Protein AF-A0A7S1SCP8-F1 (afdb_monomer_lite)

Sequence (495 aa):
ACTAMQQQANAFGQAWPGYRGGGGDACSCRSCGRAGSFCSAYGGQQARLSHTADQWAQWNATQEGQNLFRWWADWIPTPEGQVWTNNKRREARCIVNGMIQQWGMEVLCGGEGVIDIGGDPGFLAAELLHSGIHVTVVDPAFGFAGKSDAFTSKYLQDPGHWSTVRQGTTPFRAIRQPFDKVFIDDPENQRLLEGASALVSLYPDEGTDFILQYTAARAMRTALIPCNECWQYFPPHEPTYDGFVKQLLMNDCHYVQSFGQNSPMRRERIWGTPYCQVLLSRSPTLSTSDSWPWSSASLNNGEAVKQQQLLLQQQQLQQQQQQLQLQQQQQFQQQQMQQQQMLQQQMAPMQQQQMMQQGQVQMQGQMVMQQQGQMAMPMQQPPGPWAQGMMPMEPVPQMSAWARVLAHLESKGIPFADIKGCHMDTRRDILKEVFAKEPLLRAQAESEWMRAKNSAMGQSSGASRRARSRSRDRGSQCPPGARSGAAAGLTYIRR

InterPro domains:
  IPR029063 S-adenosyl-L-methionine-dependent methyltransferase superfamily [SSF53335] (63-198)

Secondary structure (DSSP, 8-state):
-GGGSTTTTTSS--PPP----------------S---SS-TT-------PPPHHHHHHHHHSHHHHHHHHHHHHHTTSHHHHHHHHHHHHHHHHHHHHHHHHH-HHHHTSTTEEEEET-TT-HHHHHHHHTT--EEEE-TTTTTSS---HHHHHHHH-GGGGGGSPTTS-SEEEE-S-SSHHHHHSHHHHHHHHHEEEEEEES-STTHHHHHHHHHHHT--EEEE--SS-GGGS-TTS-SHHHHHHHHHHHHHHHHHHTT-----EEEE--S-SS--EEEEE-----TT---TTTT-TTSHHHHHHHHHHHHHHHHHHHHHHHHHHHHHHHHHHHHHHHHHHHHHHHHHHHHHHHGGG------------------PPPPPPPPS---------------HHHHHHHHHHHTT--HHHHTT--HHHHHHHHHHHTTT-HHHHHHHHHHHHHHHHHHHHT---S-----PPPP-----------------------

Structure (mmCIF, N/CA/C/O backbone):
data_AF-A0A7S1SCP8-F1
#
_entry.id   AF-A0A7S1SCP8-F1
#
loop_
_atom_site.group_PDB
_atom_site.id
_atom_site.type_symbol
_atom_site.label_atom_id
_atom_site.label_alt_id
_atom_site.label_comp_id
_atom_site.label_asym_id
_atom_site.label_entity_id
_atom_site.label_seq_id
_atom_site.pdbx_PDB_ins_code
_atom_site.Cartn_x
_atom_site.Cartn_y
_atom_site.Cartn_z
_atom_site.occupancy
_atom_site.B_iso_or_equiv
_atom_site.auth_seq_id
_atom_site.auth_comp_id
_atom_site.auth_asym_id
_atom_site.auth_atom_id
_atom_site.pdbx_PDB_model_num
ATOM 1 N N . ALA A 1 1 ? 28.685 18.680 -8.285 1.00 31.16 1 ALA A N 1
ATOM 2 C CA . ALA A 1 1 ? 27.523 17.813 -7.993 1.00 31.16 1 ALA A CA 1
ATOM 3 C C . ALA A 1 1 ? 27.867 16.320 -8.109 1.00 31.16 1 ALA A C 1
ATOM 5 O O . ALA A 1 1 ? 27.587 15.601 -7.164 1.00 31.16 1 ALA A O 1
ATOM 6 N N . CYS A 1 2 ? 28.554 15.850 -9.164 1.00 23.64 2 CYS A N 1
ATOM 7 C CA . CYS A 1 2 ? 28.947 14.430 -9.306 1.00 23.64 2 CYS A CA 1
ATOM 8 C C . CYS A 1 2 ? 30.030 13.921 -8.330 1.00 23.64 2 CYS A C 1
ATOM 10 O O . CYS A 1 2 ? 30.046 12.742 -8.005 1.00 23.64 2 CYS A O 1
ATOM 12 N N . THR A 1 3 ? 30.905 14.776 -7.798 1.00 25.12 3 THR A N 1
ATOM 13 C CA . THR A 1 3 ? 32.044 14.322 -6.971 1.00 25.12 3 THR A CA 1
ATOM 14 C C . THR A 1 3 ? 31.675 13.983 -5.517 1.00 25.12 3 THR A C 1
ATOM 16 O O . THR A 1 3 ? 32.435 13.299 -4.838 1.00 25.12 3 THR A O 1
ATOM 19 N N . ALA A 1 4 ? 30.503 14.413 -5.033 1.00 26.28 4 ALA A N 1
ATOM 20 C CA . ALA A 1 4 ? 30.060 14.171 -3.654 1.00 26.28 4 ALA A CA 1
ATOM 21 C C . ALA A 1 4 ? 29.357 12.808 -3.459 1.00 26.28 4 ALA A C 1
ATOM 23 O O . ALA A 1 4 ? 29.283 12.317 -2.337 1.00 26.28 4 ALA A O 1
ATOM 24 N N . MET A 1 5 ? 28.893 12.156 -4.535 1.00 32.59 5 MET A N 1
ATOM 25 C CA . MET A 1 5 ? 28.183 10.866 -4.458 1.00 32.59 5 MET A CA 1
ATOM 26 C C . MET A 1 5 ? 29.111 9.638 -4.494 1.00 32.59 5 MET A C 1
ATOM 28 O O . MET A 1 5 ? 28.705 8.550 -4.087 1.00 32.59 5 MET A O 1
ATOM 32 N N . GLN A 1 6 ? 30.376 9.794 -4.905 1.00 31.59 6 GLN A N 1
ATOM 33 C CA . GLN A 1 6 ? 31.336 8.683 -5.010 1.00 31.59 6 GLN A CA 1
ATOM 34 C C . GLN A 1 6 ? 31.782 8.132 -3.638 1.00 31.59 6 GLN A C 1
ATOM 36 O O . GLN A 1 6 ? 32.229 6.989 -3.548 1.00 31.59 6 GLN A O 1
ATOM 41 N N . GLN A 1 7 ? 31.673 8.911 -2.554 1.00 29.88 7 GLN A N 1
ATOM 42 C CA . GLN A 1 7 ? 32.241 8.526 -1.252 1.00 29.88 7 GLN A CA 1
ATOM 43 C C . GLN A 1 7 ? 31.343 7.615 -0.395 1.00 29.88 7 GLN A C 1
ATOM 45 O O . GLN A 1 7 ? 31.850 6.990 0.532 1.00 29.88 7 GLN A O 1
ATOM 50 N N . GLN A 1 8 ? 30.052 7.449 -0.708 1.00 37.56 8 GLN A N 1
ATOM 51 C CA . GLN A 1 8 ? 29.144 6.636 0.125 1.00 37.56 8 GLN A CA 1
ATOM 52 C C . GLN A 1 8 ? 28.901 5.204 -0.374 1.00 37.56 8 GLN A C 1
ATOM 54 O O . GLN A 1 8 ? 28.531 4.341 0.424 1.00 37.56 8 GLN A O 1
ATOM 59 N N . ALA A 1 9 ? 29.193 4.892 -1.641 1.00 29.25 9 ALA A N 1
ATOM 60 C CA . ALA A 1 9 ? 29.033 3.533 -2.172 1.00 29.25 9 ALA A CA 1
ATOM 61 C C . ALA A 1 9 ? 30.025 2.512 -1.565 1.00 29.25 9 ALA A C 1
ATOM 63 O O . ALA A 1 9 ? 29.745 1.316 -1.545 1.00 29.25 9 ALA A O 1
ATOM 64 N N . ASN A 1 10 ? 31.147 2.972 -0.997 1.00 30.67 10 ASN A N 1
ATOM 65 C CA . ASN A 1 10 ? 32.168 2.107 -0.392 1.00 30.67 10 ASN A CA 1
ATOM 66 C C . ASN A 1 10 ? 31.957 1.820 1.112 1.00 30.67 10 ASN A C 1
ATOM 68 O O . ASN A 1 10 ? 32.748 1.084 1.700 1.00 30.67 10 ASN A O 1
ATOM 72 N N . ALA A 1 11 ? 30.908 2.357 1.750 1.00 28.48 11 ALA A N 1
ATOM 73 C CA . ALA A 1 11 ? 30.716 2.248 3.204 1.00 28.48 11 ALA A CA 1
ATOM 74 C C . ALA A 1 11 ? 29.772 1.114 3.661 1.00 28.48 11 ALA A C 1
ATOM 76 O O . ALA A 1 11 ? 29.720 0.808 4.850 1.00 28.48 11 ALA A O 1
ATOM 77 N N . PHE A 1 12 ? 29.064 0.431 2.754 1.00 34.06 12 PHE A N 1
ATOM 78 C CA . PHE A 1 12 ? 28.087 -0.613 3.121 1.00 34.06 12 PHE A CA 1
ATOM 79 C C . PHE A 1 12 ? 28.684 -2.016 3.345 1.00 34.06 12 PHE A C 1
ATOM 81 O O . PHE A 1 12 ? 27.958 -3.002 3.454 1.00 34.06 12 PHE A O 1
ATOM 88 N N . GLY A 1 13 ? 30.011 -2.118 3.443 1.00 29.56 13 GLY A N 1
ATOM 89 C CA . GLY A 1 13 ? 30.739 -3.384 3.486 1.00 29.56 13 GLY A CA 1
ATOM 90 C C . GLY A 1 13 ? 31.609 -3.597 4.720 1.00 29.56 13 GLY A C 1
ATOM 91 O O . GLY A 1 13 ? 32.704 -4.121 4.559 1.00 29.56 13 GLY A O 1
ATOM 92 N N . GLN A 1 14 ? 31.188 -3.217 5.933 1.00 25.83 14 GLN A N 1
ATOM 93 C CA . GLN A 1 14 ? 31.819 -3.737 7.157 1.00 25.83 14 GLN A CA 1
ATOM 94 C C . GLN A 1 14 ? 30.786 -4.095 8.228 1.00 25.83 14 GLN A C 1
ATOM 96 O O . GLN A 1 14 ? 30.020 -3.263 8.706 1.00 25.83 14 GLN A O 1
ATOM 101 N N . ALA A 1 15 ? 30.785 -5.376 8.593 1.00 28.91 15 ALA A N 1
ATOM 102 C CA . ALA A 1 15 ? 30.033 -5.921 9.708 1.00 28.91 15 ALA A CA 1
ATOM 103 C C . ALA A 1 15 ? 30.500 -5.289 11.027 1.00 28.91 15 ALA A C 1
ATOM 105 O O . ALA A 1 15 ? 31.686 -5.340 11.348 1.00 28.91 15 ALA A O 1
ATOM 106 N N . TRP A 1 16 ? 29.559 -4.764 11.813 1.00 25.58 16 TRP A N 1
ATOM 107 C CA . TRP A 1 16 ? 29.787 -4.413 13.214 1.00 25.58 16 TRP A CA 1
ATOM 108 C C . TRP A 1 16 ? 29.156 -5.470 14.130 1.00 25.58 16 TRP A C 1
ATOM 110 O O . TRP A 1 16 ? 27.964 -5.759 13.990 1.00 25.58 16 TRP A O 1
ATOM 120 N N . PRO A 1 17 ? 29.920 -6.067 15.063 1.00 29.23 17 PRO A N 1
ATOM 121 C CA . PRO A 1 17 ? 29.381 -6.970 16.061 1.00 29.23 17 PRO A CA 1
ATOM 122 C C . PRO A 1 17 ? 28.932 -6.195 17.307 1.00 29.23 17 PRO A C 1
ATOM 124 O O . PRO A 1 17 ? 29.706 -5.453 17.901 1.00 29.23 17 PRO A O 1
ATOM 127 N N . GLY A 1 18 ? 27.705 -6.470 17.753 1.00 28.31 18 GLY A N 1
ATOM 128 C CA . GLY A 1 18 ? 27.290 -6.300 19.145 1.00 28.31 18 GLY A CA 1
ATOM 129 C C . GLY A 1 18 ? 26.680 -4.948 19.512 1.00 28.31 18 GLY A C 1
ATOM 130 O O . GLY A 1 18 ? 27.383 -4.024 19.896 1.00 28.31 18 GLY A O 1
ATOM 131 N N . TYR A 1 19 ? 25.348 -4.896 19.563 1.00 26.42 19 TYR A N 1
ATOM 132 C CA . TYR A 1 19 ? 24.659 -4.016 20.505 1.00 26.42 19 TYR A CA 1
ATOM 133 C C . TYR A 1 19 ? 23.542 -4.808 21.192 1.00 26.42 19 TYR A C 1
ATOM 135 O O . TYR A 1 19 ? 22.550 -5.194 20.573 1.00 26.42 19 TYR A O 1
ATOM 143 N N . ARG A 1 20 ? 23.773 -5.142 22.469 1.00 29.33 20 ARG A N 1
ATOM 144 C CA . ARG A 1 20 ? 22.742 -5.623 23.399 1.00 29.33 20 ARG A CA 1
ATOM 145 C C . ARG A 1 20 ? 21.935 -4.412 23.859 1.00 29.33 20 ARG A C 1
ATOM 147 O O . ARG A 1 20 ? 22.500 -3.344 24.055 1.00 29.33 20 ARG A O 1
ATOM 154 N N . GLY A 1 21 ? 20.629 -4.609 23.995 1.00 30.22 21 GLY A N 1
ATOM 155 C CA . GLY A 1 21 ? 19.667 -3.546 24.256 1.00 30.22 21 GLY A CA 1
ATOM 156 C C . GLY A 1 21 ? 19.746 -2.887 25.631 1.00 30.22 21 GLY A C 1
ATOM 157 O O . GLY A 1 21 ? 20.500 -3.296 26.512 1.00 30.22 21 GLY A O 1
ATOM 158 N N . GLY A 1 22 ? 18.873 -1.897 25.791 1.00 29.14 22 GLY A N 1
ATOM 159 C CA . GLY A 1 22 ? 18.564 -1.232 27.050 1.00 29.14 22 GLY A CA 1
ATOM 160 C C . GLY A 1 22 ? 18.267 0.247 26.826 1.00 29.14 22 GLY A C 1
ATOM 161 O O . GLY A 1 22 ? 19.091 0.944 26.251 1.00 29.14 22 GLY A O 1
ATOM 162 N N . GLY A 1 23 ? 17.110 0.708 27.305 1.00 26.11 23 GLY A N 1
ATOM 163 C CA . GLY A 1 23 ? 16.798 2.132 27.456 1.00 26.11 23 GLY A CA 1
ATOM 164 C C . GLY A 1 23 ? 15.789 2.661 26.445 1.00 26.11 23 GLY A C 1
ATOM 165 O O . GLY A 1 23 ? 16.144 3.057 25.342 1.00 26.11 23 GLY A O 1
ATOM 166 N N . GLY A 1 24 ? 14.515 2.688 26.839 1.00 37.38 24 GLY A N 1
ATOM 167 C CA . GLY A 1 24 ? 13.557 3.595 26.226 1.00 37.38 24 GLY A CA 1
ATOM 168 C C . GLY A 1 24 ? 13.904 5.017 26.648 1.00 37.38 24 GLY A C 1
ATOM 169 O O . GLY A 1 24 ? 13.627 5.396 27.783 1.00 37.38 24 GLY A O 1
ATOM 170 N N . ASP A 1 25 ? 14.497 5.787 25.742 1.00 31.95 25 ASP A N 1
ATOM 171 C CA . ASP A 1 25 ? 14.619 7.227 25.921 1.00 31.95 25 ASP A CA 1
ATOM 172 C C . ASP A 1 25 ? 13.283 7.872 25.557 1.00 31.95 25 ASP A C 1
ATOM 174 O O . ASP A 1 25 ? 12.923 8.071 24.395 1.00 31.95 25 ASP A O 1
ATOM 178 N N . ALA A 1 26 ? 12.517 8.170 26.605 1.00 34.78 26 ALA A N 1
ATOM 179 C CA . ALA A 1 26 ? 11.439 9.132 26.546 1.00 34.78 26 ALA A CA 1
ATOM 180 C C . ALA A 1 26 ? 12.014 10.469 26.058 1.00 34.78 26 ALA A C 1
ATOM 182 O O . ALA A 1 26 ? 12.903 11.048 26.682 1.00 34.78 26 ALA A O 1
ATOM 183 N N . CYS A 1 27 ? 11.487 10.959 24.940 1.00 32.50 27 CYS A N 1
ATOM 184 C CA . CYS A 1 27 ? 11.803 12.271 24.401 1.00 32.50 27 CYS A CA 1
ATOM 185 C C . CYS A 1 27 ? 11.327 13.346 25.400 1.00 32.50 27 CYS A C 1
ATOM 187 O O . CYS A 1 27 ? 10.165 13.748 25.406 1.00 32.50 27 CYS A O 1
ATOM 189 N N . SER A 1 28 ? 12.209 13.782 26.302 1.00 33.31 28 SER A N 1
ATOM 190 C CA . SER A 1 28 ? 11.946 14.826 27.296 1.00 33.31 28 SER A CA 1
ATOM 191 C C . SER A 1 28 ? 12.214 16.213 26.708 1.00 33.31 28 SER A C 1
ATOM 193 O O . SER A 1 28 ? 13.054 16.984 27.164 1.00 33.31 28 SER A O 1
ATOM 195 N N . CYS A 1 29 ? 11.445 16.577 25.685 1.00 36.69 29 CYS A N 1
ATOM 196 C CA . CYS A 1 29 ? 11.357 17.959 25.227 1.00 36.69 29 CYS A CA 1
ATOM 197 C C . CYS A 1 29 ? 10.513 18.774 26.231 1.00 36.69 29 CYS A C 1
ATOM 199 O O . CYS A 1 29 ? 9.319 18.984 26.045 1.00 36.69 29 CYS A O 1
ATOM 201 N N . ARG A 1 30 ? 11.119 19.198 27.349 1.00 38.69 30 ARG A N 1
ATOM 202 C CA . ARG A 1 30 ? 10.513 20.153 28.306 1.00 38.69 30 ARG A CA 1
ATOM 203 C C . ARG A 1 30 ? 11.140 21.550 28.273 1.00 38.69 30 ARG A C 1
ATOM 205 O O . ARG A 1 30 ? 10.737 22.396 29.061 1.00 38.69 30 ARG A O 1
ATOM 212 N N . SER A 1 31 ? 12.077 21.820 27.359 1.00 36.38 31 SER A N 1
ATOM 213 C CA . SER A 1 31 ? 12.813 23.097 27.333 1.00 36.38 31 SER A CA 1
ATOM 214 C C . SER A 1 31 ? 12.559 23.991 26.111 1.00 36.38 31 SER A C 1
ATOM 216 O O . SER A 1 31 ? 13.213 25.016 25.958 1.00 36.38 31 SER A O 1
ATOM 218 N N . CYS A 1 32 ? 11.571 23.693 25.261 1.00 37.97 32 CYS A N 1
ATOM 219 C CA . CYS A 1 32 ? 11.189 24.575 24.142 1.00 37.97 32 CYS A CA 1
ATOM 220 C C . CYS A 1 32 ? 10.236 25.710 24.564 1.00 37.97 32 CYS A C 1
ATOM 222 O O . CYS A 1 32 ? 9.413 26.182 23.783 1.00 37.97 32 CYS A O 1
ATOM 224 N N . GLY A 1 33 ? 10.340 26.161 25.814 1.00 40.34 33 GLY A N 1
ATOM 225 C CA . GLY A 1 33 ? 9.621 27.318 26.325 1.00 40.34 33 GLY A CA 1
ATOM 226 C C . GLY A 1 33 ? 10.349 28.614 25.986 1.00 40.34 33 GLY A C 1
ATOM 227 O O . GLY A 1 33 ? 10.971 29.194 26.869 1.00 40.34 33 GLY A O 1
ATOM 228 N N . ARG A 1 34 ? 10.272 29.069 24.728 1.00 39.41 34 ARG A N 1
ATOM 229 C CA . ARG A 1 34 ? 10.224 30.499 24.365 1.00 39.41 34 ARG A CA 1
ATOM 230 C C . ARG A 1 34 ? 10.001 30.680 22.863 1.00 39.41 34 ARG A C 1
ATOM 232 O O . ARG A 1 34 ? 10.802 30.277 22.032 1.00 39.41 34 ARG A O 1
ATOM 239 N N . ALA A 1 35 ? 8.857 31.297 22.599 1.00 41.09 35 ALA A N 1
ATOM 240 C CA . ALA A 1 35 ? 8.374 31.930 21.387 1.00 41.09 35 ALA A CA 1
ATOM 241 C C . ALA A 1 35 ? 9.410 32.282 20.303 1.00 41.09 35 ALA A C 1
ATOM 243 O O . ALA A 1 35 ? 10.352 33.033 20.543 1.00 41.09 35 ALA A O 1
ATOM 244 N N . GLY A 1 36 ? 9.064 31.888 19.076 1.00 38.62 36 GLY A N 1
ATOM 245 C CA . GLY A 1 36 ? 9.194 32.760 17.913 1.00 38.62 36 GLY A CA 1
ATOM 246 C C . GLY A 1 36 ? 10.280 32.375 16.914 1.00 38.62 36 GLY A C 1
ATOM 247 O O . GLY A 1 36 ? 11.448 32.676 17.108 1.00 38.62 36 GLY A O 1
ATOM 248 N N . SER A 1 37 ? 9.839 31.873 15.756 1.00 40.25 37 SER A N 1
ATOM 249 C CA . SER A 1 37 ? 10.472 32.169 14.460 1.00 40.25 37 SER A CA 1
ATOM 250 C C . SER A 1 37 ? 11.588 31.257 13.923 1.00 40.25 37 SER A C 1
ATOM 252 O O . SER A 1 37 ? 12.541 31.769 13.344 1.00 40.25 37 SER A O 1
ATOM 254 N N . PHE A 1 38 ? 11.449 29.922 13.976 1.00 33.78 38 PHE A N 1
ATOM 255 C CA . PHE A 1 38 ? 12.324 29.050 13.158 1.00 33.78 38 PHE A CA 1
ATOM 256 C C . PHE A 1 38 ? 11.666 27.885 12.393 1.00 33.78 38 PHE A C 1
ATOM 258 O O . PHE A 1 38 ? 12.379 27.129 11.744 1.00 33.78 38 PHE A O 1
ATOM 265 N N . CYS A 1 39 ? 10.335 27.731 12.388 1.00 37.16 39 CYS A N 1
ATOM 266 C CA . CYS A 1 39 ? 9.685 26.571 11.737 1.00 37.16 39 CYS A CA 1
ATOM 267 C C . CYS A 1 39 ? 8.715 26.893 10.581 1.00 37.16 39 CYS A C 1
ATOM 269 O O . CYS A 1 39 ? 8.152 25.974 10.003 1.00 37.16 39 CYS A O 1
ATOM 271 N N . SER A 1 40 ? 8.547 28.156 10.170 1.00 37.91 40 SER A N 1
ATOM 272 C CA . SER A 1 40 ? 7.619 28.510 9.071 1.00 37.91 40 SER A CA 1
ATOM 273 C C . SER A 1 40 ? 8.221 28.451 7.658 1.00 37.91 40 SER A C 1
ATOM 275 O O . SER A 1 40 ? 7.534 28.784 6.699 1.00 37.91 40 SER A O 1
ATOM 277 N N . ALA A 1 41 ? 9.478 28.028 7.483 1.00 36.75 41 ALA A N 1
ATOM 278 C CA . ALA A 1 41 ? 10.173 28.164 6.196 1.00 36.75 41 ALA A CA 1
ATOM 279 C C . ALA A 1 41 ? 9.895 27.052 5.159 1.00 36.75 41 ALA A C 1
ATOM 281 O O . ALA A 1 41 ? 10.327 27.191 4.020 1.00 36.75 41 ALA A O 1
ATOM 282 N N . TYR A 1 42 ? 9.161 25.986 5.503 1.00 43.72 42 TYR A N 1
ATOM 283 C CA . TYR A 1 42 ? 8.819 24.909 4.553 1.00 43.72 42 TYR A CA 1
ATOM 284 C C . TYR A 1 42 ? 7.312 24.753 4.284 1.00 43.72 42 TYR A C 1
ATOM 286 O O . TYR A 1 42 ? 6.915 23.880 3.522 1.00 43.72 42 TYR A O 1
ATOM 294 N N . GLY A 1 43 ? 6.472 25.647 4.819 1.00 36.59 43 GLY A N 1
ATOM 295 C CA . GLY A 1 43 ? 5.021 25.679 4.580 1.00 36.59 43 GLY A CA 1
ATOM 296 C C . GLY A 1 43 ? 4.600 26.389 3.288 1.00 36.59 43 GLY A C 1
ATOM 297 O O . GLY A 1 43 ? 3.497 26.928 3.216 1.00 36.59 43 GLY A O 1
ATOM 298 N N . GLY A 1 44 ? 5.473 26.452 2.279 1.00 35.84 44 GLY A N 1
ATOM 299 C CA . GLY A 1 44 ? 5.087 26.940 0.961 1.00 35.84 44 GLY A CA 1
ATOM 300 C C . GLY A 1 44 ? 4.115 25.946 0.340 1.00 35.84 44 GLY A C 1
ATOM 301 O O . GLY A 1 44 ? 4.547 24.895 -0.121 1.00 35.84 44 GLY A O 1
ATOM 302 N N . GLN A 1 45 ? 2.822 26.280 0.350 1.00 39.44 45 GLN A N 1
ATOM 303 C CA . GLN A 1 45 ? 1.752 25.592 -0.371 1.00 39.44 45 GLN A CA 1
ATOM 304 C C . GLN A 1 45 ? 2.091 25.491 -1.869 1.00 39.44 45 GLN A C 1
ATOM 306 O O . GLN A 1 45 ? 1.548 26.214 -2.700 1.00 39.44 45 GLN A O 1
ATOM 311 N N . GLN A 1 46 ? 2.955 24.560 -2.267 1.00 41.03 46 GLN A N 1
ATOM 312 C CA . GLN A 1 46 ? 2.752 23.911 -3.549 1.00 41.03 46 GLN A CA 1
ATOM 313 C C . GLN A 1 46 ? 1.569 22.977 -3.334 1.00 41.03 46 GLN A C 1
ATOM 315 O O . GLN A 1 46 ? 1.745 21.801 -3.031 1.00 41.03 46 GLN A O 1
ATOM 320 N N . ALA A 1 47 ? 0.360 23.528 -3.463 1.00 42.44 47 ALA A N 1
ATOM 321 C CA . ALA A 1 47 ? -0.825 22.750 -3.780 1.00 42.44 47 ALA A CA 1
ATOM 322 C C . ALA A 1 47 ? -0.561 22.099 -5.143 1.00 42.44 47 ALA A C 1
ATOM 324 O O . ALA A 1 47 ? -0.935 22.620 -6.193 1.00 42.44 47 ALA A O 1
ATOM 325 N N . ARG A 1 48 ? 0.222 21.018 -5.145 1.00 52.91 48 ARG A N 1
ATOM 326 C CA . ARG A 1 48 ? 0.376 20.184 -6.324 1.00 52.91 48 ARG A CA 1
ATOM 327 C C . ARG A 1 48 ? -0.988 19.567 -6.544 1.00 52.91 48 ARG A C 1
ATOM 329 O O . ARG A 1 48 ? -1.538 18.947 -5.640 1.00 52.91 48 ARG A O 1
ATOM 336 N N . LEU A 1 49 ? -1.539 19.858 -7.715 1.00 53.81 49 LEU A N 1
ATOM 337 C CA . LEU A 1 49 ? -2.843 19.399 -8.153 1.00 53.81 49 LEU A CA 1
ATOM 338 C C . LEU A 1 49 ? -2.834 17.872 -8.089 1.00 53.81 49 LEU A C 1
ATOM 340 O O . LEU A 1 49 ? -2.206 17.215 -8.917 1.00 53.81 49 LEU A O 1
ATOM 344 N N . SER A 1 50 ? -3.477 17.321 -7.067 1.00 62.41 50 SER A N 1
ATOM 345 C CA . SER A 1 50 ? -3.817 15.913 -7.016 1.00 62.41 50 SER A CA 1
ATOM 346 C C . SER A 1 50 ? -4.719 15.627 -8.218 1.00 62.41 50 SER A C 1
ATOM 348 O O . SER A 1 50 ? -5.735 16.292 -8.422 1.00 62.41 50 SER A O 1
ATOM 350 N N . HIS A 1 51 ? -4.316 14.690 -9.076 1.00 73.25 51 HIS A N 1
ATOM 351 C CA . HIS A 1 51 ? -5.113 14.360 -10.251 1.00 73.25 51 HIS A CA 1
ATOM 352 C C . HIS A 1 51 ? -6.399 13.639 -9.825 1.00 73.25 51 HIS A C 1
ATOM 354 O O . HIS A 1 51 ? -6.346 12.631 -9.121 1.00 73.25 51 HIS A O 1
ATOM 360 N N . THR A 1 52 ? -7.558 14.126 -10.268 1.00 78.94 52 THR A N 1
ATOM 361 C CA . THR A 1 52 ? -8.830 13.392 -10.178 1.00 78.94 52 THR A CA 1
ATOM 362 C C . THR A 1 52 ? -8.836 12.192 -11.132 1.00 78.94 52 THR A C 1
ATOM 364 O O . THR A 1 52 ? -8.000 12.104 -12.032 1.00 78.94 52 THR A O 1
ATOM 367 N N . ALA A 1 53 ? -9.797 11.271 -10.991 1.00 72.75 53 ALA A N 1
ATOM 368 C CA . ALA A 1 53 ? -9.954 10.159 -11.936 1.00 72.75 53 ALA A CA 1
ATOM 369 C C . ALA A 1 53 ? -10.128 10.631 -13.390 1.00 72.75 53 ALA A C 1
ATOM 371 O O . ALA A 1 53 ? -9.502 10.085 -14.295 1.00 72.75 53 ALA A O 1
ATOM 372 N N . ASP A 1 54 ? -10.927 11.678 -13.615 1.00 79.81 54 ASP A N 1
ATOM 373 C CA . ASP A 1 54 ? -11.124 12.249 -14.951 1.00 79.81 54 ASP A CA 1
ATOM 374 C C . ASP A 1 54 ? -9.835 12.875 -15.488 1.00 79.81 54 ASP A C 1
ATOM 376 O O . ASP A 1 54 ? -9.524 12.744 -16.670 1.00 79.81 54 ASP A O 1
ATOM 380 N N . GLN A 1 55 ? -9.042 13.510 -14.622 1.00 82.00 55 GLN A N 1
ATOM 381 C CA . GLN A 1 55 ? -7.735 14.046 -14.997 1.00 82.00 55 GLN A CA 1
ATOM 382 C C . GLN A 1 55 ? -6.731 12.931 -15.303 1.00 82.00 55 GLN A C 1
ATOM 384 O O . GLN A 1 55 ? -5.959 13.074 -16.245 1.00 82.00 55 GLN A O 1
ATOM 389 N N . TRP A 1 56 ? -6.771 11.804 -14.588 1.00 78.06 56 TRP A N 1
ATOM 390 C CA . TRP A 1 56 ? -5.998 10.610 -14.939 1.00 78.06 56 TRP A CA 1
ATOM 391 C C . TRP A 1 56 ? -6.441 10.014 -16.270 1.00 78.06 56 TRP A C 1
ATOM 393 O O . TRP A 1 56 ? -5.593 9.639 -17.072 1.00 78.06 56 TRP A O 1
ATOM 403 N N . ALA A 1 57 ? -7.745 9.963 -16.549 1.00 78.50 57 ALA A N 1
ATOM 404 C CA . ALA A 1 57 ? -8.258 9.512 -17.838 1.00 78.50 57 ALA A CA 1
ATOM 405 C C . ALA A 1 57 ? -7.806 10.440 -18.980 1.00 78.50 57 ALA A C 1
ATOM 407 O O . ALA A 1 57 ? -7.345 9.963 -20.017 1.00 78.50 57 ALA A O 1
ATOM 408 N N . GLN A 1 58 ? -7.865 11.759 -18.774 1.00 84.81 58 GLN A N 1
ATOM 409 C CA . GLN A 1 58 ? -7.353 12.756 -19.718 1.00 84.81 58 GLN A CA 1
ATOM 410 C C . GLN A 1 58 ? -5.837 12.639 -19.900 1.00 84.81 58 GLN A C 1
ATOM 412 O O . GLN A 1 58 ? -5.348 12.661 -21.027 1.00 84.81 58 GLN A O 1
ATOM 417 N N . TRP A 1 59 ? -5.087 12.459 -18.813 1.00 80.75 59 TRP A N 1
ATOM 418 C CA . TRP A 1 59 ? -3.642 12.273 -18.863 1.00 80.75 59 TRP A CA 1
ATOM 419 C C . TRP A 1 59 ? -3.275 10.982 -19.598 1.00 80.75 59 TRP A C 1
ATOM 421 O O . TRP A 1 59 ? -2.452 11.015 -20.508 1.00 80.75 59 TRP A O 1
ATOM 431 N N . ASN A 1 60 ? -3.965 9.877 -19.315 1.00 79.31 60 ASN A N 1
ATOM 432 C CA . ASN A 1 60 ? -3.838 8.607 -20.032 1.00 79.31 60 ASN A CA 1
ATOM 433 C C . ASN A 1 60 ? -4.261 8.701 -21.505 1.00 79.31 60 ASN A C 1
ATOM 435 O O . ASN A 1 60 ? -3.893 7.828 -22.286 1.00 79.31 60 ASN A O 1
ATOM 439 N N . ALA A 1 61 ? -5.006 9.733 -21.913 1.00 82.69 61 ALA A N 1
ATOM 440 C CA . ALA A 1 61 ? -5.286 10.008 -23.321 1.00 82.69 61 ALA A CA 1
ATOM 441 C C . ALA A 1 61 ? -4.130 10.745 -24.022 1.00 82.69 61 ALA A C 1
ATOM 443 O O . ALA A 1 61 ? -4.018 10.671 -25.246 1.00 82.69 61 ALA A O 1
ATOM 444 N N . THR A 1 62 ? -3.246 11.418 -23.275 1.00 85.06 62 THR A N 1
ATOM 445 C CA . THR A 1 62 ? -2.026 12.021 -23.831 1.00 85.06 62 THR A CA 1
ATOM 446 C C . THR A 1 62 ? -1.020 10.946 -24.239 1.00 85.06 62 THR A C 1
ATOM 448 O O . THR A 1 62 ? -1.007 9.841 -23.696 1.00 85.06 62 THR A O 1
ATOM 451 N N . GLN A 1 63 ? -0.118 11.276 -25.166 1.00 80.06 63 GLN A N 1
ATOM 452 C CA . GLN A 1 63 ? 0.943 10.354 -25.577 1.00 80.06 63 GLN A CA 1
ATOM 453 C C . GLN A 1 63 ? 1.824 9.925 -24.393 1.00 80.06 63 GLN A C 1
ATOM 455 O O . GLN A 1 63 ? 2.206 8.762 -24.296 1.00 80.06 63 GLN A O 1
ATOM 460 N N . GLU A 1 64 ? 2.141 10.852 -23.488 1.00 76.31 64 GLU A N 1
ATOM 461 C CA . GLU A 1 64 ? 2.965 10.584 -22.306 1.00 76.31 64 GLU A CA 1
ATOM 462 C C . GLU A 1 64 ? 2.266 9.630 -21.337 1.00 76.31 64 GLU A C 1
ATOM 464 O O . GLU A 1 64 ? 2.880 8.659 -20.887 1.00 76.31 64 GLU A O 1
ATOM 469 N N . GLY A 1 65 ? 0.973 9.850 -21.084 1.00 76.75 65 GLY A N 1
ATOM 470 C CA . GLY A 1 65 ? 0.193 8.973 -20.222 1.00 76.75 65 GLY A CA 1
ATOM 471 C C . GLY A 1 65 ? -0.016 7.586 -20.807 1.00 76.75 65 GLY A C 1
ATOM 472 O O . GLY A 1 65 ? 0.232 6.594 -20.121 1.00 76.75 65 GLY A O 1
ATOM 473 N N . GLN A 1 66 ? -0.332 7.489 -22.104 1.00 77.31 66 GLN A N 1
ATOM 474 C CA . GLN A 1 66 ? -0.370 6.199 -22.798 1.00 77.31 66 GLN A CA 1
ATOM 475 C C . GLN A 1 66 ? 0.970 5.472 -22.710 1.00 77.31 66 GLN A C 1
ATOM 477 O O . GLN A 1 66 ? 0.987 4.263 -22.502 1.00 77.31 66 GLN A O 1
ATOM 482 N N . ASN A 1 67 ? 2.089 6.185 -22.853 1.00 77.31 67 ASN A N 1
ATOM 483 C CA . ASN A 1 67 ? 3.413 5.579 -22.775 1.00 77.31 67 ASN A CA 1
ATOM 484 C C . ASN A 1 67 ? 3.702 5.023 -21.374 1.00 77.31 67 ASN A C 1
ATOM 486 O O . ASN A 1 67 ? 4.223 3.914 -21.277 1.00 77.31 67 ASN A O 1
ATOM 490 N N . LEU A 1 68 ? 3.373 5.746 -20.294 1.00 77.06 68 LEU A N 1
ATOM 491 C CA . LEU A 1 68 ? 3.592 5.235 -18.934 1.00 77.06 68 LEU A CA 1
ATOM 492 C C . LEU A 1 68 ? 2.641 4.081 -18.601 1.00 77.06 68 LEU A C 1
ATOM 494 O O . LEU A 1 68 ? 3.085 3.066 -18.067 1.00 77.06 68 LEU A O 1
ATOM 498 N N . PHE A 1 69 ? 1.358 4.231 -18.933 1.00 80.69 69 PHE A N 1
ATOM 499 C CA . PHE A 1 69 ? 0.347 3.199 -18.730 1.00 80.69 69 PHE A CA 1
ATOM 500 C C . PHE A 1 69 ? 0.729 1.905 -19.452 1.00 80.69 69 PHE A C 1
ATOM 502 O O . PHE A 1 69 ? 0.799 0.844 -18.834 1.00 80.69 69 PHE A O 1
ATOM 509 N N . ARG A 1 70 ? 1.027 2.000 -20.758 1.00 81.06 70 ARG A N 1
ATOM 510 C CA . ARG A 1 70 ? 1.440 0.852 -21.575 1.00 81.06 70 ARG A CA 1
ATOM 511 C C . ARG A 1 70 ? 2.730 0.248 -21.061 1.00 81.06 70 ARG A C 1
ATOM 513 O O . ARG A 1 70 ? 2.827 -0.964 -21.016 1.00 81.06 70 ARG A O 1
ATOM 520 N N . TRP A 1 71 ? 3.682 1.062 -20.606 1.00 86.06 71 TRP A N 1
ATOM 521 C CA . TRP A 1 71 ? 4.916 0.529 -20.042 1.00 86.06 71 TRP A CA 1
ATOM 522 C C . TRP A 1 71 ? 4.649 -0.404 -18.858 1.00 86.06 71 TRP A C 1
ATOM 524 O O . TRP A 1 71 ? 5.169 -1.514 -18.856 1.00 86.06 71 TRP A O 1
ATOM 534 N N . TRP A 1 72 ? 3.814 -0.010 -17.888 1.00 88.31 72 TRP A N 1
ATOM 535 C CA . TRP A 1 72 ? 3.449 -0.908 -16.785 1.00 88.31 72 TRP A CA 1
ATOM 536 C C . TRP A 1 72 ? 2.677 -2.136 -17.272 1.00 88.31 72 TRP A C 1
ATOM 538 O O . TRP A 1 72 ? 3.007 -3.252 -16.869 1.00 88.31 72 TRP A O 1
ATOM 548 N N . ALA A 1 73 ? 1.703 -1.938 -18.163 1.00 87.94 73 ALA A N 1
ATOM 549 C CA . ALA A 1 73 ? 0.873 -3.015 -18.696 1.00 87.94 73 ALA A CA 1
ATOM 550 C C . ALA A 1 73 ? 1.685 -4.055 -19.491 1.00 87.94 73 ALA A C 1
ATOM 552 O O . ALA A 1 73 ? 1.401 -5.247 -19.403 1.00 87.94 73 ALA A O 1
ATOM 553 N N . ASP A 1 74 ? 2.717 -3.618 -20.214 1.00 87.88 74 ASP A N 1
ATOM 554 C CA . ASP A 1 74 ? 3.619 -4.471 -20.990 1.00 87.88 74 ASP A CA 1
ATOM 555 C C . ASP A 1 74 ? 4.708 -5.096 -20.103 1.00 87.88 74 ASP A C 1
ATOM 557 O O . ASP A 1 74 ? 5.132 -6.229 -20.332 1.00 87.88 74 ASP A O 1
ATOM 561 N N . TRP A 1 75 ? 5.169 -4.376 -19.074 1.00 90.12 75 TRP A N 1
ATOM 562 C CA . TRP A 1 75 ? 6.239 -4.831 -18.186 1.00 90.12 75 TRP A CA 1
ATOM 563 C C . TRP A 1 75 ? 5.763 -5.842 -17.141 1.00 90.12 75 TRP A C 1
ATOM 565 O O . TRP A 1 75 ? 6.465 -6.818 -16.886 1.00 90.12 75 TRP A O 1
ATOM 575 N N . ILE A 1 76 ? 4.580 -5.670 -16.544 1.00 92.12 76 ILE A N 1
ATOM 576 C CA . ILE A 1 76 ? 4.069 -6.573 -15.494 1.00 92.12 76 ILE A CA 1
ATOM 577 C C . ILE A 1 76 ? 3.995 -8.047 -15.929 1.00 92.12 76 ILE A C 1
ATOM 579 O O . ILE A 1 76 ? 4.358 -8.909 -15.123 1.00 92.12 76 ILE A O 1
ATOM 583 N N . PRO A 1 77 ? 3.565 -8.385 -17.158 1.00 92.56 77 PRO A N 1
ATOM 584 C CA . PRO A 1 77 ? 3.554 -9.766 -17.640 1.00 92.56 77 PRO A CA 1
ATOM 585 C C . PRO A 1 77 ? 4.943 -10.395 -17.829 1.00 92.56 77 PRO A C 1
ATOM 587 O O . PRO A 1 77 ? 5.038 -11.615 -17.956 1.00 92.56 77 PRO A O 1
ATOM 590 N N . THR A 1 78 ? 6.021 -9.603 -17.859 1.00 91.94 78 THR A N 1
ATOM 591 C CA . THR A 1 78 ? 7.390 -10.134 -17.974 1.00 91.94 78 THR A CA 1
ATOM 592 C C . THR A 1 78 ? 7.808 -10.893 -16.706 1.00 91.94 78 THR A C 1
ATOM 594 O O . THR A 1 78 ? 7.253 -10.646 -15.630 1.00 91.94 78 THR A O 1
ATOM 597 N N . PRO A 1 79 ? 8.805 -11.797 -16.771 1.00 93.31 79 PRO A N 1
ATOM 598 C CA . PRO A 1 79 ? 9.318 -12.483 -15.584 1.00 93.31 79 PRO A CA 1
ATOM 599 C C . PRO A 1 79 ? 9.741 -11.526 -14.459 1.00 93.31 79 PRO A C 1
ATOM 601 O O . PRO A 1 79 ? 9.433 -11.768 -13.294 1.00 93.31 79 PRO A O 1
ATOM 604 N N . GLU A 1 80 ? 10.407 -10.419 -14.790 1.00 90.19 80 GLU A N 1
ATOM 605 C CA . GLU A 1 80 ? 10.833 -9.400 -13.829 1.00 90.19 80 GLU A CA 1
ATOM 606 C C . GLU A 1 80 ? 9.639 -8.672 -13.204 1.00 90.19 80 GLU A C 1
ATOM 608 O O . GLU A 1 80 ? 9.601 -8.489 -11.982 1.00 90.19 80 GLU A O 1
ATOM 613 N N . GLY A 1 81 ? 8.644 -8.318 -14.024 1.00 91.69 81 GLY A N 1
ATOM 614 C CA . GLY A 1 81 ? 7.382 -7.746 -13.564 1.00 91.69 81 GLY A CA 1
ATOM 615 C C . GLY A 1 81 ? 6.660 -8.671 -12.585 1.00 91.69 81 GLY A C 1
ATOM 616 O O . GLY A 1 81 ? 6.261 -8.242 -11.504 1.00 91.69 81 GLY A O 1
ATOM 617 N N . GLN A 1 82 ? 6.594 -9.968 -12.887 1.00 94.62 82 GLN A N 1
ATOM 618 C CA . GLN A 1 82 ? 5.990 -10.971 -12.006 1.00 94.62 82 GLN A CA 1
ATOM 619 C C . GLN A 1 82 ? 6.773 -11.188 -10.703 1.00 94.62 82 GLN A C 1
ATOM 621 O O . GLN A 1 82 ? 6.185 -11.410 -9.643 1.00 94.62 82 GLN A O 1
ATOM 626 N N . VAL A 1 83 ? 8.106 -11.097 -10.726 1.00 92.88 83 VAL A N 1
ATOM 627 C CA . VAL A 1 83 ? 8.900 -11.091 -9.484 1.00 92.88 83 VAL A CA 1
ATOM 628 C C . VAL A 1 83 ? 8.539 -9.874 -8.631 1.00 92.88 83 VAL A C 1
ATOM 630 O O . VAL A 1 83 ? 8.383 -10.008 -7.415 1.00 92.88 83 VAL A O 1
ATOM 633 N N . TRP A 1 84 ? 8.352 -8.706 -9.251 1.00 93.25 84 TRP A N 1
ATOM 634 C CA . TRP A 1 84 ? 7.926 -7.500 -8.545 1.00 93.25 84 TRP A CA 1
ATOM 635 C C . TRP A 1 84 ? 6.527 -7.630 -7.935 1.00 93.25 84 TRP A C 1
ATOM 637 O O . TRP A 1 84 ? 6.366 -7.356 -6.742 1.00 93.25 84 TRP A O 1
ATOM 647 N N . THR A 1 85 ? 5.539 -8.131 -8.686 1.00 94.81 85 THR A N 1
ATOM 648 C CA . THR A 1 85 ? 4.172 -8.329 -8.169 1.00 94.81 85 THR A CA 1
ATOM 649 C C . THR A 1 85 ? 4.158 -9.314 -6.997 1.00 94.81 85 THR A C 1
ATOM 651 O O . THR A 1 85 ? 3.569 -9.030 -5.954 1.00 94.81 85 THR A O 1
ATOM 654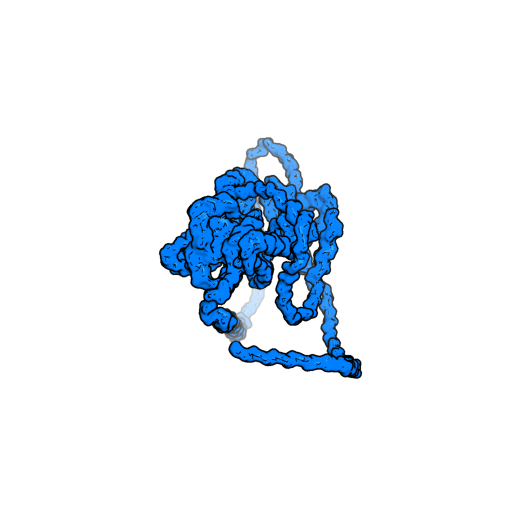 N N . ASN A 1 86 ? 4.875 -10.438 -7.102 1.00 94.44 86 ASN A N 1
ATOM 655 C CA . ASN A 1 86 ? 4.990 -11.428 -6.027 1.00 94.44 86 ASN A CA 1
ATOM 656 C C . ASN A 1 86 ? 5.615 -10.842 -4.756 1.00 94.44 86 ASN A C 1
ATOM 658 O O . ASN A 1 86 ? 5.146 -11.094 -3.643 1.00 94.44 86 ASN A O 1
ATOM 662 N N . ASN A 1 87 ? 6.656 -10.030 -4.920 1.00 93.88 87 ASN A N 1
ATOM 663 C CA . ASN A 1 87 ? 7.316 -9.342 -3.822 1.00 93.88 87 ASN A CA 1
ATOM 664 C C . ASN A 1 87 ? 6.396 -8.313 -3.145 1.00 93.88 87 ASN A C 1
ATOM 666 O O . ASN A 1 87 ? 6.358 -8.263 -1.914 1.00 93.88 87 ASN A O 1
ATOM 670 N N . LYS A 1 88 ? 5.612 -7.548 -3.917 1.00 94.12 88 LYS A N 1
ATOM 671 C CA . LYS A 1 88 ? 4.614 -6.608 -3.380 1.00 94.12 88 LYS A CA 1
ATOM 672 C C . LYS A 1 88 ? 3.468 -7.319 -2.653 1.00 94.12 88 LYS A C 1
ATOM 674 O O . LYS A 1 88 ? 3.088 -6.874 -1.575 1.00 94.12 88 LYS A O 1
ATOM 679 N N . ARG A 1 89 ? 2.979 -8.464 -3.149 1.00 95.00 89 ARG A N 1
ATOM 680 C CA . ARG A 1 89 ? 1.995 -9.294 -2.418 1.00 95.00 89 ARG A CA 1
ATOM 681 C C . ARG A 1 89 ? 2.549 -9.819 -1.096 1.00 95.00 89 ARG A C 1
ATOM 683 O O . ARG A 1 89 ? 1.885 -9.745 -0.068 1.00 95.00 89 ARG A O 1
ATOM 690 N N . ARG A 1 90 ? 3.790 -10.320 -1.098 1.00 94.44 90 ARG A N 1
ATOM 691 C CA . ARG A 1 90 ? 4.457 -10.779 0.131 1.00 94.44 90 ARG A CA 1
ATOM 692 C C . ARG A 1 90 ? 4.601 -9.649 1.150 1.00 94.44 90 ARG A C 1
ATOM 694 O O . ARG A 1 90 ? 4.408 -9.880 2.342 1.00 94.44 90 ARG A O 1
ATOM 701 N N . GLU A 1 91 ? 4.948 -8.454 0.685 1.00 94.94 91 GLU A N 1
ATOM 702 C CA . GLU A 1 91 ? 5.024 -7.257 1.518 1.00 94.94 91 GLU A CA 1
ATOM 703 C C . GLU A 1 91 ? 3.662 -6.905 2.118 1.00 94.94 91 GLU A C 1
ATOM 705 O O . GLU A 1 91 ? 3.549 -6.838 3.339 1.00 94.94 91 GLU A O 1
ATOM 710 N N . ALA A 1 92 ? 2.623 -6.797 1.285 1.00 96.31 92 ALA A N 1
ATOM 711 C CA . ALA A 1 92 ? 1.248 -6.562 1.718 1.00 96.31 92 ALA A CA 1
ATOM 712 C C . ALA A 1 92 ? 0.801 -7.566 2.792 1.00 96.31 92 ALA A C 1
ATOM 714 O O . ALA A 1 92 ? 0.355 -7.160 3.863 1.00 96.31 92 ALA A O 1
ATOM 715 N N . ARG A 1 93 ? 1.025 -8.868 2.574 1.00 96.06 93 ARG A N 1
ATOM 716 C CA . ARG A 1 93 ? 0.718 -9.916 3.559 1.00 96.06 93 ARG A CA 1
ATOM 717 C C . ARG A 1 93 ? 1.440 -9.710 4.885 1.00 96.06 93 ARG A C 1
ATOM 719 O O . ARG A 1 93 ? 0.854 -9.896 5.947 1.00 96.06 93 ARG A O 1
ATOM 726 N N . CYS A 1 94 ? 2.723 -9.354 4.836 1.00 95.25 94 CYS A N 1
ATOM 727 C CA . CYS A 1 94 ? 3.506 -9.094 6.040 1.00 95.25 94 CYS A CA 1
ATOM 728 C C . CYS A 1 94 ? 2.915 -7.931 6.846 1.00 95.25 94 CYS A C 1
ATOM 730 O O . CYS A 1 94 ? 2.828 -8.025 8.070 1.00 95.25 94 CYS A O 1
ATOM 732 N N . ILE A 1 95 ? 2.490 -6.866 6.163 1.00 96.19 95 ILE A N 1
ATOM 733 C CA . ILE A 1 95 ? 1.861 -5.707 6.798 1.00 96.19 95 ILE A CA 1
ATOM 734 C C . ILE A 1 95 ? 0.499 -6.071 7.388 1.00 96.19 95 ILE A C 1
ATOM 736 O O . ILE A 1 95 ? 0.276 -5.802 8.565 1.00 96.19 95 ILE A O 1
ATOM 740 N N . VAL A 1 96 ? -0.370 -6.751 6.634 1.00 97.50 96 VAL A N 1
ATOM 741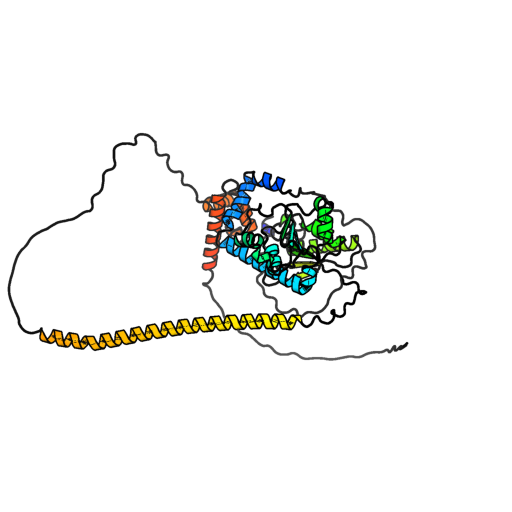 C CA . VAL A 1 96 ? -1.694 -7.180 7.122 1.00 97.50 96 VAL A CA 1
ATOM 742 C C . VAL A 1 96 ? -1.567 -8.083 8.351 1.00 97.50 96 VAL A C 1
ATOM 744 O O . VAL A 1 96 ? -2.240 -7.854 9.353 1.00 97.50 96 VAL A O 1
ATOM 747 N N . ASN A 1 97 ? -0.646 -9.050 8.335 1.00 96.00 97 ASN A N 1
ATOM 748 C CA . ASN A 1 97 ? -0.384 -9.901 9.498 1.00 96.00 97 ASN A CA 1
ATOM 749 C C . ASN A 1 97 ? 0.090 -9.092 10.714 1.00 96.00 97 ASN A C 1
ATOM 751 O O . ASN A 1 97 ? -0.356 -9.350 11.832 1.00 96.00 97 ASN A O 1
ATOM 755 N N . GLY A 1 98 ? 0.970 -8.109 10.501 1.00 94.00 98 GLY A N 1
ATOM 756 C CA . GLY A 1 98 ? 1.421 -7.199 11.553 1.00 94.00 98 GLY A CA 1
ATOM 757 C C . GLY A 1 98 ? 0.269 -6.383 12.141 1.00 94.00 98 GLY A C 1
ATOM 758 O O . GLY A 1 98 ? 0.121 -6.327 13.359 1.00 94.00 98 GLY A O 1
ATOM 759 N N . MET A 1 99 ? -0.603 -5.836 11.290 1.00 97.00 99 MET A N 1
ATOM 760 C CA . MET A 1 99 ? -1.802 -5.109 11.716 1.00 97.00 99 MET A CA 1
ATOM 761 C C . MET A 1 99 ? -2.742 -5.997 12.536 1.00 97.00 99 MET A C 1
ATOM 763 O O . MET A 1 99 ? -3.200 -5.581 13.597 1.00 97.00 99 MET A O 1
ATOM 767 N N . ILE A 1 100 ? -3.006 -7.231 12.092 1.00 96.81 100 ILE A N 1
ATOM 768 C CA . ILE A 1 100 ? -3.842 -8.190 12.833 1.00 96.81 100 ILE A CA 1
ATOM 769 C C . ILE A 1 100 ? -3.218 -8.496 14.194 1.00 96.81 100 ILE A C 1
ATOM 771 O O . ILE A 1 100 ? -3.920 -8.513 15.203 1.00 96.81 100 ILE A O 1
ATOM 775 N N . GLN A 1 101 ? -1.902 -8.707 14.245 1.00 94.06 101 GLN A N 1
ATOM 776 C CA . GLN A 1 101 ? -1.195 -8.974 15.494 1.00 94.06 101 GLN A CA 1
ATOM 777 C C . GLN A 1 101 ? -1.229 -7.772 16.452 1.00 94.06 101 GLN A C 1
ATOM 779 O O . GLN A 1 101 ? -1.334 -7.962 17.664 1.00 94.06 101 GLN A O 1
ATOM 784 N N . GLN A 1 102 ? -1.113 -6.553 15.923 1.00 92.88 102 GLN A N 1
ATOM 785 C CA . GLN A 1 102 ? -1.008 -5.325 16.709 1.00 92.88 102 GLN A CA 1
ATOM 786 C C . GLN A 1 102 ? -2.367 -4.788 17.165 1.00 92.88 102 GLN A C 1
ATOM 788 O O . GLN A 1 102 ? -2.490 -4.318 18.295 1.00 92.88 102 GLN A O 1
ATOM 793 N N . TRP A 1 103 ? -3.378 -4.827 16.297 1.00 95.62 103 TRP A N 1
ATOM 794 C CA . TRP A 1 103 ? -4.685 -4.207 16.537 1.00 95.62 103 TRP A CA 1
ATOM 795 C C . TRP A 1 103 ? -5.810 -5.215 16.745 1.00 95.62 103 TRP A C 1
ATOM 797 O O . TRP A 1 103 ? -6.828 -4.854 17.328 1.00 95.62 103 TRP A O 1
ATOM 807 N N . GLY A 1 104 ? -5.619 -6.468 16.339 1.00 96.12 104 GLY A N 1
ATOM 808 C CA . GLY A 1 104 ? -6.629 -7.515 16.429 1.00 96.12 104 GLY A CA 1
ATOM 809 C C . GLY A 1 104 ? -7.574 -7.529 15.228 1.00 96.12 104 GLY A C 1
ATOM 810 O O . GLY A 1 104 ? -7.960 -6.492 14.690 1.00 96.12 104 GLY A O 1
ATOM 811 N N . MET A 1 105 ? -7.980 -8.736 14.832 1.00 97.25 105 MET A N 1
ATOM 812 C CA . MET A 1 105 ? -8.908 -8.951 13.717 1.00 97.25 105 MET A CA 1
ATOM 813 C C . MET A 1 105 ? -10.259 -8.262 13.945 1.00 97.25 105 MET A C 1
ATOM 815 O O . MET A 1 105 ? -10.773 -7.599 13.055 1.00 97.25 105 MET A O 1
ATOM 819 N N . GLU A 1 106 ? -10.823 -8.381 15.149 1.00 96.94 106 GLU A N 1
ATOM 820 C CA . GLU A 1 106 ? -12.133 -7.804 15.480 1.00 96.94 106 GLU A CA 1
ATOM 821 C C . GLU A 1 106 ? -12.161 -6.284 15.295 1.00 96.94 106 GLU A C 1
ATOM 823 O O . GLU A 1 106 ? -13.108 -5.748 14.724 1.00 96.94 106 GLU A O 1
ATOM 828 N N . VAL A 1 107 ? -11.093 -5.602 15.721 1.00 97.12 107 VAL A N 1
ATOM 829 C CA . VAL A 1 107 ? -10.944 -4.156 15.537 1.00 97.12 107 VAL A CA 1
ATOM 830 C C . VAL A 1 107 ? -10.867 -3.829 14.054 1.00 97.12 107 VAL A C 1
ATOM 832 O O . VAL A 1 107 ? -11.579 -2.940 13.601 1.00 97.12 107 VAL A O 1
ATOM 835 N N . LEU A 1 108 ? -10.045 -4.558 13.295 1.00 98.12 108 LEU A N 1
ATOM 836 C CA . LEU A 1 108 ? -9.864 -4.325 11.862 1.00 98.12 108 LEU A CA 1
ATOM 837 C C . LEU A 1 108 ? -11.153 -4.535 11.058 1.00 98.12 108 LEU A C 1
ATOM 839 O O . LEU A 1 108 ? -11.406 -3.769 10.130 1.00 98.12 108 LEU A O 1
ATOM 843 N N . CYS A 1 109 ? -11.989 -5.496 11.456 1.00 97.50 109 CYS A N 1
ATOM 844 C CA . CYS A 1 109 ? -13.302 -5.765 10.862 1.00 97.50 109 CYS A CA 1
ATOM 845 C C . CYS A 1 109 ? -14.436 -4.898 11.447 1.00 97.50 109 CYS A C 1
ATOM 847 O O . CYS A 1 109 ? -15.609 -5.132 11.145 1.00 97.50 109 CYS A O 1
ATOM 849 N N . GLY A 1 110 ? -14.127 -3.939 12.322 1.00 96.00 110 GLY A N 1
ATOM 850 C CA . GLY A 1 110 ? -15.102 -3.010 12.889 1.00 96.00 110 GLY A CA 1
ATOM 851 C C . GLY A 1 110 ? -15.518 -1.917 11.899 1.00 96.00 110 GLY A C 1
ATOM 852 O O . GLY A 1 110 ? -14.730 -1.507 11.049 1.00 96.00 110 GLY A O 1
ATOM 853 N N . GLY A 1 111 ? -16.755 -1.429 12.034 1.00 96.25 111 GLY A N 1
ATOM 854 C CA . GLY A 1 111 ? -17.280 -0.294 11.264 1.00 96.25 111 GLY A CA 1
ATOM 855 C C . GLY A 1 111 ? -17.152 -0.462 9.743 1.00 96.25 111 GLY A C 1
ATOM 856 O O . GLY A 1 111 ? -17.531 -1.493 9.190 1.00 96.25 111 GLY A O 1
ATOM 857 N N . GLU A 1 112 ? -16.595 0.543 9.071 1.00 97.50 112 GLU A N 1
ATOM 858 C CA . GLU A 1 112 ? -16.328 0.568 7.622 1.00 97.50 112 GLU A CA 1
ATOM 859 C C . GLU A 1 112 ? -15.016 -0.144 7.237 1.00 97.50 112 GLU A C 1
ATOM 861 O O . GLU A 1 112 ? -14.651 -0.181 6.062 1.00 97.50 112 GLU A O 1
ATOM 866 N N . GLY A 1 113 ? -14.331 -0.763 8.206 1.00 97.94 113 GLY A N 1
ATOM 867 C CA . GLY A 1 113 ? -13.142 -1.579 7.972 1.00 97.94 113 GLY A CA 1
ATOM 868 C C . GLY A 1 113 ? -11.903 -0.737 7.701 1.00 97.94 113 GLY A C 1
ATOM 869 O O . GLY A 1 113 ? -11.744 0.353 8.253 1.00 97.94 113 GLY A O 1
ATOM 870 N N . VAL A 1 114 ? -10.994 -1.255 6.879 1.00 98.62 114 VAL A N 1
ATOM 871 C CA . VAL A 1 114 ? -9.724 -0.583 6.577 1.00 98.62 114 VAL A CA 1
ATOM 872 C C . VAL A 1 114 ? -9.861 0.300 5.341 1.00 98.62 114 VAL A C 1
ATOM 874 O O . VAL A 1 114 ? -10.426 -0.113 4.331 1.00 98.62 114 VAL A O 1
ATOM 877 N N . ILE A 1 115 ? -9.292 1.503 5.386 1.00 98.69 115 ILE A N 1
ATOM 878 C CA . ILE A 1 115 ? -9.148 2.355 4.201 1.00 98.69 115 ILE A CA 1
ATOM 879 C C . ILE A 1 115 ? -7.695 2.300 3.717 1.00 98.69 115 ILE A C 1
ATOM 881 O O . ILE A 1 115 ? -6.781 2.647 4.463 1.00 98.69 115 ILE A O 1
ATOM 885 N N . ASP A 1 116 ? -7.497 1.866 2.473 1.00 98.44 116 ASP A N 1
ATOM 886 C CA . ASP A 1 116 ? -6.203 1.752 1.789 1.00 98.44 116 ASP A CA 1
ATOM 887 C C . ASP A 1 116 ? -6.002 2.951 0.845 1.00 98.44 116 ASP A C 1
ATOM 889 O O . ASP A 1 116 ? -6.609 3.023 -0.227 1.00 98.44 116 ASP A O 1
ATOM 893 N N . ILE A 1 117 ? -5.204 3.933 1.266 1.00 98.00 117 ILE A N 1
ATOM 894 C CA . ILE A 1 117 ? -4.939 5.160 0.502 1.00 98.00 117 ILE A CA 1
ATOM 895 C C . ILE A 1 117 ? -3.740 4.956 -0.418 1.00 98.00 117 ILE A C 1
ATOM 897 O O . ILE A 1 117 ? -2.662 4.577 0.045 1.00 98.00 117 ILE A O 1
ATOM 901 N N . GLY A 1 118 ? -3.894 5.305 -1.697 1.00 94.69 118 GLY A N 1
ATOM 902 C CA . GLY A 1 118 ? -2.858 5.045 -2.703 1.00 94.69 118 GLY A CA 1
ATOM 903 C C . GLY A 1 118 ? -2.704 3.546 -2.966 1.00 94.69 118 GLY A C 1
ATOM 904 O O . GLY A 1 118 ? -1.598 3.049 -3.159 1.00 94.69 118 GLY A O 1
ATOM 905 N N . GLY A 1 119 ? -3.814 2.812 -2.858 1.00 93.69 119 GLY A N 1
ATOM 906 C CA . GLY A 1 119 ? -3.822 1.358 -2.846 1.00 93.69 119 GLY A CA 1
ATOM 907 C C . GLY A 1 119 ? -3.575 0.699 -4.202 1.00 93.69 119 GLY A C 1
ATOM 908 O O . GLY A 1 119 ? -3.528 -0.528 -4.240 1.00 93.69 119 GLY A O 1
ATOM 909 N N . ASP A 1 120 ? -3.440 1.426 -5.321 1.00 92.62 120 ASP A N 1
ATOM 910 C CA . ASP A 1 120 ? -3.168 0.819 -6.631 1.00 92.62 120 ASP A CA 1
ATOM 911 C C . ASP A 1 120 ? -1.814 0.066 -6.635 1.00 92.62 120 ASP A C 1
ATOM 913 O O . ASP A 1 120 ? -0.791 0.599 -6.194 1.00 92.62 120 ASP A O 1
ATOM 917 N N . PRO A 1 121 ? -1.755 -1.195 -7.116 1.00 94.31 121 PRO A N 1
ATOM 918 C CA . PRO A 1 121 ? -2.772 -1.920 -7.892 1.00 94.31 121 PRO A CA 1
ATOM 919 C C . PRO A 1 121 ? -3.683 -2.867 -7.087 1.00 94.31 121 PRO A C 1
ATOM 921 O O . PRO A 1 121 ? -4.305 -3.766 -7.652 1.00 94.31 121 PRO A O 1
ATOM 924 N N . GLY A 1 122 ? -3.751 -2.710 -5.768 1.00 96.56 122 GLY A N 1
ATOM 925 C CA . GLY A 1 122 ? -4.675 -3.424 -4.885 1.00 96.56 122 GLY A CA 1
ATOM 926 C C . GLY A 1 122 ? -4.069 -4.619 -4.154 1.00 96.56 122 GLY A C 1
ATOM 927 O O . GLY A 1 122 ? -4.806 -5.488 -3.693 1.00 96.56 122 GLY A O 1
ATOM 928 N N . PHE A 1 123 ? -2.737 -4.706 -4.044 1.00 97.44 123 PHE A N 1
ATOM 929 C CA . PHE A 1 123 ? -2.083 -5.821 -3.344 1.00 97.44 123 PHE A CA 1
ATOM 930 C C . PHE A 1 123 ? -2.446 -5.877 -1.856 1.00 97.44 123 PHE A C 1
ATOM 932 O O . PHE A 1 123 ? -2.710 -6.962 -1.343 1.00 97.44 123 PHE A O 1
ATOM 939 N N . LEU A 1 124 ? -2.476 -4.727 -1.169 1.00 97.81 124 LEU A N 1
ATOM 940 C CA . LEU A 1 124 ? -2.881 -4.666 0.235 1.00 97.81 124 LEU A CA 1
ATOM 941 C C . LEU A 1 124 ? -4.367 -4.993 0.385 1.00 97.81 124 LEU A C 1
ATOM 943 O O . LEU A 1 124 ? -4.709 -5.862 1.183 1.00 97.81 124 LEU A O 1
ATOM 947 N N . ALA A 1 125 ? -5.227 -4.372 -0.426 1.00 98.06 125 ALA A N 1
ATOM 948 C CA . ALA A 1 125 ? -6.653 -4.678 -0.452 1.00 98.06 125 ALA A CA 1
ATOM 949 C C . ALA A 1 125 ? -6.941 -6.181 -0.636 1.00 98.06 125 ALA A C 1
ATOM 951 O O . ALA A 1 125 ? -7.758 -6.746 0.088 1.00 98.06 125 ALA A O 1
ATOM 952 N N . ALA A 1 126 ? -6.232 -6.858 -1.545 1.00 97.62 126 ALA A N 1
ATOM 953 C CA . ALA A 1 126 ? -6.396 -8.295 -1.757 1.00 97.62 126 ALA A CA 1
ATOM 954 C C . ALA A 1 126 ? -6.006 -9.122 -0.519 1.00 97.62 126 ALA A C 1
ATOM 956 O O . ALA A 1 126 ? -6.720 -10.055 -0.157 1.00 97.62 126 ALA A O 1
ATOM 957 N N . GLU A 1 127 ? -4.912 -8.774 0.165 1.00 97.81 127 GLU A N 1
ATOM 958 C CA . GLU A 1 127 ? -4.472 -9.480 1.378 1.00 97.81 127 GLU A CA 1
ATOM 959 C C . GLU A 1 127 ? -5.362 -9.170 2.604 1.00 97.81 127 GLU A C 1
ATOM 961 O O . GLU A 1 127 ? -5.563 -10.041 3.455 1.00 97.81 127 GLU A O 1
ATOM 966 N N . LEU A 1 128 ? -5.963 -7.976 2.677 1.00 98.12 128 LEU A N 1
ATOM 967 C CA . LEU A 1 128 ? -6.986 -7.638 3.679 1.00 98.12 128 LEU A CA 1
ATOM 968 C C . LEU A 1 128 ? -8.243 -8.496 3.488 1.00 98.12 128 LEU A C 1
ATOM 970 O O . LEU A 1 128 ? -8.662 -9.181 4.423 1.00 98.12 128 LEU A O 1
ATOM 974 N N . LEU A 1 129 ? -8.772 -8.558 2.261 1.00 97.56 129 LEU A N 1
ATOM 975 C CA . LEU A 1 129 ? -9.911 -9.418 1.917 1.00 97.56 129 LEU A CA 1
ATOM 976 C C . LEU A 1 129 ? -9.615 -10.896 2.184 1.00 97.56 129 LEU A C 1
ATOM 978 O O . LEU A 1 129 ? -10.445 -11.613 2.741 1.00 97.56 129 LEU A O 1
ATOM 982 N N . HIS A 1 130 ? -8.411 -11.354 1.828 1.00 96.62 130 HIS A N 1
ATOM 983 C CA . HIS A 1 130 ? -7.951 -12.710 2.128 1.00 96.62 130 HIS A CA 1
ATOM 984 C C . HIS A 1 130 ? -8.010 -13.037 3.622 1.00 96.62 130 HIS A C 1
ATOM 986 O O . HIS A 1 130 ? -8.332 -14.161 3.999 1.00 96.62 130 HIS A O 1
ATOM 992 N N . SER A 1 131 ? -7.763 -12.037 4.463 1.00 97.06 131 SER A N 1
ATOM 993 C CA . SER A 1 131 ? -7.810 -12.159 5.918 1.00 97.06 131 SER A CA 1
ATOM 994 C C . SER A 1 131 ? -9.220 -11.982 6.504 1.00 97.06 131 SER A C 1
ATOM 996 O O . SER A 1 131 ? -9.377 -12.067 7.718 1.00 97.06 131 SER A O 1
ATOM 998 N N . GLY A 1 132 ? -10.246 -11.755 5.673 1.00 96.81 132 GLY A N 1
ATOM 999 C CA . GLY A 1 132 ? -11.630 -11.518 6.105 1.00 96.81 132 GLY A CA 1
ATOM 1000 C C . GLY A 1 132 ? -11.918 -10.077 6.542 1.00 96.81 132 GLY A C 1
ATOM 1001 O O . GLY A 1 132 ? -12.933 -9.825 7.192 1.00 96.81 132 GLY A O 1
ATOM 1002 N N . ILE A 1 133 ? -11.038 -9.134 6.192 1.00 98.06 133 ILE A N 1
ATOM 1003 C CA . ILE A 1 133 ? -11.161 -7.709 6.513 1.00 98.06 133 ILE A CA 1
ATOM 1004 C C . ILE A 1 133 ? -11.707 -6.983 5.282 1.00 98.06 133 ILE A C 1
ATOM 1006 O O . ILE A 1 133 ? -11.087 -7.022 4.218 1.00 98.06 133 ILE A O 1
ATOM 1010 N N . HIS A 1 134 ? -12.854 -6.311 5.412 1.00 97.81 134 HIS A N 1
ATOM 1011 C CA . HIS A 1 134 ? -13.351 -5.449 4.339 1.00 97.81 134 HIS A CA 1
ATOM 1012 C C . HIS A 1 134 ? -12.509 -4.186 4.207 1.00 97.81 134 HIS A C 1
ATOM 1014 O O . HIS A 1 134 ? -11.971 -3.657 5.184 1.00 97.81 134 HIS A O 1
ATOM 1020 N N . VAL A 1 135 ? -12.390 -3.718 2.969 1.00 98.56 135 VAL A N 1
ATOM 1021 C CA . VAL A 1 135 ? -11.471 -2.643 2.613 1.00 98.56 135 VAL A CA 1
ATOM 1022 C C . VAL A 1 135 ? -12.080 -1.692 1.591 1.00 98.56 135 VAL A C 1
ATOM 1024 O O . VAL A 1 135 ? -12.714 -2.107 0.617 1.00 98.56 135 VAL A O 1
ATOM 1027 N N . THR A 1 136 ? -11.838 -0.399 1.795 1.00 98.56 136 THR A N 1
ATOM 1028 C CA . THR A 1 136 ? -12.079 0.640 0.791 1.00 98.56 136 THR A CA 1
ATOM 1029 C C . THR A 1 136 ? -10.749 1.184 0.288 1.00 98.56 136 THR A C 1
ATOM 1031 O O . THR A 1 136 ? -9.988 1.758 1.058 1.00 98.56 136 THR A O 1
ATOM 1034 N N . VAL A 1 137 ? -10.469 1.038 -1.005 1.00 98.25 137 VAL A N 1
ATOM 1035 C CA . VAL A 1 137 ? -9.316 1.684 -1.643 1.00 98.25 137 VAL A CA 1
ATOM 1036 C C . VAL A 1 137 ? -9.687 3.112 -2.027 1.00 98.25 137 VAL A C 1
ATOM 1038 O O . VAL A 1 137 ? -10.695 3.318 -2.702 1.00 98.25 137 VAL A O 1
ATOM 1041 N N . VAL A 1 138 ? -8.869 4.085 -1.629 1.00 97.75 138 VAL A N 1
ATOM 1042 C CA . VAL A 1 138 ? -8.983 5.491 -2.041 1.00 97.75 138 VAL A CA 1
ATOM 1043 C C . VAL A 1 138 ? -7.751 5.849 -2.859 1.00 97.75 138 VAL A C 1
ATOM 1045 O O . VAL A 1 138 ? -6.673 6.099 -2.318 1.00 97.75 138 VAL A O 1
ATOM 1048 N N . ASP A 1 139 ? -7.898 5.817 -4.180 1.00 95.25 139 ASP A N 1
ATOM 1049 C CA . ASP A 1 139 ? -6.806 6.087 -5.110 1.00 95.25 139 ASP A CA 1
ATOM 1050 C C . ASP A 1 139 ? -7.371 6.548 -6.465 1.00 95.25 139 ASP A C 1
ATOM 1052 O O . ASP A 1 139 ? -8.117 5.800 -7.112 1.00 95.25 139 ASP A O 1
ATOM 1056 N N . PRO A 1 140 ? -7.042 7.768 -6.930 1.00 93.25 140 PRO A N 1
ATOM 1057 C CA . PRO A 1 140 ? -7.570 8.293 -8.184 1.00 93.25 140 PRO A CA 1
ATOM 1058 C C . PRO A 1 140 ? -7.092 7.513 -9.420 1.00 93.25 140 PRO A C 1
ATOM 1060 O O . PRO A 1 140 ? -7.771 7.535 -10.448 1.00 93.25 140 PRO A O 1
ATOM 1063 N N . ALA A 1 141 ? -5.973 6.792 -9.322 1.00 90.31 141 ALA A N 1
ATOM 1064 C CA . ALA A 1 141 ? -5.399 5.981 -10.386 1.00 90.31 141 ALA A CA 1
ATOM 1065 C C . ALA A 1 141 ? -5.801 4.496 -10.306 1.00 90.31 141 ALA A C 1
ATOM 1067 O O . ALA A 1 141 ? -5.323 3.704 -11.121 1.00 90.31 141 ALA A O 1
ATOM 1068 N N . PHE A 1 142 ? -6.688 4.099 -9.381 1.00 92.94 142 PHE A N 1
ATOM 1069 C CA . PHE A 1 142 ? -7.024 2.689 -9.163 1.00 92.94 142 PHE A CA 1
ATOM 1070 C C . PHE A 1 142 ? -7.580 1.993 -10.414 1.00 92.94 142 PHE A C 1
ATOM 1072 O O . PHE A 1 142 ? -8.697 2.275 -10.879 1.00 92.94 142 PHE A O 1
ATOM 1079 N N . GLY A 1 143 ? -6.810 1.037 -10.941 1.00 88.94 143 GLY A N 1
ATOM 1080 C CA . GLY A 1 143 ? -7.114 0.319 -12.184 1.00 88.94 143 GLY A CA 1
ATOM 1081 C C . GLY A 1 143 ? -6.822 1.111 -13.466 1.00 88.94 143 GLY A C 1
ATOM 1082 O O . GLY A 1 143 ? -7.134 0.639 -14.556 1.00 88.94 143 GLY A O 1
ATOM 1083 N N . PHE A 1 144 ? -6.219 2.294 -13.347 1.00 85.88 144 PHE A N 1
ATOM 1084 C CA . PHE A 1 144 ? -5.858 3.188 -14.449 1.00 85.88 144 PHE A CA 1
ATOM 1085 C C . PHE A 1 144 ? -4.358 3.465 -14.553 1.00 85.88 144 PHE A C 1
ATOM 1087 O O . PHE A 1 144 ? -3.955 4.096 -15.522 1.00 85.88 144 PHE A O 1
ATOM 1094 N N . ALA A 1 145 ? -3.519 3.004 -13.621 1.00 81.88 145 ALA A N 1
ATOM 1095 C CA . ALA A 1 145 ? -2.068 3.213 -13.701 1.00 81.88 145 ALA A CA 1
ATOM 1096 C C . ALA A 1 145 ? -1.342 2.214 -14.627 1.00 81.88 145 ALA A C 1
ATOM 1098 O O . ALA A 1 145 ? -0.131 2.312 -14.818 1.00 81.88 145 ALA A O 1
ATOM 1099 N N . GLY A 1 146 ? -2.050 1.205 -15.147 1.00 83.56 146 GLY A N 1
ATOM 1100 C CA . GLY A 1 146 ? -1.459 0.093 -15.906 1.00 83.56 146 GLY A CA 1
ATOM 1101 C C . GLY A 1 146 ? -0.713 -0.910 -15.021 1.00 83.56 146 GLY A C 1
ATOM 1102 O O . GLY A 1 146 ? -0.236 -1.928 -15.511 1.00 83.56 146 GLY A O 1
ATOM 1103 N N . LYS A 1 147 ? -0.656 -0.658 -13.705 1.00 87.19 147 LYS A N 1
ATOM 1104 C CA . LYS A 1 147 ? -0.013 -1.515 -12.701 1.00 87.19 147 LYS A CA 1
ATOM 1105 C C . LYS A 1 147 ? -0.843 -2.751 -12.327 1.00 87.19 147 LYS A C 1
ATOM 1107 O O . LYS A 1 147 ? -0.454 -3.512 -11.442 1.00 87.19 147 LYS A O 1
ATOM 1112 N N . SER A 1 148 ? -1.999 -2.945 -12.961 1.00 87.56 148 SER A N 1
ATOM 1113 C CA . SER A 1 148 ? -2.899 -4.054 -12.667 1.00 87.56 148 SER A CA 1
ATOM 1114 C C . SER A 1 148 ? -2.238 -5.387 -12.995 1.00 87.56 148 SER A C 1
ATOM 1116 O O . SER A 1 148 ? -1.806 -5.624 -14.122 1.00 87.56 148 SER A O 1
ATOM 1118 N N . ASP A 1 149 ? -2.232 -6.282 -12.021 1.00 91.69 149 ASP A N 1
ATOM 1119 C CA . ASP A 1 149 ? -1.878 -7.676 -12.217 1.00 91.69 149 ASP A CA 1
ATOM 1120 C C . ASP A 1 149 ? -3.158 -8.524 -12.291 1.00 91.69 149 ASP A C 1
ATOM 1122 O O . ASP A 1 149 ? -4.063 -8.375 -11.467 1.00 91.69 149 ASP A O 1
ATOM 1126 N N . ALA A 1 150 ? -3.222 -9.435 -13.266 1.00 90.81 150 ALA A N 1
ATOM 1127 C CA . ALA A 1 150 ? -4.424 -10.217 -13.553 1.00 90.81 150 ALA A CA 1
ATOM 1128 C C . ALA A 1 150 ? -4.907 -11.054 -12.358 1.00 90.81 150 ALA A C 1
ATOM 1130 O O . ALA A 1 150 ? -6.112 -11.221 -12.177 1.00 90.81 150 ALA A O 1
ATOM 1131 N N . PHE A 1 151 ? -3.991 -11.566 -11.531 1.00 93.50 151 PHE A N 1
ATOM 1132 C CA . PHE A 1 151 ? -4.353 -12.340 -10.348 1.00 93.50 151 PHE A CA 1
ATOM 1133 C C . PHE A 1 151 ? -4.978 -11.443 -9.279 1.00 93.50 151 PHE A C 1
ATOM 1135 O O . PHE A 1 151 ? -6.050 -11.769 -8.780 1.00 93.50 151 PHE A O 1
ATOM 1142 N N . THR A 1 152 ? -4.363 -10.300 -8.966 1.00 94.81 152 THR A N 1
ATOM 1143 C CA . THR A 1 152 ? -4.893 -9.344 -7.985 1.00 94.81 152 THR A CA 1
ATOM 1144 C C . THR A 1 152 ? -6.240 -8.789 -8.442 1.00 94.81 152 THR A C 1
ATOM 1146 O O . THR A 1 152 ? -7.198 -8.801 -7.675 1.00 94.81 152 THR A O 1
ATOM 1149 N N . SER A 1 153 ? -6.359 -8.369 -9.705 1.00 94.19 153 SER A N 1
ATOM 1150 C CA . SER A 1 153 ? -7.622 -7.856 -10.247 1.00 94.19 153 SER A CA 1
ATOM 1151 C C . SER A 1 153 ? -8.728 -8.906 -10.215 1.00 94.19 153 SER A C 1
ATOM 1153 O O . SER A 1 153 ? -9.836 -8.601 -9.780 1.00 94.19 153 SER A O 1
ATOM 1155 N N . LYS A 1 154 ? -8.425 -10.152 -10.607 1.00 94.00 154 LYS A N 1
ATOM 1156 C CA . LYS A 1 154 ? -9.380 -11.259 -10.505 1.00 94.00 154 LYS A CA 1
ATOM 1157 C C . LYS A 1 154 ? -9.779 -11.513 -9.052 1.00 94.00 154 LYS A C 1
ATOM 1159 O O . LYS A 1 154 ? -10.959 -11.682 -8.785 1.00 94.00 154 LYS A O 1
ATOM 1164 N N . TYR A 1 155 ? -8.820 -11.496 -8.127 1.00 94.88 155 TYR A N 1
ATOM 1165 C CA . TYR A 1 155 ? -9.072 -11.741 -6.709 1.00 94.88 155 TYR A CA 1
ATOM 1166 C C . TYR A 1 155 ? -10.039 -10.712 -6.110 1.00 94.88 155 TYR A C 1
ATOM 1168 O O . TYR A 1 155 ? -10.991 -11.077 -5.429 1.00 94.88 155 TYR A O 1
ATOM 1176 N N . LEU A 1 156 ? -9.828 -9.424 -6.399 1.00 95.81 156 LEU A N 1
ATOM 1177 C CA . LEU A 1 156 ? -10.690 -8.342 -5.911 1.00 95.81 156 LEU A CA 1
ATOM 1178 C C . LEU A 1 156 ? -12.112 -8.401 -6.493 1.00 95.81 156 LEU A C 1
ATOM 1180 O O . LEU A 1 156 ? -13.051 -7.927 -5.857 1.00 95.81 156 LEU A O 1
ATOM 1184 N N . GLN A 1 157 ? -12.268 -8.971 -7.690 1.00 93.56 157 GLN A N 1
ATOM 1185 C CA . GLN A 1 157 ? -13.540 -9.062 -8.412 1.00 93.56 157 GLN A CA 1
ATOM 1186 C C . GLN A 1 157 ? -14.302 -10.370 -8.168 1.00 93.56 157 GLN A C 1
ATOM 1188 O O . GLN A 1 157 ? -15.447 -10.469 -8.600 1.00 93.56 157 GLN A O 1
ATOM 1193 N N . ASP A 1 158 ? -13.694 -11.369 -7.523 1.00 91.50 158 ASP A N 1
ATOM 1194 C CA . ASP A 1 158 ? -14.302 -12.684 -7.314 1.00 91.50 158 ASP A CA 1
ATOM 1195 C C . ASP A 1 158 ? -15.179 -12.692 -6.045 1.00 91.50 158 ASP A C 1
ATOM 1197 O O . ASP A 1 158 ? -14.646 -12.643 -4.929 1.00 91.50 158 ASP A O 1
ATOM 1201 N N . PRO A 1 159 ? -16.517 -12.820 -6.170 1.00 91.25 159 PRO A N 1
ATOM 1202 C CA . PRO A 1 159 ? -17.410 -12.881 -5.015 1.00 91.25 159 PRO A CA 1
ATOM 1203 C C . PRO A 1 159 ? -17.147 -14.089 -4.108 1.00 91.25 159 PRO A C 1
ATOM 1205 O O . PRO A 1 159 ? -17.494 -14.059 -2.928 1.00 91.25 159 PRO A O 1
ATOM 1208 N N . GLY A 1 160 ? -16.516 -15.149 -4.624 1.00 89.88 160 GLY A N 1
ATOM 1209 C CA . GLY A 1 160 ? -16.106 -16.303 -3.830 1.00 89.88 160 GLY A CA 1
ATOM 1210 C C . GLY A 1 160 ? -15.074 -15.951 -2.756 1.00 89.88 160 GLY A C 1
ATOM 1211 O O . GLY A 1 160 ? -15.039 -16.592 -1.710 1.00 89.88 160 GLY A O 1
ATOM 1212 N N . HIS A 1 161 ? -14.273 -14.901 -2.960 1.00 87.56 161 HIS A N 1
ATOM 1213 C CA . HIS A 1 161 ? -13.331 -14.407 -1.952 1.00 87.56 161 HIS A CA 1
ATOM 1214 C C . HIS A 1 161 ? -13.970 -13.460 -0.937 1.00 87.56 161 HIS A C 1
ATOM 1216 O O . HIS A 1 161 ? -13.346 -13.129 0.066 1.00 87.56 161 HIS A O 1
ATOM 1222 N N . TRP A 1 162 ? -15.213 -13.040 -1.160 1.00 93.00 162 TRP A N 1
ATOM 1223 C CA . TRP A 1 162 ? -15.925 -12.139 -0.260 1.00 93.00 162 TRP A CA 1
ATOM 1224 C C . TRP A 1 162 ? -16.648 -12.871 0.869 1.00 93.00 162 TRP A C 1
ATOM 1226 O O . TRP A 1 162 ? -17.006 -12.252 1.866 1.00 93.00 162 TRP A O 1
ATOM 1236 N N . SER A 1 163 ? -16.836 -14.190 0.759 1.00 92.00 163 SER A N 1
ATOM 1237 C CA . SER A 1 163 ? -17.522 -14.985 1.784 1.00 92.00 163 SER A CA 1
ATOM 1238 C C . SER A 1 163 ? -16.769 -15.064 3.117 1.00 92.00 163 SER A C 1
ATOM 1240 O O . SER A 1 163 ? -17.345 -15.493 4.112 1.00 92.00 163 SER A O 1
ATOM 1242 N N . THR A 1 164 ? -15.482 -14.705 3.139 1.00 90.31 164 THR A N 1
ATOM 1243 C CA . THR A 1 164 ? -14.658 -14.626 4.357 1.00 90.31 164 THR A CA 1
ATOM 1244 C C . THR A 1 164 ? -14.896 -13.339 5.145 1.00 90.31 164 THR A C 1
ATOM 1246 O O . THR A 1 164 ? -14.556 -13.279 6.325 1.00 90.31 164 THR A O 1
ATOM 1249 N N . VAL A 1 165 ? -15.477 -12.319 4.511 1.00 94.19 165 VAL A N 1
ATOM 1250 C CA . VAL A 1 165 ? -15.820 -11.044 5.139 1.00 94.19 165 VAL A CA 1
ATOM 1251 C C . VAL A 1 165 ? -17.144 -11.180 5.897 1.00 94.19 165 VAL A C 1
ATOM 1253 O O . VAL A 1 165 ? -18.037 -11.941 5.519 1.00 94.19 165 VAL A O 1
ATOM 1256 N N . ARG A 1 166 ? -17.279 -10.435 6.999 1.00 92.56 166 ARG A N 1
ATOM 1257 C CA . ARG A 1 166 ? -18.487 -10.414 7.833 1.00 92.56 166 ARG A CA 1
ATOM 1258 C C . ARG A 1 166 ? -19.740 -10.102 7.002 1.00 92.56 166 ARG A C 1
ATOM 1260 O O . ARG A 1 166 ? -19.775 -9.151 6.230 1.00 92.56 166 ARG A O 1
ATOM 1267 N N . GLN A 1 167 ? -20.809 -10.868 7.219 1.00 93.69 167 GLN A N 1
ATOM 1268 C CA . GLN A 1 167 ? -22.094 -10.609 6.566 1.00 93.69 167 GLN A CA 1
ATOM 1269 C C . GLN A 1 167 ? -22.621 -9.205 6.892 1.00 93.69 167 GLN A C 1
ATOM 1271 O O . GLN A 1 167 ? -22.552 -8.755 8.037 1.00 93.69 167 GLN A O 1
ATOM 1276 N N . GLY A 1 168 ? -23.188 -8.543 5.882 1.00 92.94 168 GLY A N 1
ATOM 1277 C CA . GLY A 1 168 ? -23.772 -7.207 6.008 1.00 92.94 168 GLY A CA 1
ATOM 1278 C C . GLY A 1 168 ? -22.794 -6.048 5.799 1.00 92.94 168 GLY A C 1
ATOM 1279 O O . GLY A 1 168 ? -23.241 -4.906 5.815 1.00 92.94 168 GLY A O 1
ATOM 1280 N N . THR A 1 169 ? -21.502 -6.306 5.571 1.00 94.44 169 THR A N 1
ATOM 1281 C CA . THR A 1 169 ? -20.545 -5.273 5.141 1.00 94.44 169 THR A CA 1
ATOM 1282 C C . THR A 1 169 ? -20.270 -5.376 3.641 1.00 94.44 169 THR A C 1
ATOM 1284 O O . THR A 1 169 ? -20.435 -6.436 3.036 1.00 94.44 169 THR A O 1
ATOM 1287 N N . THR A 1 170 ? -19.866 -4.263 3.022 1.00 95.62 170 THR A N 1
ATOM 1288 C CA . THR A 1 170 ? -19.380 -4.260 1.635 1.00 95.62 170 THR A CA 1
ATOM 1289 C C . THR A 1 170 ? -17.928 -4.739 1.636 1.00 95.62 170 THR A C 1
ATOM 1291 O O . THR A 1 170 ? -17.086 -4.012 2.159 1.00 95.62 170 THR A O 1
ATOM 1294 N N . PRO A 1 171 ? -17.602 -5.910 1.056 1.00 96.69 171 PRO A N 1
ATOM 1295 C CA . PRO A 1 171 ? -16.263 -6.494 1.146 1.00 96.69 171 PRO A CA 1
ATOM 1296 C C . PRO A 1 171 ? -15.184 -5.577 0.581 1.00 96.69 171 PRO A C 1
ATOM 1298 O O . PRO A 1 171 ? -14.176 -5.313 1.231 1.00 96.69 171 PRO A O 1
ATOM 1301 N N . PHE A 1 172 ? -15.424 -5.064 -0.623 1.00 97.50 172 PHE A N 1
ATOM 1302 C CA . PHE A 1 172 ? -14.480 -4.245 -1.360 1.00 97.50 172 PHE A CA 1
ATOM 1303 C C . PHE A 1 172 ? -15.182 -3.027 -1.954 1.00 97.50 172 PHE A C 1
ATOM 1305 O O . PHE A 1 172 ? -16.220 -3.153 -2.609 1.00 97.50 172 PHE A O 1
ATOM 1312 N N . ARG A 1 173 ? -14.595 -1.847 -1.761 1.00 97.31 173 ARG A N 1
ATOM 1313 C CA . ARG A 1 173 ? -14.995 -0.600 -2.424 1.00 97.31 173 ARG A CA 1
ATOM 1314 C C . ARG A 1 173 ? -13.753 0.066 -3.006 1.00 97.31 173 ARG A C 1
ATOM 1316 O O . ARG A 1 173 ? -12.695 0.040 -2.391 1.00 97.31 173 ARG A O 1
ATOM 1323 N N . ALA A 1 174 ? -13.883 0.696 -4.167 1.00 97.12 174 ALA A N 1
ATOM 1324 C CA . ALA A 1 174 ? -12.841 1.549 -4.728 1.00 97.12 174 ALA A CA 1
ATOM 1325 C C . ALA A 1 174 ? -13.418 2.942 -4.982 1.00 97.12 174 ALA A C 1
ATOM 1327 O O . ALA A 1 174 ? -14.406 3.080 -5.705 1.00 97.12 174 ALA A O 1
ATOM 1328 N N . ILE A 1 175 ? -12.806 3.963 -4.390 1.00 97.12 175 ILE A N 1
ATOM 1329 C CA . ILE A 1 175 ? -13.153 5.368 -4.583 1.00 97.12 175 ILE A CA 1
ATOM 1330 C C . ILE A 1 175 ? -11.999 6.033 -5.319 1.00 97.12 175 ILE A C 1
ATOM 1332 O O . ILE A 1 175 ? -10.885 6.149 -4.812 1.00 97.12 175 ILE A O 1
ATOM 1336 N N . ARG A 1 176 ? -12.274 6.469 -6.547 1.00 95.44 176 ARG A N 1
ATOM 1337 C CA . ARG A 1 176 ? -11.267 7.046 -7.439 1.00 95.44 176 ARG A CA 1
ATOM 1338 C C . ARG A 1 176 ? -11.159 8.551 -7.250 1.00 95.44 176 ARG A C 1
ATOM 1340 O O . ARG A 1 176 ? -11.450 9.338 -8.146 1.00 95.44 176 ARG A O 1
ATOM 1347 N N . GLN A 1 177 ? -10.786 8.946 -6.045 1.00 94.94 177 GLN A N 1
ATOM 1348 C CA . GLN A 1 177 ? -10.594 10.338 -5.666 1.00 94.94 177 GLN A CA 1
ATOM 1349 C C . GLN A 1 177 ? -9.260 10.471 -4.927 1.00 94.94 177 GLN A C 1
ATOM 1351 O O . GLN A 1 177 ? -8.840 9.519 -4.264 1.00 94.94 177 GLN A O 1
ATOM 1356 N N . PRO A 1 178 ? -8.572 11.615 -5.046 1.00 94.75 178 PRO A N 1
ATOM 1357 C CA . PRO A 1 178 ? -7.408 11.885 -4.218 1.00 94.75 178 PRO A CA 1
ATOM 1358 C C . PRO A 1 178 ? -7.811 11.997 -2.746 1.00 94.75 178 PRO A C 1
ATOM 1360 O O . PRO A 1 178 ? -8.867 12.533 -2.428 1.00 94.75 178 PRO A O 1
ATOM 1363 N N . PHE A 1 179 ? -6.963 11.508 -1.842 1.00 95.94 179 PHE A N 1
ATOM 1364 C CA . PHE A 1 179 ? -7.181 11.673 -0.408 1.00 95.94 179 PHE A CA 1
ATOM 1365 C C . PHE A 1 179 ? -6.648 13.037 0.051 1.00 95.94 179 PHE A C 1
ATOM 1367 O O . PHE A 1 179 ? -5.485 13.170 0.430 1.00 95.94 179 PHE A O 1
ATOM 1374 N N . ASP A 1 180 ? -7.495 14.060 -0.033 1.00 95.25 180 ASP A N 1
ATOM 1375 C CA . ASP A 1 180 ? -7.164 15.447 0.298 1.00 95.25 180 ASP A CA 1
ATOM 1376 C C . ASP A 1 180 ? -8.302 16.155 1.058 1.00 95.25 180 ASP A C 1
ATOM 1378 O O . ASP A 1 180 ? -9.248 15.525 1.541 1.00 95.25 180 ASP A O 1
ATOM 1382 N N . LYS A 1 181 ? -8.206 17.485 1.201 1.00 95.50 181 LYS A N 1
ATOM 1383 C CA . LYS A 1 181 ? -9.214 18.279 1.911 1.00 95.50 181 LYS A CA 1
ATOM 1384 C C . LYS A 1 181 ? -10.614 18.139 1.303 1.00 95.50 181 LYS A C 1
ATOM 1386 O O . LYS A 1 181 ? -11.581 18.063 2.052 1.00 95.50 181 LYS A O 1
ATOM 1391 N N . VAL A 1 182 ? -10.723 18.097 -0.025 1.00 96.12 182 VAL A N 1
ATOM 1392 C CA . VAL A 1 182 ? -12.020 17.994 -0.706 1.00 96.12 182 VAL A CA 1
ATOM 1393 C C . VAL A 1 182 ? -12.652 16.643 -0.396 1.00 96.12 182 VAL A C 1
ATOM 1395 O O . VAL A 1 182 ? -13.830 16.587 -0.055 1.00 96.12 182 VAL A O 1
ATOM 1398 N N . PHE A 1 183 ? -11.851 15.574 -0.422 1.00 96.50 183 PHE A N 1
ATOM 1399 C CA . PHE A 1 183 ? -12.313 14.239 -0.054 1.00 96.50 183 PHE A CA 1
ATOM 1400 C C . PHE A 1 183 ? -12.866 14.188 1.372 1.00 96.50 183 PHE A C 1
ATOM 1402 O O . PHE A 1 183 ? -13.943 13.641 1.578 1.00 96.50 183 PHE A O 1
ATOM 1409 N N . ILE A 1 184 ? -12.160 14.761 2.355 1.00 97.00 184 ILE A N 1
ATOM 1410 C CA . ILE A 1 184 ? -12.592 14.708 3.762 1.00 97.00 184 ILE A CA 1
ATOM 1411 C C . ILE A 1 184 ? -13.705 15.702 4.108 1.00 97.00 184 ILE A C 1
ATOM 1413 O O . ILE A 1 184 ? -14.292 15.576 5.178 1.00 97.00 184 ILE A O 1
ATOM 1417 N N . ASP A 1 185 ? -13.950 16.722 3.285 1.00 96.44 185 ASP A N 1
ATOM 1418 C CA . ASP A 1 185 ? -15.030 17.692 3.497 1.00 96.44 185 ASP A CA 1
ATOM 1419 C C . ASP A 1 185 ? -16.369 17.178 2.932 1.00 96.44 185 ASP A C 1
ATOM 1421 O O . ASP A 1 185 ? -17.427 17.682 3.310 1.00 96.44 185 ASP A O 1
ATOM 1425 N N . ASP A 1 186 ? -16.339 16.157 2.068 1.00 97.75 186 ASP A N 1
ATOM 1426 C CA . ASP A 1 186 ? -17.532 15.489 1.551 1.00 97.75 186 ASP A CA 1
ATOM 1427 C C . ASP A 1 186 ? -18.259 14.695 2.666 1.00 97.75 186 ASP A C 1
ATOM 1429 O O . ASP A 1 186 ? -17.652 13.822 3.298 1.00 97.75 186 ASP A O 1
ATOM 1433 N N . PRO A 1 187 ? -19.561 14.943 2.920 1.00 97.94 187 PRO A N 1
ATOM 1434 C CA . PRO A 1 187 ? -20.297 14.284 4.003 1.00 97.94 187 PRO A CA 1
ATOM 1435 C C . PRO A 1 187 ? -20.419 12.754 3.889 1.00 97.94 187 PRO A C 1
ATOM 1437 O O . PRO A 1 187 ? -20.596 12.069 4.899 1.00 97.94 187 PRO A O 1
ATOM 1440 N N . GLU A 1 188 ? -20.381 12.179 2.687 1.00 97.06 188 GLU A N 1
ATOM 1441 C CA . GLU A 1 188 ? -20.414 10.723 2.508 1.00 97.06 188 GLU A CA 1
ATOM 1442 C C . GLU A 1 188 ? -19.067 10.102 2.869 1.00 97.06 188 GLU A C 1
ATOM 1444 O O . GLU A 1 188 ? -19.012 9.118 3.613 1.00 97.06 188 GLU A O 1
ATOM 1449 N N . ASN A 1 189 ? -17.980 10.730 2.423 1.00 97.88 189 ASN A N 1
ATOM 1450 C CA . ASN A 1 189 ? -16.625 10.314 2.767 1.00 97.88 189 ASN A CA 1
ATOM 1451 C C . ASN A 1 189 ? -16.314 10.539 4.254 1.00 97.88 189 ASN A C 1
ATOM 1453 O O . ASN A 1 189 ? -15.610 9.732 4.858 1.00 97.88 189 ASN A O 1
ATOM 1457 N N . GLN A 1 190 ? -16.864 11.581 4.884 1.00 97.38 190 GLN A N 1
ATOM 1458 C CA . GLN A 1 190 ? -16.753 11.774 6.335 1.00 97.38 190 GLN A CA 1
ATOM 1459 C C . GLN A 1 190 ? -17.337 10.598 7.106 1.00 97.38 190 GLN A C 1
ATOM 1461 O O . GLN A 1 190 ? -16.654 10.062 7.976 1.00 97.38 190 GLN A O 1
ATOM 1466 N N . ARG A 1 191 ? -18.548 10.151 6.743 1.00 97.69 191 ARG A N 1
ATOM 1467 C CA . ARG A 1 191 ? -19.182 8.974 7.359 1.00 97.69 191 ARG A CA 1
ATOM 1468 C C . ARG A 1 191 ? -18.330 7.721 7.179 1.00 97.69 191 ARG A C 1
ATOM 1470 O O . ARG A 1 191 ? -18.129 6.979 8.138 1.00 97.69 191 ARG A O 1
ATOM 1477 N N . LEU A 1 192 ? -17.785 7.521 5.976 1.00 97.81 192 LEU A N 1
ATOM 1478 C CA . LEU A 1 192 ? -16.848 6.433 5.695 1.00 97.81 192 LEU A CA 1
ATOM 1479 C C . LEU A 1 192 ? -15.628 6.487 6.633 1.00 97.81 192 LEU A C 1
ATOM 1481 O O . LEU A 1 192 ? -15.259 5.489 7.247 1.00 97.81 192 LEU A O 1
ATOM 1485 N N . LEU A 1 193 ? -15.012 7.659 6.763 1.00 97.88 193 LEU A N 1
ATOM 1486 C CA . LEU A 1 193 ? -13.799 7.848 7.552 1.00 97.88 193 LEU A CA 1
ATOM 1487 C C . LEU A 1 193 ? -14.030 7.779 9.066 1.00 97.88 193 LEU A C 1
ATOM 1489 O O . LEU A 1 193 ? -13.145 7.350 9.800 1.00 97.88 193 LEU A O 1
ATOM 1493 N N . GLU A 1 194 ? -15.191 8.219 9.544 1.00 97.25 194 GLU A N 1
ATOM 1494 C CA . GLU A 1 194 ? -15.604 8.082 10.945 1.00 97.25 194 GLU A CA 1
ATOM 1495 C C . GLU A 1 194 ? -15.873 6.623 11.317 1.00 97.25 194 GLU A C 1
ATOM 1497 O O . GLU A 1 194 ? -15.572 6.208 12.435 1.00 97.25 194 GLU A O 1
ATOM 1502 N N . GLY A 1 195 ? -16.408 5.840 10.377 1.00 97.25 195 GLY A N 1
ATOM 1503 C CA . GLY A 1 195 ? -16.633 4.412 10.557 1.00 97.25 195 GLY A CA 1
ATOM 1504 C C . GLY A 1 195 ? -15.378 3.550 10.397 1.00 97.25 195 GLY A C 1
ATOM 1505 O O . GLY A 1 195 ? -15.398 2.389 10.798 1.00 97.25 195 GLY A O 1
ATOM 1506 N N . ALA A 1 196 ? -14.297 4.062 9.810 1.00 98.25 196 ALA A N 1
ATOM 1507 C CA . ALA A 1 196 ? -13.114 3.263 9.499 1.00 98.25 196 ALA A CA 1
ATOM 1508 C C . ALA A 1 196 ? -12.334 2.815 10.750 1.00 98.25 196 ALA A C 1
ATOM 1510 O O . ALA A 1 196 ? -12.089 3.583 11.681 1.00 98.25 196 ALA A O 1
ATOM 1511 N N . SER A 1 197 ? -11.886 1.558 10.753 1.00 98.00 197 SER A N 1
ATOM 1512 C CA . SER A 1 197 ? -11.116 0.966 11.853 1.00 98.00 197 SER A CA 1
ATOM 1513 C C . SER A 1 197 ? -9.654 1.410 11.863 1.00 98.00 197 SER A C 1
ATOM 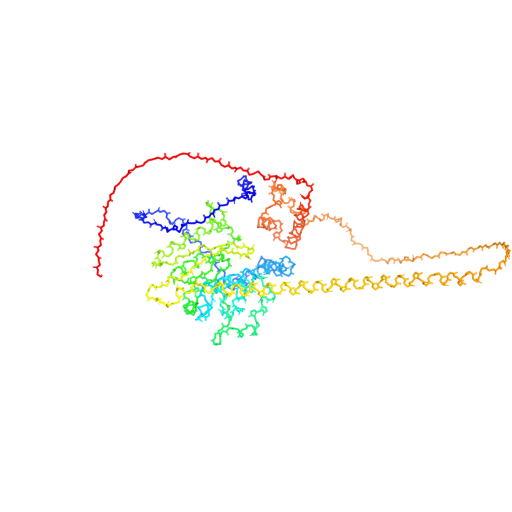1515 O O . SER A 1 197 ? -9.050 1.567 12.934 1.00 98.00 197 SER A O 1
ATOM 1517 N N . ALA A 1 198 ? -9.089 1.606 10.671 1.00 98.44 198 ALA A N 1
ATOM 1518 C CA . ALA A 1 198 ? -7.711 2.004 10.445 1.00 98.44 198 ALA A CA 1
ATOM 1519 C C . ALA A 1 198 ? -7.527 2.612 9.048 1.00 98.44 198 ALA A C 1
ATOM 1521 O O . ALA A 1 198 ? -8.256 2.294 8.107 1.00 98.44 198 ALA A O 1
ATOM 1522 N N . LEU A 1 199 ? -6.498 3.447 8.926 1.00 98.56 199 LEU A N 1
ATOM 1523 C CA . LEU A 1 199 ? -5.963 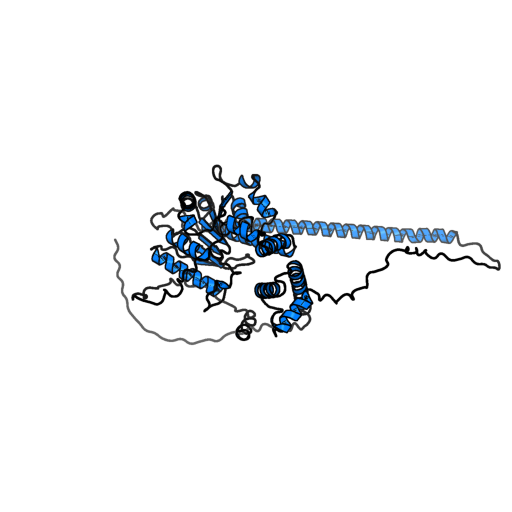3.919 7.655 1.00 98.56 199 LEU A CA 1
ATOM 1524 C C . LEU A 1 199 ? -4.649 3.209 7.352 1.00 98.56 199 LEU A C 1
ATOM 1526 O O . LEU A 1 199 ? -3.781 3.080 8.216 1.00 98.56 199 LEU A O 1
ATOM 1530 N N . VAL A 1 200 ? -4.477 2.768 6.115 1.00 98.44 200 VAL A N 1
ATOM 1531 C CA . VAL A 1 200 ? -3.211 2.213 5.646 1.00 98.44 200 VAL A CA 1
ATOM 1532 C C . VAL A 1 200 ? -2.818 2.905 4.358 1.00 98.44 200 VAL A C 1
ATOM 1534 O O . VAL A 1 200 ? -3.671 3.246 3.548 1.00 98.44 200 VAL A O 1
ATOM 1537 N N . SER A 1 201 ? -1.525 3.144 4.178 1.00 97.38 201 SER A N 1
ATOM 1538 C CA . SER A 1 201 ? -1.007 3.638 2.912 1.00 97.38 201 SER A CA 1
ATOM 1539 C C . SER A 1 201 ? 0.400 3.119 2.672 1.00 97.38 201 SER A C 1
ATOM 1541 O O . SER A 1 201 ? 1.311 3.341 3.477 1.00 97.38 201 SER A O 1
ATOM 1543 N N . LEU A 1 202 ? 0.582 2.382 1.578 1.00 95.62 202 LEU A N 1
ATOM 1544 C CA . LEU A 1 202 ? 1.882 1.840 1.206 1.00 95.62 202 LEU A CA 1
ATOM 1545 C C . LEU A 1 202 ? 2.458 2.667 0.066 1.00 95.62 202 LEU A C 1
ATOM 1547 O O . LEU A 1 202 ? 1.981 2.581 -1.058 1.00 95.62 202 LEU A O 1
ATOM 1551 N N . TYR A 1 203 ? 3.533 3.394 0.352 1.00 92.88 203 TYR A N 1
ATOM 1552 C CA . TYR A 1 203 ? 4.179 4.309 -0.583 1.00 92.88 203 TYR A CA 1
ATOM 1553 C C . TYR A 1 203 ? 3.243 5.439 -1.059 1.00 92.88 203 TYR A C 1
ATOM 1555 O O . TYR A 1 203 ? 3.157 5.660 -2.265 1.00 92.88 203 TYR A O 1
ATOM 1563 N N . PRO A 1 204 ? 2.547 6.170 -0.154 1.00 87.25 204 PRO A N 1
ATOM 1564 C CA . PRO A 1 204 ? 1.851 7.375 -0.577 1.00 87.25 204 PRO A CA 1
ATOM 1565 C C . PRO A 1 204 ? 2.873 8.358 -1.143 1.00 87.25 204 PRO A C 1
ATOM 1567 O O . PRO A 1 204 ? 3.913 8.606 -0.532 1.00 87.25 204 PRO A O 1
ATOM 1570 N N . ASP A 1 205 ? 2.576 8.918 -2.307 1.00 87.56 205 ASP A N 1
ATOM 1571 C CA . ASP A 1 205 ? 3.383 9.971 -2.912 1.00 87.56 205 ASP A CA 1
ATOM 1572 C C . ASP A 1 205 ? 2.958 11.323 -2.307 1.00 87.56 205 ASP A C 1
ATOM 1574 O O . ASP A 1 205 ? 3.204 11.600 -1.126 1.00 87.56 205 ASP A O 1
ATOM 1578 N N . GLU A 1 206 ? 2.245 12.150 -3.076 1.00 85.69 206 GLU A N 1
ATOM 1579 C CA . GLU A 1 206 ? 1.797 13.494 -2.687 1.00 85.69 206 GLU A CA 1
ATOM 1580 C C . GLU A 1 206 ? 0.859 13.495 -1.467 1.00 85.69 206 GLU A C 1
ATOM 1582 O O . GLU A 1 206 ? 0.783 14.488 -0.745 1.00 85.69 206 GLU A O 1
ATOM 1587 N N . GLY A 1 207 ? 0.157 12.387 -1.211 1.00 90.81 207 GLY A N 1
ATOM 1588 C CA . GLY A 1 207 ? -0.799 12.267 -0.107 1.00 90.81 207 GLY A CA 1
ATOM 1589 C C . GLY A 1 207 ? -0.163 12.133 1.280 1.00 90.81 207 GLY A C 1
ATOM 1590 O O . GLY A 1 207 ? -0.868 12.278 2.278 1.00 90.81 207 GLY A O 1
ATOM 1591 N N . THR A 1 208 ? 1.147 11.868 1.374 1.00 94.88 208 THR A N 1
ATOM 1592 C CA . THR A 1 208 ? 1.809 11.507 2.644 1.00 94.88 208 THR A CA 1
ATOM 1593 C C . THR A 1 208 ? 1.561 12.525 3.755 1.00 94.88 208 THR A C 1
ATOM 1595 O O . THR A 1 208 ? 1.125 12.156 4.843 1.00 94.88 208 THR A O 1
ATOM 1598 N N . ASP A 1 209 ? 1.826 13.806 3.495 1.00 94.69 209 ASP A N 1
ATOM 1599 C CA . ASP A 1 209 ? 1.749 14.853 4.521 1.00 94.69 209 ASP A CA 1
ATOM 1600 C C . ASP A 1 209 ? 0.310 15.054 5.022 1.00 94.69 209 ASP A C 1
ATOM 1602 O O . ASP A 1 209 ? 0.063 15.136 6.227 1.00 94.69 209 ASP A O 1
ATOM 1606 N N . PHE A 1 210 ? -0.661 15.008 4.106 1.00 96.44 210 PHE A N 1
ATOM 1607 C CA . PHE A 1 210 ? -2.076 15.109 4.450 1.00 96.44 210 PHE A CA 1
ATOM 1608 C C . PHE A 1 210 ? -2.558 13.907 5.275 1.00 96.44 210 PHE A C 1
ATOM 1610 O O . PHE A 1 210 ? -3.289 14.088 6.248 1.00 96.44 210 PHE A O 1
ATOM 1617 N N . ILE A 1 211 ? -2.102 12.687 4.958 1.00 97.62 211 ILE A N 1
ATOM 1618 C CA . ILE A 1 211 ? -2.384 11.485 5.761 1.00 97.62 211 ILE A CA 1
ATOM 1619 C C . ILE A 1 211 ? -1.840 11.651 7.184 1.00 97.62 211 ILE A C 1
ATOM 1621 O O . ILE A 1 211 ? -2.557 11.365 8.149 1.00 97.62 211 ILE A O 1
ATOM 1625 N N . LEU A 1 212 ? -0.601 12.135 7.339 1.00 97.62 212 LEU A N 1
ATOM 1626 C CA . LEU A 1 212 ? -0.008 12.392 8.657 1.00 97.62 212 LEU A CA 1
ATOM 1627 C C . LEU A 1 212 ? -0.831 13.412 9.445 1.00 97.62 212 LEU A C 1
ATOM 1629 O O . LEU A 1 212 ? -1.210 13.143 10.584 1.00 97.62 212 LEU A O 1
ATOM 1633 N N . GLN A 1 213 ? -1.169 14.547 8.833 1.00 97.69 213 GLN A N 1
ATOM 1634 C CA . GLN A 1 213 ? -1.976 15.585 9.469 1.00 97.69 213 GLN A CA 1
ATOM 1635 C C . GLN A 1 213 ? -3.354 15.058 9.895 1.00 97.69 213 GLN A C 1
ATOM 1637 O O . GLN A 1 213 ? -3.783 15.260 11.034 1.00 97.69 213 GLN A O 1
ATOM 1642 N N . TYR A 1 214 ? -4.047 14.371 8.990 1.00 97.62 214 TYR A N 1
ATOM 1643 C CA . TYR A 1 214 ? -5.395 13.866 9.213 1.00 97.62 214 TYR A CA 1
ATOM 1644 C C . TYR A 1 214 ? -5.443 12.819 10.332 1.00 97.62 214 TYR A C 1
ATOM 1646 O O . TYR A 1 214 ? -6.242 12.912 11.270 1.00 97.62 214 TYR A O 1
ATOM 1654 N N . THR A 1 215 ? -4.549 11.832 10.266 1.00 97.50 215 THR A N 1
ATOM 1655 C CA . THR A 1 215 ? -4.467 10.757 11.265 1.00 97.50 215 THR A CA 1
ATOM 1656 C C . THR A 1 215 ? -3.987 11.280 12.614 1.00 97.50 215 THR A C 1
ATOM 1658 O O . THR A 1 215 ? -4.430 10.782 13.655 1.00 97.50 215 THR A O 1
ATOM 1661 N N . ALA A 1 216 ? -3.160 12.333 12.609 1.00 97.00 216 ALA A N 1
ATOM 1662 C CA . ALA A 1 216 ? -2.795 13.075 13.801 1.00 97.00 216 ALA A CA 1
ATOM 1663 C C . ALA A 1 216 ? -3.989 13.721 14.482 1.00 97.00 216 ALA A C 1
ATOM 1665 O O . ALA A 1 216 ? -4.155 13.510 15.679 1.00 97.00 216 ALA A O 1
ATOM 1666 N N . ALA A 1 217 ? -4.836 14.431 13.738 1.00 96.56 217 ALA A N 1
ATOM 1667 C CA . ALA A 1 217 ? -6.003 15.114 14.288 1.00 96.56 217 ALA A CA 1
ATOM 1668 C C . ALA A 1 217 ? -6.997 14.159 14.968 1.00 96.56 217 ALA A C 1
ATOM 1670 O O . ALA A 1 217 ? -7.590 14.507 15.987 1.00 96.56 217 ALA A O 1
ATOM 1671 N N . ARG A 1 218 ? -7.160 12.949 14.420 1.00 96.00 218 ARG A N 1
ATOM 1672 C CA . ARG A 1 218 ? -8.151 11.961 14.884 1.00 96.00 218 ARG A CA 1
ATOM 1673 C C . ARG A 1 218 ? -7.587 10.872 15.796 1.00 96.00 218 ARG A C 1
ATOM 1675 O O . ARG A 1 218 ? -8.331 9.986 16.202 1.00 96.00 218 ARG A O 1
ATOM 1682 N N . ALA A 1 219 ? -6.282 10.896 16.079 1.00 95.69 219 ALA A N 1
ATOM 1683 C CA . ALA A 1 219 ? -5.570 9.805 16.752 1.00 95.69 219 ALA A CA 1
ATOM 1684 C C . ALA A 1 219 ? -5.876 8.418 16.144 1.00 95.69 219 ALA A C 1
ATOM 1686 O O . ALA A 1 219 ? -5.963 7.417 16.853 1.00 95.69 219 ALA A O 1
ATOM 1687 N N . MET A 1 220 ? -6.049 8.359 14.823 1.00 96.06 220 MET A N 1
ATOM 1688 C CA . MET A 1 220 ? -6.555 7.176 14.130 1.00 96.06 220 MET A CA 1
ATOM 1689 C C . MET A 1 220 ? -5.489 6.080 14.030 1.00 96.06 220 MET A C 1
ATOM 1691 O O . MET A 1 220 ? -4.306 6.370 13.828 1.00 96.06 220 MET A O 1
ATOM 1695 N N . ARG A 1 221 ? -5.890 4.805 14.126 1.00 97.81 221 ARG A N 1
ATOM 1696 C CA . ARG A 1 221 ? -4.981 3.684 13.827 1.00 97.81 221 ARG A CA 1
ATOM 1697 C C . ARG A 1 221 ? -4.466 3.836 12.407 1.00 97.81 221 ARG A C 1
ATOM 1699 O O . ARG A 1 221 ? -5.265 3.956 11.483 1.00 97.81 221 ARG A O 1
ATOM 1706 N N . THR A 1 222 ? -3.149 3.881 12.254 1.00 98.38 222 THR A N 1
ATOM 1707 C CA . THR A 1 222 ? -2.530 4.165 10.958 1.00 98.38 222 THR A CA 1
ATOM 1708 C C . THR A 1 222 ? -1.301 3.307 10.744 1.00 98.38 222 THR A C 1
ATOM 1710 O O . THR A 1 222 ? -0.491 3.178 11.659 1.00 98.38 222 THR A O 1
ATOM 1713 N N . ALA A 1 223 ? -1.146 2.755 9.545 1.00 98.19 223 ALA A N 1
ATOM 1714 C CA . ALA A 1 223 ? 0.070 2.096 9.083 1.00 98.19 223 ALA A CA 1
ATOM 1715 C C . ALA A 1 223 ? 0.521 2.746 7.769 1.00 98.19 223 ALA A C 1
ATOM 1717 O O . ALA A 1 223 ? -0.238 2.806 6.808 1.00 98.19 223 ALA A O 1
ATOM 1718 N N . LEU A 1 224 ? 1.749 3.252 7.722 1.00 97.94 224 LEU A N 1
ATOM 1719 C CA . LEU A 1 224 ? 2.275 3.983 6.576 1.00 97.94 224 LEU A CA 1
ATOM 1720 C C . LEU A 1 224 ? 3.673 3.484 6.221 1.00 97.94 224 LEU A C 1
ATOM 1722 O O . LEU A 1 224 ? 4.570 3.486 7.063 1.00 97.94 224 LEU A O 1
ATOM 1726 N N . ILE A 1 225 ? 3.881 3.085 4.968 1.00 96.56 225 ILE A N 1
ATOM 1727 C CA . ILE A 1 225 ? 5.226 2.865 4.424 1.00 96.56 225 ILE A CA 1
ATOM 1728 C C . ILE A 1 225 ? 5.596 4.090 3.589 1.00 96.56 225 ILE A C 1
ATOM 1730 O O . ILE A 1 225 ? 4.944 4.311 2.575 1.00 96.56 225 ILE A O 1
ATOM 1734 N N . PRO A 1 226 ? 6.617 4.880 3.959 1.00 93.56 226 PRO A N 1
ATOM 1735 C CA . PRO A 1 226 ? 7.019 6.035 3.160 1.00 93.56 226 PRO A CA 1
ATOM 1736 C C . PRO A 1 226 ? 7.456 5.642 1.745 1.00 93.56 226 PRO A C 1
ATOM 1738 O O . PRO A 1 226 ? 8.111 4.613 1.555 1.00 93.56 226 PRO A O 1
ATOM 1741 N N . CYS A 1 227 ? 7.134 6.471 0.747 1.00 89.94 227 CYS A N 1
ATOM 1742 C CA . CYS A 1 227 ? 7.594 6.231 -0.617 1.00 89.94 227 CYS A CA 1
ATOM 1743 C C . CYS A 1 227 ? 9.132 6.267 -0.695 1.00 89.94 227 CYS A C 1
ATOM 1745 O O . CYS A 1 227 ? 9.766 7.232 -0.265 1.00 89.94 227 CYS A O 1
ATOM 1747 N N . ASN A 1 228 ? 9.748 5.212 -1.235 1.00 85.62 228 ASN A N 1
ATOM 1748 C CA . ASN A 1 228 ? 11.195 5.138 -1.463 1.00 85.62 228 ASN A CA 1
ATOM 1749 C C . ASN A 1 228 ? 11.596 5.476 -2.910 1.00 85.62 228 ASN A C 1
ATOM 1751 O O . ASN A 1 228 ? 12.789 5.585 -3.186 1.00 85.62 228 ASN A O 1
ATOM 1755 N N . GLU A 1 229 ? 10.628 5.648 -3.814 1.00 83.88 229 GLU A N 1
ATOM 1756 C CA . GLU A 1 229 ? 10.860 5.953 -5.234 1.00 83.8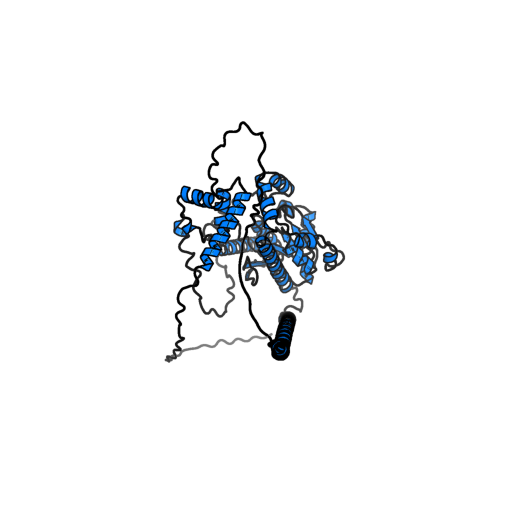8 229 GLU A CA 1
ATOM 1757 C C . GLU A 1 229 ? 10.868 7.466 -5.516 1.00 83.88 229 GLU A C 1
ATOM 1759 O O . GLU A 1 229 ? 11.547 7.937 -6.432 1.00 83.88 229 GLU A O 1
ATOM 1764 N N . CYS A 1 230 ? 10.147 8.254 -4.716 1.00 82.88 230 CYS A N 1
ATOM 1765 C CA . CYS A 1 230 ? 10.008 9.694 -4.912 1.00 82.88 230 CYS A CA 1
ATOM 1766 C C . CYS A 1 230 ? 11.058 10.496 -4.140 1.00 82.88 230 CYS A C 1
ATOM 1768 O O . CYS A 1 230 ? 10.758 11.225 -3.192 1.00 82.88 230 CYS A O 1
ATOM 1770 N N . TRP A 1 231 ? 12.310 10.393 -4.588 1.00 85.94 231 TRP A N 1
ATOM 1771 C CA . TRP A 1 231 ? 13.450 11.115 -4.012 1.00 85.94 231 TRP A CA 1
ATOM 1772 C C . TRP A 1 231 ? 13.255 12.637 -3.966 1.00 85.94 231 TRP A C 1
ATOM 1774 O O . TRP A 1 231 ? 13.883 13.300 -3.144 1.00 85.94 231 TRP A O 1
ATOM 1784 N N . GLN A 1 232 ? 12.372 13.205 -4.801 1.00 86.19 232 GLN A N 1
ATOM 1785 C CA . GLN A 1 232 ? 12.047 14.632 -4.754 1.00 86.19 232 GLN A CA 1
ATOM 1786 C C . GLN A 1 232 ? 11.417 15.076 -3.424 1.00 86.19 232 GLN A C 1
ATOM 1788 O O . GLN A 1 232 ? 11.411 16.269 -3.132 1.00 86.19 232 GLN A O 1
ATOM 1793 N N . TYR A 1 233 ? 10.884 14.138 -2.634 1.00 85.56 233 TYR A N 1
ATOM 1794 C CA . TYR A 1 233 ? 10.344 14.402 -1.299 1.00 85.56 233 TYR A CA 1
ATOM 1795 C C . TYR A 1 233 ? 11.398 14.275 -0.196 1.00 85.56 233 TYR A C 1
ATOM 1797 O O . TYR A 1 233 ? 11.110 14.560 0.966 1.00 85.56 233 TYR A O 1
ATOM 1805 N N . PHE A 1 234 ? 12.625 13.862 -0.527 1.00 89.81 234 PHE A N 1
ATOM 1806 C CA . PHE A 1 234 ? 13.668 13.711 0.477 1.00 89.81 234 PHE A CA 1
ATOM 1807 C C . PHE A 1 234 ? 14.172 15.093 0.906 1.00 89.81 234 PHE A C 1
ATOM 1809 O O . PHE A 1 234 ? 14.343 15.984 0.067 1.00 89.81 234 PHE A O 1
ATOM 1816 N N . PRO A 1 235 ? 14.432 15.297 2.207 1.00 90.69 235 PRO A N 1
ATOM 1817 C CA . PRO A 1 235 ? 14.865 16.593 2.694 1.00 90.69 235 PRO A CA 1
ATOM 1818 C C . PRO A 1 235 ? 16.230 16.959 2.086 1.00 90.69 235 PRO A C 1
ATOM 1820 O O . PRO A 1 235 ? 17.163 16.158 2.173 1.00 90.69 235 PRO A O 1
ATOM 1823 N N . PRO A 1 236 ? 16.413 18.177 1.533 1.00 91.56 236 PRO A N 1
ATOM 1824 C CA . PRO A 1 236 ? 17.675 18.573 0.898 1.00 91.56 236 PRO A CA 1
ATOM 1825 C C . PRO A 1 236 ? 18.904 18.476 1.813 1.00 91.56 236 PRO A C 1
ATOM 1827 O O . PRO A 1 236 ? 20.020 18.286 1.338 1.00 91.56 236 PRO A O 1
ATOM 1830 N N . HIS A 1 237 ? 18.703 18.612 3.126 1.00 91.75 237 HIS A N 1
ATOM 1831 C CA . HIS A 1 237 ? 19.759 18.559 4.137 1.00 91.75 237 HIS A CA 1
ATOM 1832 C C . HIS A 1 237 ? 20.137 17.128 4.560 1.00 91.75 237 HIS A C 1
ATOM 1834 O O . HIS A 1 237 ? 21.222 16.921 5.097 1.00 91.75 237 HIS A O 1
ATOM 1840 N N . GLU A 1 238 ? 19.274 16.142 4.306 1.00 93.94 238 GLU A N 1
ATOM 1841 C CA . GLU A 1 238 ? 19.533 14.723 4.562 1.00 93.94 238 GLU A CA 1
ATOM 1842 C C . GLU A 1 238 ? 18.860 13.884 3.457 1.00 93.94 238 GLU A C 1
ATOM 1844 O O . GLU A 1 238 ? 17.848 13.231 3.716 1.00 93.94 238 GLU A O 1
ATOM 1849 N N . PRO A 1 239 ? 19.391 13.895 2.213 1.00 93.19 239 PRO A N 1
ATOM 1850 C CA . PRO A 1 239 ? 18.737 13.330 1.027 1.00 93.19 239 PRO A CA 1
ATOM 1851 C C . PRO A 1 239 ? 18.843 11.797 0.989 1.00 93.19 239 PRO A C 1
ATOM 1853 O O . PRO A 1 239 ? 19.318 11.188 0.033 1.00 93.19 239 PRO A O 1
ATOM 1856 N N . THR A 1 240 ? 18.433 11.156 2.076 1.00 93.12 240 THR A N 1
ATOM 1857 C CA . THR A 1 240 ? 18.413 9.712 2.269 1.00 93.12 240 THR A CA 1
ATOM 1858 C C . THR A 1 240 ? 17.007 9.287 2.660 1.00 93.12 240 THR A C 1
ATOM 1860 O O . THR A 1 240 ? 16.238 10.072 3.215 1.00 93.12 240 THR A O 1
ATOM 1863 N N . TYR A 1 241 ? 16.683 8.014 2.436 1.00 92.44 241 TYR A N 1
ATOM 1864 C CA . TYR A 1 241 ? 15.404 7.467 2.881 1.00 92.44 241 TYR A CA 1
ATOM 1865 C C . TYR A 1 241 ? 15.228 7.580 4.407 1.00 92.44 241 TYR A C 1
ATOM 1867 O O . TYR A 1 241 ? 14.137 7.857 4.890 1.00 92.44 241 TYR A O 1
ATOM 1875 N N . ASP A 1 242 ? 16.311 7.432 5.179 1.00 94.44 242 ASP A N 1
ATOM 1876 C CA . ASP A 1 242 ? 16.281 7.602 6.637 1.00 94.44 242 ASP A CA 1
ATOM 1877 C C . ASP A 1 242 ? 16.005 9.059 7.045 1.00 94.44 242 ASP A C 1
ATOM 1879 O O . ASP A 1 242 ? 15.214 9.295 7.956 1.00 94.44 242 ASP A O 1
ATOM 1883 N N . GLY A 1 243 ? 16.593 10.024 6.331 1.00 94.81 243 GLY A N 1
ATOM 1884 C CA . GLY A 1 243 ? 16.301 11.450 6.495 1.00 94.81 243 GLY A CA 1
ATOM 1885 C C . GLY A 1 243 ? 14.846 11.782 6.180 1.00 94.81 243 GLY A C 1
ATOM 1886 O O . GLY A 1 243 ? 14.192 12.478 6.953 1.00 94.81 243 GLY A O 1
ATOM 1887 N N . PHE A 1 244 ? 14.294 11.203 5.109 1.00 95.06 244 PHE A N 1
ATOM 1888 C CA . PHE A 1 244 ? 12.871 11.333 4.795 1.00 95.06 244 PHE A CA 1
ATOM 1889 C C . PHE A 1 244 ? 11.987 10.757 5.911 1.00 95.06 244 PHE A C 1
ATOM 1891 O O . PHE A 1 244 ? 11.113 11.453 6.420 1.00 95.06 244 PHE A O 1
ATOM 1898 N N . VAL A 1 245 ? 12.273 9.542 6.391 1.00 96.19 245 VAL A N 1
ATOM 1899 C CA . VAL A 1 245 ? 11.569 8.925 7.532 1.00 96.19 245 VAL A CA 1
ATOM 1900 C C . VAL A 1 245 ? 11.627 9.808 8.788 1.00 96.19 245 VAL A C 1
ATOM 1902 O O . VAL A 1 245 ? 10.610 9.973 9.464 1.00 96.19 245 VAL A O 1
ATOM 1905 N N . LYS A 1 246 ? 12.791 10.385 9.116 1.00 96.31 246 LYS A N 1
ATOM 1906 C CA . LYS A 1 246 ? 12.944 11.309 10.256 1.00 96.31 246 LYS A CA 1
ATOM 1907 C C . LYS A 1 246 ? 12.085 12.555 10.086 1.00 96.31 246 LYS A C 1
ATOM 1909 O O . LYS A 1 246 ? 11.387 12.928 11.026 1.00 96.31 246 LYS A O 1
ATOM 1914 N N . GLN A 1 247 ? 12.100 13.160 8.900 1.00 96.31 247 GLN A N 1
ATOM 1915 C CA . GLN A 1 247 ? 11.290 14.338 8.600 1.00 96.31 247 GLN A CA 1
ATOM 1916 C C . GLN A 1 247 ? 9.793 14.042 8.768 1.00 96.31 247 GLN A C 1
ATOM 1918 O O . GLN A 1 247 ? 9.091 14.831 9.395 1.00 96.31 247 GLN A O 1
ATOM 1923 N N . LEU A 1 248 ? 9.311 12.886 8.299 1.00 96.81 248 LEU A N 1
ATOM 1924 C CA . LEU A 1 248 ? 7.912 12.482 8.479 1.00 96.81 248 LEU A CA 1
ATOM 1925 C C . LEU A 1 248 ? 7.532 12.338 9.960 1.00 96.81 248 LEU A C 1
ATOM 1927 O O . LEU A 1 248 ? 6.483 12.824 10.374 1.00 96.81 248 LEU A O 1
ATOM 1931 N N . LEU A 1 249 ? 8.395 11.737 10.784 1.00 97.69 249 LEU A N 1
ATOM 1932 C CA . LEU A 1 249 ? 8.169 11.630 12.233 1.00 97.69 249 LEU A CA 1
ATOM 1933 C C . LEU A 1 249 ? 8.180 12.999 12.931 1.00 97.69 249 LEU A C 1
ATOM 1935 O O . LEU A 1 249 ? 7.434 13.211 13.887 1.00 97.69 249 LEU A O 1
ATOM 1939 N N . MET A 1 250 ? 9.014 13.933 12.468 1.00 96.94 250 MET A N 1
ATOM 1940 C CA . MET A 1 250 ? 9.029 15.308 12.973 1.00 96.94 250 MET A CA 1
ATOM 1941 C C . MET A 1 250 ? 7.736 16.051 12.618 1.00 96.94 250 MET A C 1
ATOM 1943 O O . MET A 1 250 ? 7.156 16.691 13.497 1.00 96.94 250 MET A O 1
ATOM 1947 N N . ASN A 1 251 ? 7.263 15.926 11.373 1.00 96.38 251 ASN A N 1
ATOM 1948 C CA . ASN A 1 251 ? 5.984 16.492 10.936 1.00 96.38 251 ASN A CA 1
ATOM 1949 C C . ASN A 1 251 ? 4.827 15.913 11.763 1.00 96.38 251 ASN A C 1
ATOM 1951 O O . ASN A 1 251 ? 4.024 16.662 12.314 1.00 96.38 251 ASN A O 1
ATOM 1955 N N . ASP A 1 252 ? 4.785 14.589 11.927 1.00 97.69 252 ASP A N 1
ATOM 1956 C CA . ASP A 1 252 ? 3.778 13.902 12.737 1.00 97.69 252 ASP A CA 1
ATOM 1957 C C . ASP A 1 252 ? 3.754 14.407 14.187 1.00 97.69 252 ASP A C 1
ATOM 1959 O O . ASP A 1 252 ? 2.695 14.752 14.711 1.00 97.69 252 ASP A O 1
ATOM 1963 N N . CYS A 1 253 ? 4.927 14.526 14.816 1.00 96.81 253 CYS A N 1
ATOM 1964 C CA . CYS A 1 253 ? 5.061 15.055 16.171 1.00 96.81 253 CYS A CA 1
ATOM 1965 C C . CYS A 1 253 ? 4.514 16.487 16.277 1.00 96.81 253 CYS A C 1
ATOM 1967 O O . CYS A 1 253 ? 3.787 16.803 17.222 1.00 96.81 253 CYS A O 1
ATOM 1969 N N . HIS A 1 254 ? 4.804 17.335 15.286 1.00 96.75 254 HIS A N 1
ATOM 1970 C CA . HIS A 1 254 ? 4.261 18.687 15.219 1.00 96.75 254 HIS A CA 1
ATOM 1971 C C . HIS A 1 254 ? 2.727 18.684 15.123 1.00 96.75 254 HIS A C 1
ATOM 1973 O O . HIS A 1 254 ? 2.065 19.372 15.904 1.00 96.75 254 HIS A O 1
ATOM 1979 N N . TYR A 1 255 ? 2.146 17.868 14.237 1.00 97.50 255 TYR A N 1
ATOM 1980 C CA . TYR A 1 255 ? 0.691 17.763 14.110 1.00 97.50 255 TYR A CA 1
ATOM 1981 C C . TYR A 1 255 ? 0.035 17.255 15.394 1.00 97.50 255 TYR A C 1
ATOM 1983 O O . TYR A 1 255 ? -0.919 17.859 15.881 1.00 97.50 255 TYR A O 1
ATOM 1991 N N . VAL A 1 256 ? 0.573 16.194 15.994 1.00 95.56 256 VAL A N 1
ATOM 1992 C CA . VAL A 1 256 ? 0.076 15.609 17.249 1.00 95.56 256 VAL A CA 1
ATOM 1993 C C . VAL A 1 256 ? 0.022 16.650 18.361 1.00 95.56 256 VAL A C 1
ATOM 1995 O O . VAL A 1 256 ? -1.006 16.775 19.028 1.00 95.56 256 VAL A O 1
ATOM 1998 N N . GLN A 1 257 ? 1.088 17.441 18.512 1.00 94.94 257 GLN A N 1
ATOM 1999 C CA . GLN A 1 257 ? 1.137 18.541 19.474 1.00 94.94 257 GLN A CA 1
ATOM 2000 C C . GLN A 1 257 ? 0.098 19.621 19.157 1.00 94.94 257 GLN A C 1
ATOM 2002 O O . GLN A 1 257 ? -0.590 20.084 20.065 1.00 94.94 257 GLN A O 1
ATOM 2007 N N . SER A 1 258 ? -0.056 19.992 17.882 1.00 96.44 258 SER A N 1
ATOM 2008 C CA . SER A 1 258 ? -1.017 21.021 17.462 1.00 96.44 258 SER A CA 1
ATOM 2009 C C . SER A 1 258 ? -2.478 20.630 17.719 1.00 96.44 258 SER A C 1
ATOM 2011 O O . SER A 1 258 ? -3.296 21.494 18.025 1.00 96.44 258 SER A O 1
ATOM 2013 N N . PHE A 1 259 ? -2.795 19.333 17.663 1.00 96.19 259 PHE A N 1
ATOM 2014 C CA . PHE A 1 259 ? -4.136 18.801 17.913 1.00 96.19 259 PHE A CA 1
ATOM 2015 C C . PHE A 1 259 ? -4.361 18.346 19.364 1.00 96.19 259 PHE A C 1
ATOM 2017 O O . PHE A 1 259 ? -5.430 17.825 19.676 1.00 96.19 259 PHE A O 1
ATOM 2024 N N . GLY A 1 260 ? -3.375 18.511 20.256 1.00 93.00 260 GLY A N 1
ATOM 2025 C CA . GLY A 1 260 ? -3.478 18.092 21.660 1.00 93.00 260 GLY A CA 1
ATOM 2026 C C . GLY A 1 260 ? -3.584 16.574 21.856 1.00 93.00 260 GLY A C 1
ATOM 2027 O O . GLY A 1 260 ? -4.117 16.118 22.866 1.00 93.00 260 GLY A O 1
ATOM 2028 N N . GLN A 1 261 ? -3.102 15.789 20.891 1.00 92.00 261 GLN A N 1
ATOM 2029 C CA . GLN A 1 261 ? -3.136 14.328 20.928 1.00 92.00 261 GLN A CA 1
ATOM 2030 C C . GLN A 1 261 ? -1.867 13.763 21.581 1.00 92.00 261 GLN A C 1
ATOM 2032 O O . GLN A 1 261 ? -0.827 14.412 21.612 1.00 92.00 261 GLN A O 1
ATOM 2037 N N . ASN A 1 262 ? -1.928 12.519 22.069 1.00 88.19 262 ASN A N 1
ATOM 2038 C CA . ASN A 1 262 ? -0.802 11.853 22.755 1.00 88.19 262 ASN A CA 1
ATOM 2039 C C . ASN A 1 262 ? -0.363 10.539 22.090 1.00 88.19 262 ASN A C 1
ATOM 2041 O O . ASN A 1 262 ? 0.298 9.705 22.707 1.00 88.19 262 ASN A O 1
ATOM 2045 N N . SER A 1 263 ? -0.746 10.329 20.832 1.00 93.31 263 SER A N 1
ATOM 2046 C CA . SER A 1 263 ? -0.479 9.091 20.090 1.00 93.31 263 SER A CA 1
ATOM 2047 C C . SER A 1 263 ? 0.394 9.359 18.860 1.00 93.31 263 SER A C 1
ATOM 2049 O O . SER A 1 263 ? -0.118 9.254 17.750 1.00 93.31 263 SER A O 1
ATOM 2051 N N . PRO A 1 264 ? 1.677 9.742 19.012 1.00 96.00 264 PRO A N 1
ATOM 2052 C CA . PRO A 1 264 ? 2.551 9.969 17.866 1.00 96.00 264 PRO A CA 1
ATOM 2053 C C . PRO A 1 264 ? 2.800 8.680 17.084 1.00 96.00 264 PRO A C 1
ATOM 2055 O O . PRO A 1 264 ? 2.752 7.576 17.642 1.00 96.00 264 PRO A O 1
ATOM 2058 N N . MET A 1 265 ? 3.108 8.827 15.797 1.00 97.19 265 MET A N 1
ATOM 2059 C CA . MET A 1 265 ? 3.613 7.723 14.998 1.00 97.19 265 MET A CA 1
ATOM 2060 C C . MET A 1 265 ? 4.921 7.189 15.571 1.00 97.19 265 MET A C 1
ATOM 2062 O O . MET A 1 265 ? 5.773 7.909 16.097 1.00 97.19 265 MET A O 1
ATOM 2066 N N . ARG A 1 266 ? 5.082 5.878 15.444 1.00 96.88 266 ARG A N 1
ATOM 2067 C CA . ARG A 1 266 ? 6.273 5.137 15.829 1.00 96.88 266 ARG A CA 1
ATOM 2068 C C . ARG A 1 266 ? 6.913 4.566 14.586 1.00 96.88 266 ARG A C 1
ATOM 2070 O O . ARG A 1 266 ? 6.226 4.064 13.703 1.00 96.88 266 ARG A O 1
ATOM 2077 N N . ARG A 1 267 ? 8.239 4.609 14.552 1.00 97.12 267 ARG A N 1
ATOM 2078 C CA . ARG A 1 267 ? 9.023 3.879 13.567 1.00 97.12 267 ARG A CA 1
ATOM 2079 C C . ARG A 1 267 ? 9.148 2.430 14.006 1.00 97.12 267 ARG A C 1
ATOM 2081 O O . ARG A 1 267 ? 9.804 2.136 15.003 1.00 97.12 267 ARG A O 1
ATOM 2088 N N . GLU A 1 268 ? 8.581 1.536 13.225 1.00 95.31 268 GLU A N 1
ATOM 2089 C CA . GLU A 1 268 ? 8.731 0.100 13.361 1.00 95.31 268 GLU A CA 1
ATOM 2090 C C . GLU A 1 268 ? 9.656 -0.438 12.268 1.00 95.31 268 GLU A C 1
ATOM 2092 O O . GLU A 1 268 ? 9.725 0.079 11.147 1.00 95.31 268 GLU A O 1
ATOM 2097 N N . ARG A 1 269 ? 10.408 -1.484 12.615 1.00 93.06 269 ARG A N 1
ATOM 2098 C CA . ARG A 1 269 ? 11.249 -2.202 11.663 1.00 93.06 269 ARG A CA 1
ATOM 2099 C C . ARG A 1 269 ? 10.528 -3.462 11.218 1.00 93.06 269 ARG A C 1
ATOM 2101 O O . ARG A 1 269 ? 10.338 -4.372 12.021 1.00 93.06 269 ARG A O 1
ATOM 2108 N N . ILE A 1 270 ? 10.189 -3.519 9.938 1.00 90.69 270 ILE A N 1
ATOM 2109 C CA . ILE A 1 270 ? 9.566 -4.689 9.314 1.00 90.69 270 ILE A CA 1
ATOM 2110 C C . ILE A 1 270 ? 10.632 -5.589 8.684 1.00 90.69 270 ILE A C 1
ATOM 2112 O O . ILE A 1 270 ? 11.689 -5.128 8.242 1.00 90.69 270 ILE A O 1
ATOM 2116 N N . TRP A 1 271 ? 10.365 -6.893 8.691 1.00 87.62 271 TRP A N 1
ATOM 2117 C CA . TRP A 1 271 ? 11.273 -7.930 8.206 1.00 87.62 271 TRP A CA 1
ATOM 2118 C C . TRP A 1 271 ? 10.574 -8.807 7.176 1.00 87.62 271 TRP A C 1
ATOM 2120 O O . TRP A 1 271 ? 9.369 -9.012 7.236 1.00 87.62 271 TRP A O 1
ATOM 2130 N N . GLY A 1 272 ? 11.345 -9.377 6.248 1.00 83.00 272 GLY A N 1
ATOM 2131 C CA . GLY A 1 272 ? 10.798 -10.263 5.215 1.00 83.00 272 GLY A CA 1
ATOM 2132 C C . GLY A 1 272 ? 10.069 -9.535 4.082 1.00 83.00 272 GLY A C 1
ATOM 2133 O O . GLY A 1 272 ? 9.536 -10.195 3.189 1.00 83.00 272 GLY A O 1
ATOM 2134 N N . THR A 1 273 ? 10.092 -8.206 4.101 1.00 85.56 273 THR A N 1
ATOM 2135 C CA . THR A 1 273 ? 9.616 -7.306 3.058 1.00 85.56 273 THR A CA 1
ATOM 2136 C C . THR A 1 273 ? 10.783 -6.943 2.123 1.00 85.56 273 THR A C 1
ATOM 2138 O O . THR A 1 273 ? 11.869 -6.590 2.591 1.00 85.56 273 THR A O 1
ATOM 2141 N N . PRO A 1 274 ? 10.627 -7.107 0.799 1.00 82.94 274 PRO A N 1
ATOM 2142 C CA . PRO A 1 274 ? 11.728 -6.962 -0.152 1.00 82.94 274 PRO A CA 1
ATOM 2143 C C . PRO A 1 274 ? 12.074 -5.506 -0.486 1.00 82.94 274 PRO A C 1
ATOM 2145 O O . PRO A 1 274 ? 13.206 -5.255 -0.896 1.00 82.94 274 PRO A O 1
ATOM 2148 N N . TYR A 1 275 ? 11.138 -4.563 -0.326 1.00 86.69 275 TYR A N 1
ATOM 2149 C CA . TYR A 1 275 ? 11.317 -3.181 -0.786 1.00 86.69 275 TYR A CA 1
ATOM 2150 C C . TYR A 1 275 ? 11.517 -2.183 0.348 1.00 86.69 275 TYR A C 1
ATOM 2152 O O . TYR A 1 275 ? 12.349 -1.285 0.216 1.00 86.69 275 TYR A O 1
ATOM 2160 N N . CYS A 1 276 ? 10.819 -2.352 1.471 1.00 89.50 276 CYS A N 1
ATOM 2161 C CA . CYS A 1 276 ? 10.950 -1.444 2.605 1.00 89.50 276 CYS A CA 1
ATOM 2162 C C . CYS A 1 276 ? 11.212 -2.176 3.921 1.00 89.50 276 CYS A C 1
ATOM 2164 O O . CYS A 1 276 ? 10.686 -3.254 4.147 1.00 89.50 276 CYS A O 1
ATOM 2166 N N . GLN A 1 277 ? 12.013 -1.583 4.810 1.00 91.62 277 GLN A N 1
ATOM 2167 C CA . GLN A 1 277 ? 12.265 -2.089 6.172 1.00 91.62 277 GLN A CA 1
ATOM 2168 C C . GLN A 1 277 ? 11.654 -1.199 7.261 1.00 91.62 277 GLN A C 1
ATOM 2170 O O . GLN A 1 277 ? 11.883 -1.433 8.447 1.00 91.62 277 GLN A O 1
ATOM 2175 N N . VAL A 1 278 ? 10.921 -0.157 6.873 1.00 95.00 278 VAL A N 1
ATOM 2176 C CA . VAL A 1 278 ? 10.361 0.843 7.780 1.00 95.00 278 VAL A CA 1
ATOM 2177 C C . VAL A 1 278 ? 8.849 0.874 7.628 1.00 95.00 278 VAL A C 1
ATOM 2179 O O . VAL A 1 278 ? 8.341 1.055 6.526 1.00 95.00 278 VAL A O 1
ATOM 2182 N N . LEU A 1 279 ? 8.158 0.753 8.754 1.00 96.88 279 LEU A N 1
ATOM 2183 C CA . LEU A 1 279 ? 6.734 1.017 8.884 1.00 96.88 279 LEU A CA 1
ATOM 2184 C C . LEU A 1 279 ? 6.557 2.155 9.887 1.00 96.88 279 LEU A C 1
ATOM 2186 O O . LEU A 1 279 ? 7.149 2.130 10.962 1.00 96.88 279 LEU A O 1
ATOM 2190 N N . LEU A 1 280 ? 5.770 3.163 9.541 1.00 98.00 280 LEU A N 1
ATOM 2191 C CA . LEU A 1 280 ? 5.314 4.176 10.480 1.00 98.00 280 LEU A CA 1
ATOM 2192 C C . LEU A 1 280 ? 3.929 3.770 10.970 1.00 98.00 280 LEU A C 1
ATOM 2194 O O . LEU A 1 280 ? 3.006 3.628 10.175 1.00 98.00 280 LEU A O 1
ATOM 2198 N N . SER A 1 281 ? 3.787 3.550 12.271 1.00 97.56 281 SER A N 1
ATOM 2199 C CA . SER A 1 281 ? 2.540 3.062 12.859 1.00 97.56 281 SER A CA 1
ATOM 2200 C C . SER A 1 281 ? 2.021 4.015 13.926 1.00 97.56 281 SER A C 1
ATOM 2202 O O . SER A 1 281 ? 2.779 4.441 14.800 1.00 97.56 281 SER A O 1
ATOM 2204 N N . ARG A 1 282 ? 0.719 4.277 13.928 1.00 97.06 282 ARG A N 1
ATOM 2205 C CA . ARG A 1 282 ? -0.002 4.977 14.992 1.00 97.06 282 ARG A CA 1
ATOM 2206 C C . ARG A 1 282 ? -1.021 4.030 15.597 1.00 97.06 282 ARG A C 1
ATOM 2208 O O . ARG A 1 282 ? -1.806 3.420 14.878 1.00 97.06 282 ARG A O 1
ATOM 2215 N N . SER A 1 283 ? -1.030 3.941 16.919 1.00 95.25 283 SER A N 1
ATOM 2216 C CA . SER A 1 283 ? -2.074 3.250 17.674 1.00 95.25 283 SER A CA 1
ATOM 2217 C C . SER A 1 283 ? -2.626 4.227 18.712 1.00 95.25 283 SER A C 1
ATOM 2219 O O . SER A 1 283 ? -1.810 4.831 19.415 1.00 95.25 283 SER A O 1
ATOM 2221 N N . PRO A 1 284 ? -3.955 4.398 18.824 1.00 88.69 284 PRO A N 1
ATOM 2222 C CA . PRO A 1 284 ? -4.543 5.202 19.882 1.00 88.69 284 PRO A CA 1
ATOM 2223 C C . PRO A 1 284 ? -4.059 4.687 21.237 1.00 88.69 284 PRO A C 1
ATOM 2225 O O . PRO A 1 284 ? -4.118 3.485 21.513 1.00 88.69 284 PRO A O 1
ATOM 2228 N N . THR A 1 285 ? -3.569 5.583 22.090 1.00 80.94 285 THR A N 1
ATOM 2229 C CA . THR A 1 285 ? -3.349 5.271 23.501 1.00 80.94 285 THR A CA 1
ATOM 2230 C C . THR A 1 285 ? -4.694 4.906 24.106 1.00 80.94 285 THR A C 1
ATOM 2232 O O . THR A 1 285 ? -5.582 5.756 24.146 1.00 80.94 285 THR A O 1
ATOM 2235 N N . LEU A 1 286 ? -4.846 3.657 24.557 1.00 69.44 286 LEU A N 1
ATOM 2236 C CA . LEU A 1 286 ? -5.991 3.258 25.371 1.00 69.44 286 LEU A CA 1
ATOM 2237 C C . LEU A 1 286 ? -6.096 4.266 26.517 1.00 69.44 286 LEU A C 1
ATOM 2239 O O . LEU A 1 286 ? -5.133 4.442 27.271 1.00 69.44 286 LEU A O 1
ATOM 2243 N N . SER A 1 287 ? -7.220 4.979 26.595 1.00 58.44 287 SER A N 1
ATOM 2244 C CA . SER A 1 287 ? -7.512 5.814 27.751 1.00 58.44 287 SER A CA 1
ATOM 2245 C C . SER A 1 287 ? -7.392 4.911 28.973 1.00 58.44 287 SER A C 1
ATOM 2247 O O . SER A 1 287 ? -7.969 3.827 29.037 1.00 58.44 287 SER A O 1
ATOM 2249 N N . THR A 1 288 ? -6.592 5.322 29.949 1.00 56.50 288 THR A N 1
ATOM 2250 C CA . THR A 1 288 ? -6.354 4.550 31.176 1.00 56.50 288 THR A CA 1
ATOM 2251 C C . THR A 1 288 ? -7.636 4.259 31.969 1.00 56.50 288 THR A C 1
ATOM 2253 O O . THR A 1 288 ? -7.589 3.458 32.899 1.00 56.50 288 THR A O 1
ATOM 2256 N N . SER A 1 289 ? -8.770 4.873 31.607 1.00 51.38 289 SER A N 1
ATOM 2257 C CA . SER A 1 289 ? -10.095 4.613 32.176 1.00 51.38 289 SER A CA 1
ATOM 2258 C C . SER A 1 289 ? -10.787 3.364 31.626 1.00 51.38 289 SER A C 1
ATOM 2260 O O . SER A 1 289 ? -11.625 2.810 32.329 1.00 51.38 289 SER A O 1
ATOM 2262 N N . ASP A 1 290 ? -10.417 2.885 30.435 1.00 42.53 290 ASP A N 1
ATOM 2263 C CA . ASP A 1 290 ? -10.970 1.663 29.842 1.00 42.53 290 ASP A CA 1
ATOM 2264 C C . ASP A 1 290 ? -9.960 0.526 29.990 1.00 42.53 290 ASP A C 1
ATOM 2266 O O . ASP A 1 290 ? -9.463 -0.049 29.017 1.00 42.53 290 ASP A O 1
ATOM 2270 N N . SER A 1 291 ? -9.623 0.210 31.242 1.00 38.47 291 SER A N 1
ATOM 2271 C CA . SER A 1 291 ? -8.869 -0.991 31.589 1.00 38.47 291 SER A CA 1
ATOM 2272 C C . SER A 1 291 ? -9.719 -2.237 31.319 1.00 38.47 291 SER A C 1
ATOM 2274 O O . SER A 1 291 ? -10.181 -2.933 32.220 1.00 38.47 291 SER A O 1
ATOM 2276 N N . TRP A 1 292 ? -9.913 -2.550 30.038 1.00 39.56 292 TRP A N 1
ATOM 2277 C CA . TRP A 1 292 ? -10.374 -3.860 29.615 1.00 39.56 292 TRP A CA 1
ATOM 2278 C C . TRP A 1 292 ? -9.407 -4.909 30.196 1.00 39.56 292 TRP A C 1
ATOM 2280 O O . TRP A 1 292 ? -8.190 -4.764 30.023 1.00 39.56 292 TRP A O 1
ATOM 2290 N N . PRO A 1 293 ? -9.884 -5.963 30.890 1.00 43.59 293 PRO A N 1
ATOM 2291 C CA . PRO A 1 293 ? -9.029 -6.844 31.699 1.00 43.59 293 PRO A CA 1
ATOM 2292 C C . PRO A 1 293 ? -8.027 -7.703 30.909 1.00 43.59 293 PRO A C 1
ATOM 2294 O O . PRO A 1 293 ? -7.371 -8.563 31.486 1.00 43.59 293 PRO A O 1
ATOM 2297 N N . TRP A 1 294 ? -7.916 -7.526 29.592 1.00 46.41 294 TRP A N 1
ATOM 2298 C CA . TRP A 1 294 ? -7.065 -8.345 28.726 1.00 46.41 294 TRP A CA 1
ATOM 2299 C C . TRP A 1 294 ? -5.661 -7.761 28.498 1.00 46.41 294 TRP A C 1
ATOM 2301 O O . TRP A 1 294 ? -4.802 -8.436 27.933 1.00 46.41 294 TRP A O 1
ATOM 2311 N N . SER A 1 295 ? -5.364 -6.559 29.000 1.00 42.75 295 SER A N 1
ATOM 2312 C CA . SER A 1 295 ? -4.082 -5.867 28.761 1.00 42.75 295 SER A CA 1
ATOM 2313 C C . SER A 1 295 ? -2.861 -6.460 29.486 1.00 42.75 295 SER A C 1
ATOM 2315 O O . SER A 1 295 ? -1.754 -5.944 29.348 1.00 42.75 295 SER A O 1
ATOM 2317 N N . SER A 1 296 ? -3.020 -7.562 30.222 1.00 44.72 296 SER A N 1
ATOM 2318 C CA . SER A 1 296 ? -1.916 -8.380 30.750 1.00 44.72 296 SER A CA 1
ATOM 2319 C C . SER A 1 296 ? -1.830 -9.781 30.120 1.00 44.72 296 SER A C 1
ATOM 2321 O O . SER A 1 296 ? -0.932 -10.543 30.466 1.00 44.72 296 SER A O 1
ATOM 2323 N N . ALA A 1 297 ? -2.670 -10.103 29.127 1.00 44.28 297 ALA A N 1
ATOM 2324 C CA . ALA A 1 297 ? -2.614 -11.358 28.367 1.00 44.28 297 ALA A CA 1
ATOM 2325 C C . ALA A 1 297 ? -1.824 -11.248 27.043 1.00 44.28 297 ALA A C 1
ATOM 2327 O O . ALA A 1 297 ? -1.975 -12.078 26.144 1.00 44.28 297 ALA A O 1
ATOM 2328 N N . SER A 1 298 ? -0.910 -10.275 26.933 1.00 48.00 298 SER A N 1
ATOM 2329 C CA . SER A 1 298 ? 0.106 -10.210 25.866 1.00 48.00 298 SER A CA 1
ATOM 2330 C C . SER A 1 298 ? 1.221 -11.256 26.069 1.00 48.00 298 SER A C 1
ATOM 2332 O O . SER A 1 298 ? 2.410 -10.943 26.079 1.00 48.00 298 SER A O 1
ATOM 2334 N N . LEU A 1 299 ? 0.832 -12.522 26.267 1.00 47.53 299 LEU A N 1
ATOM 2335 C CA . LEU A 1 299 ? 1.731 -13.682 26.317 1.00 47.53 299 LEU A CA 1
ATOM 2336 C C . LEU A 1 299 ? 1.235 -14.908 25.520 1.00 47.53 299 LEU A C 1
ATOM 2338 O O . LEU A 1 299 ? 1.998 -15.859 25.383 1.00 47.53 299 LEU A O 1
ATOM 2342 N N . ASN A 1 300 ? 0.052 -14.877 24.886 1.00 48.84 300 ASN A N 1
ATOM 2343 C CA . ASN A 1 300 ? -0.440 -16.024 24.094 1.00 48.84 300 ASN A CA 1
ATOM 2344 C C . ASN A 1 300 ? -0.160 -15.955 22.575 1.00 48.84 300 ASN A C 1
ATOM 2346 O O . ASN A 1 300 ? -0.296 -16.963 21.885 1.00 48.84 300 ASN A O 1
ATOM 2350 N N . ASN A 1 301 ? 0.362 -14.841 22.042 1.00 52.56 301 ASN A N 1
ATOM 2351 C CA . ASN A 1 301 ? 0.846 -14.782 20.647 1.00 52.56 301 ASN A CA 1
ATOM 2352 C C . ASN A 1 301 ? 2.088 -15.666 20.396 1.00 52.56 301 ASN A C 1
ATOM 2354 O O . ASN A 1 301 ? 2.431 -15.956 19.251 1.00 52.56 301 ASN A O 1
ATOM 2358 N N . GLY A 1 302 ? 2.753 -16.139 21.455 1.00 50.91 302 GLY A N 1
ATOM 2359 C CA . GLY A 1 302 ? 3.882 -17.059 21.345 1.00 50.91 302 GLY A CA 1
ATOM 2360 C C . GLY A 1 302 ? 3.497 -18.492 20.964 1.00 50.91 302 GLY A C 1
ATOM 2361 O O . GLY A 1 302 ? 4.352 -19.210 20.455 1.00 50.91 302 GLY A O 1
ATOM 2362 N N . GLU A 1 303 ? 2.256 -18.933 21.187 1.00 53.12 303 GLU A N 1
ATOM 2363 C CA . GLU A 1 303 ? 1.851 -20.327 20.929 1.00 53.12 303 GLU A CA 1
ATOM 2364 C C . GLU A 1 303 ? 1.239 -20.537 19.540 1.00 53.12 303 GLU A C 1
ATOM 2366 O O . GLU A 1 303 ? 1.545 -21.536 18.890 1.00 53.12 303 GLU A O 1
ATOM 2371 N N . ALA A 1 304 ? 0.485 -19.568 19.016 1.00 53.00 304 ALA A N 1
ATOM 2372 C CA . ALA A 1 304 ? -0.048 -19.632 17.652 1.00 53.00 304 ALA A CA 1
ATOM 2373 C C . ALA A 1 304 ? 1.066 -19.559 16.588 1.00 53.00 304 ALA A C 1
ATOM 2375 O O . ALA A 1 304 ? 1.062 -20.320 15.620 1.00 53.00 304 ALA A O 1
ATOM 2376 N N . VAL A 1 305 ? 2.090 -18.725 16.815 1.00 64.88 305 VAL A N 1
ATOM 2377 C CA . VAL A 1 305 ? 3.285 -18.670 15.951 1.00 64.88 305 VAL A CA 1
ATOM 2378 C C . VAL A 1 305 ? 4.068 -19.987 16.013 1.00 64.88 305 VAL A C 1
ATOM 2380 O O . VAL A 1 305 ? 4.538 -20.467 14.984 1.00 64.88 305 VAL A O 1
ATOM 2383 N N . LYS A 1 306 ? 4.151 -20.630 17.188 1.00 62.84 306 LYS A N 1
ATOM 2384 C CA . LYS A 1 306 ? 4.762 -21.964 17.332 1.00 62.84 306 LYS A CA 1
ATOM 2385 C C . LYS A 1 306 ? 3.975 -23.043 16.587 1.00 62.84 306 LYS A C 1
ATOM 2387 O O . LYS A 1 306 ? 4.597 -23.879 15.941 1.00 62.84 306 LYS A O 1
ATOM 2392 N N . GLN A 1 307 ? 2.641 -23.020 16.618 1.00 71.50 307 GLN A N 1
ATOM 2393 C CA . GLN A 1 307 ? 1.817 -23.965 15.853 1.00 71.50 307 GLN A CA 1
ATOM 2394 C C . GLN A 1 307 ? 1.957 -23.762 14.339 1.00 71.50 307 GLN A C 1
ATOM 2396 O O . GLN A 1 307 ? 2.117 -24.736 13.604 1.00 71.50 307 GLN A O 1
ATOM 2401 N N . GLN A 1 308 ? 1.984 -22.514 13.866 1.00 74.25 308 GLN A N 1
ATOM 2402 C CA . GLN A 1 308 ? 2.189 -22.217 12.447 1.00 74.25 308 GLN A CA 1
ATOM 2403 C C . GLN A 1 308 ? 3.596 -22.620 11.974 1.00 74.25 308 GLN A C 1
ATOM 2405 O O . GLN A 1 308 ? 3.756 -23.171 10.885 1.00 74.25 308 GLN A O 1
ATOM 2410 N N . GLN A 1 309 ? 4.616 -22.417 12.813 1.00 75.31 309 GLN A N 1
ATOM 2411 C CA . GLN A 1 309 ? 5.988 -22.833 12.524 1.00 75.31 309 GLN A CA 1
ATOM 2412 C C . GLN A 1 309 ? 6.143 -24.363 12.536 1.00 75.31 309 GLN A C 1
ATOM 2414 O O . GLN A 1 309 ? 6.884 -24.909 11.717 1.00 75.31 309 GLN A O 1
ATOM 2419 N N . LEU A 1 310 ? 5.390 -25.062 13.393 1.00 88.38 310 LEU A N 1
ATOM 2420 C CA . LEU A 1 310 ? 5.333 -26.523 13.421 1.00 88.38 310 LEU A CA 1
ATOM 2421 C C . LEU A 1 310 ? 4.656 -27.092 12.164 1.00 88.38 310 LEU A C 1
ATOM 2423 O O . LEU A 1 310 ? 5.132 -28.079 11.605 1.00 88.38 310 LEU A O 1
ATOM 2427 N N . LEU A 1 311 ? 3.593 -26.451 11.669 1.00 85.06 311 LEU A N 1
ATOM 2428 C CA . LEU A 1 311 ? 2.927 -26.875 10.435 1.00 85.06 311 LEU A CA 1
ATOM 2429 C C . LEU A 1 311 ? 3.844 -26.698 9.213 1.00 85.06 311 LEU A C 1
ATOM 2431 O O . LEU A 1 311 ? 3.934 -27.586 8.365 1.00 85.06 311 LEU A O 1
ATOM 2435 N N . LEU A 1 312 ? 4.589 -25.587 9.159 1.00 88.94 312 LEU A N 1
ATOM 2436 C CA . LEU A 1 312 ? 5.577 -25.343 8.105 1.00 88.94 312 LEU A CA 1
ATOM 2437 C C . LEU A 1 312 ? 6.710 -26.385 8.137 1.00 88.94 312 LEU A C 1
ATOM 2439 O O . LEU A 1 312 ? 7.142 -26.874 7.093 1.00 88.94 312 LEU A O 1
ATOM 2443 N N . GLN A 1 313 ? 7.161 -26.761 9.340 1.00 86.12 313 GLN A N 1
ATOM 2444 C CA . GLN A 1 313 ? 8.153 -27.819 9.546 1.00 86.12 313 GLN A CA 1
ATOM 2445 C C . GLN A 1 313 ? 7.623 -29.189 9.092 1.00 86.12 313 GLN A C 1
ATOM 2447 O O . GLN A 1 313 ? 8.354 -29.946 8.453 1.00 86.12 313 GLN A O 1
ATOM 2452 N N . GLN A 1 314 ? 6.347 -29.490 9.351 1.00 91.69 314 GLN A N 1
ATOM 2453 C CA . GLN A 1 314 ? 5.710 -30.726 8.892 1.00 91.69 314 GLN A CA 1
ATOM 2454 C C . GLN A 1 314 ? 5.613 -30.779 7.358 1.00 91.69 314 GLN A C 1
ATOM 2456 O O . GLN A 1 314 ? 5.929 -31.805 6.755 1.00 91.69 314 GLN A O 1
ATOM 2461 N N . GLN A 1 315 ? 5.261 -29.663 6.714 1.00 90.25 315 GLN A N 1
ATOM 2462 C CA . GLN A 1 315 ? 5.179 -29.580 5.254 1.00 90.25 315 GLN A CA 1
ATOM 2463 C C . GLN A 1 315 ? 6.551 -29.760 4.582 1.00 90.25 315 GLN A C 1
ATOM 2465 O O . GLN A 1 315 ? 6.661 -30.463 3.576 1.00 90.25 315 GLN A O 1
ATOM 2470 N N . GLN A 1 316 ? 7.618 -29.192 5.156 1.00 90.94 316 GLN A N 1
ATOM 2471 C CA . GLN A 1 316 ? 8.982 -29.400 4.652 1.00 90.94 316 GLN A CA 1
ATOM 2472 C C . GLN A 1 316 ? 9.435 -30.857 4.790 1.00 90.94 316 GLN A C 1
ATOM 2474 O O . GLN A 1 316 ? 10.058 -31.397 3.874 1.00 90.94 316 GLN A O 1
ATOM 2479 N N . LEU A 1 317 ? 9.075 -31.520 5.894 1.00 92.81 317 LEU A N 1
ATOM 2480 C CA . LEU A 1 317 ? 9.378 -32.937 6.092 1.00 92.81 317 LEU A CA 1
ATOM 2481 C C . LEU A 1 317 ? 8.689 -33.811 5.032 1.00 92.81 317 LEU A C 1
ATOM 2483 O O . LEU A 1 317 ? 9.289 -34.747 4.504 1.00 92.81 317 LEU A O 1
ATOM 2487 N N . GLN A 1 318 ? 7.444 -33.480 4.682 1.00 92.69 318 GLN A N 1
ATOM 2488 C CA . GLN A 1 318 ? 6.675 -34.212 3.678 1.00 92.69 318 GLN A CA 1
ATOM 2489 C C . GLN A 1 318 ? 7.276 -34.064 2.270 1.00 92.69 318 GLN A C 1
ATOM 2491 O O . GLN A 1 318 ? 7.380 -35.050 1.538 1.00 92.69 318 GLN A O 1
ATOM 2496 N N . GLN A 1 319 ? 7.758 -32.868 1.912 1.00 91.44 319 GLN A N 1
ATOM 2497 C CA . GLN A 1 319 ? 8.481 -32.660 0.651 1.00 91.44 319 GLN A CA 1
ATOM 2498 C C . GLN A 1 319 ? 9.798 -33.448 0.601 1.00 91.44 319 GLN A C 1
ATOM 2500 O O . GLN A 1 319 ? 10.127 -34.033 -0.432 1.00 91.44 319 GLN A O 1
ATOM 2505 N N . GLN A 1 320 ? 10.531 -33.526 1.717 1.00 89.62 320 GLN A N 1
ATOM 2506 C CA . GLN A 1 320 ? 11.776 -34.296 1.792 1.00 89.62 320 GLN A CA 1
ATOM 2507 C C . GLN A 1 320 ? 11.526 -35.805 1.622 1.00 89.62 320 GLN A C 1
ATOM 2509 O O . GLN A 1 320 ? 12.301 -36.485 0.949 1.00 89.62 320 GLN A O 1
ATOM 2514 N N . GLN A 1 321 ? 10.407 -36.321 2.145 1.00 93.44 321 GLN A N 1
ATOM 2515 C CA . GLN A 1 321 ? 10.003 -37.713 1.920 1.00 93.44 321 GLN A CA 1
ATOM 2516 C C . GLN A 1 321 ? 9.634 -37.994 0.456 1.00 93.44 321 GLN A C 1
ATOM 2518 O O . GLN A 1 321 ? 10.037 -39.029 -0.077 1.00 93.44 321 GLN A O 1
ATOM 2523 N N . GLN A 1 322 ? 8.939 -37.075 -0.225 1.00 91.38 322 GLN A N 1
ATOM 2524 C CA . GLN A 1 322 ? 8.648 -37.226 -1.658 1.00 91.38 322 GLN A CA 1
ATOM 2525 C C . GLN A 1 322 ? 9.921 -37.262 -2.510 1.00 91.38 322 GLN A C 1
ATOM 2527 O O . GLN A 1 322 ? 10.037 -38.091 -3.414 1.00 91.38 322 GLN A O 1
ATOM 2532 N N . GLN A 1 323 ? 10.905 -36.411 -2.206 1.00 93.44 323 GLN A N 1
ATOM 2533 C CA . GLN A 1 323 ? 12.187 -36.436 -2.915 1.00 93.44 323 GLN A CA 1
ATOM 2534 C C . GLN A 1 323 ? 12.938 -37.756 -2.697 1.00 93.44 323 GLN A C 1
ATOM 2536 O O . GLN A 1 323 ? 13.513 -38.298 -3.642 1.00 93.44 323 GLN A O 1
ATOM 2541 N N . LEU A 1 324 ? 12.882 -38.316 -1.484 1.00 94.56 324 LEU A N 1
ATOM 2542 C CA . LEU A 1 324 ? 13.497 -39.607 -1.179 1.00 94.56 324 LEU A CA 1
ATOM 2543 C C . LEU A 1 324 ? 12.843 -40.757 -1.964 1.00 94.56 324 LEU A C 1
ATOM 2545 O O . LEU A 1 324 ? 13.544 -41.628 -2.480 1.00 94.56 324 LEU A O 1
ATOM 2549 N N . GLN A 1 325 ? 11.511 -40.748 -2.098 1.00 94.31 325 GLN A N 1
ATOM 2550 C CA . GLN A 1 325 ? 10.787 -41.732 -2.912 1.00 94.31 325 GLN A CA 1
ATOM 2551 C C . GLN A 1 325 ? 11.190 -41.668 -4.387 1.00 94.31 325 GLN A C 1
ATOM 2553 O O . GLN A 1 325 ? 11.456 -42.705 -4.996 1.00 94.31 325 GLN A O 1
ATOM 2558 N N . LEU A 1 326 ? 11.290 -40.462 -4.949 1.00 95.44 326 LEU A N 1
ATOM 2559 C CA . LEU A 1 326 ? 11.752 -40.267 -6.326 1.00 95.44 326 LEU A CA 1
ATOM 2560 C C . LEU A 1 326 ? 13.173 -40.806 -6.530 1.00 95.44 326 LEU A C 1
ATOM 2562 O O . LEU A 1 326 ? 13.449 -41.466 -7.532 1.00 95.44 326 LEU A O 1
ATOM 2566 N N . GLN A 1 327 ? 14.065 -40.588 -5.565 1.00 93.94 327 GLN A N 1
ATOM 2567 C CA . GLN A 1 327 ? 15.438 -41.081 -5.644 1.00 93.94 327 GLN A CA 1
ATOM 2568 C C . GLN A 1 327 ? 15.515 -42.614 -5.572 1.00 93.94 327 GLN A C 1
ATOM 2570 O O . GLN A 1 327 ? 16.262 -43.227 -6.336 1.00 93.94 327 GLN A O 1
ATOM 2575 N N . GLN A 1 328 ? 14.706 -43.248 -4.718 1.00 94.62 328 GLN A N 1
ATOM 2576 C CA . GLN A 1 328 ? 14.615 -44.711 -4.667 1.00 94.62 328 GLN A CA 1
ATOM 2577 C C . GLN A 1 328 ? 14.056 -45.294 -5.969 1.00 94.62 328 GLN A C 1
ATOM 2579 O O . GLN A 1 328 ? 14.568 -46.297 -6.465 1.00 94.62 328 GLN A O 1
ATOM 2584 N N . GLN A 1 329 ? 13.057 -44.644 -6.571 1.00 94.94 329 GLN A N 1
ATOM 2585 C CA . GLN A 1 329 ? 12.509 -45.081 -7.854 1.00 94.94 329 GLN A CA 1
ATOM 2586 C C . GLN A 1 329 ? 13.564 -45.024 -8.971 1.00 94.94 329 GLN A C 1
ATOM 2588 O O . GLN A 1 329 ? 13.664 -45.957 -9.770 1.00 94.94 329 GLN A O 1
ATOM 2593 N N . GLN A 1 330 ? 14.400 -43.982 -8.993 1.00 95.19 330 GLN A N 1
ATOM 2594 C CA . GLN A 1 330 ? 15.515 -43.895 -9.941 1.00 95.19 330 GLN A CA 1
ATOM 2595 C C . GLN A 1 330 ? 16.562 -44.996 -9.717 1.00 95.19 330 GLN A C 1
ATOM 2597 O O . GLN A 1 330 ? 17.031 -45.595 -10.684 1.00 95.19 330 GLN A O 1
ATOM 2602 N N . GLN A 1 331 ? 16.904 -45.318 -8.464 1.00 93.06 331 GLN A N 1
ATOM 2603 C CA . GLN A 1 331 ? 17.822 -46.425 -8.163 1.00 93.06 331 GLN A CA 1
ATOM 2604 C C . GLN A 1 331 ? 17.264 -47.777 -8.614 1.00 93.06 331 GLN A C 1
ATOM 2606 O O . GLN A 1 331 ? 17.996 -48.591 -9.179 1.00 93.06 331 GLN A O 1
ATOM 2611 N N . PHE A 1 332 ? 15.965 -48.001 -8.419 1.00 96.56 332 PHE A N 1
ATOM 2612 C CA . PHE A 1 332 ? 15.312 -49.222 -8.874 1.00 96.56 332 PHE A CA 1
ATOM 2613 C C . PHE A 1 332 ? 15.367 -49.364 -10.402 1.00 96.56 332 PHE A C 1
ATOM 2615 O O . PHE A 1 332 ? 15.705 -50.432 -10.915 1.00 96.56 332 PHE A O 1
ATOM 2622 N N . GLN A 1 333 ? 15.119 -48.278 -11.141 1.00 94.56 333 GLN A N 1
ATOM 2623 C CA . GLN A 1 333 ? 15.259 -48.281 -12.601 1.00 94.56 333 GLN A CA 1
ATOM 2624 C C . GLN A 1 333 ? 16.697 -48.586 -13.045 1.00 94.56 333 GLN A C 1
ATOM 2626 O O . GLN A 1 333 ? 16.901 -49.356 -13.985 1.00 94.56 333 GLN A O 1
ATOM 2631 N N . GLN A 1 334 ? 17.703 -48.047 -12.350 1.00 94.25 334 GLN A N 1
ATOM 2632 C CA . GLN A 1 334 ? 19.103 -48.355 -12.655 1.00 94.25 334 GLN A CA 1
ATOM 2633 C C . GLN A 1 334 ? 19.444 -49.828 -12.403 1.00 94.25 334 GLN A C 1
ATOM 2635 O O . GLN A 1 334 ? 20.126 -50.441 -13.226 1.00 94.25 334 GLN A O 1
ATOM 2640 N N . GLN A 1 335 ? 18.937 -50.427 -11.321 1.00 94.25 335 GLN A N 1
ATOM 2641 C CA . GLN A 1 335 ? 19.131 -51.858 -11.064 1.00 94.25 335 GLN A CA 1
ATOM 2642 C C . GLN A 1 335 ? 18.467 -52.735 -12.128 1.00 94.25 335 GLN A C 1
ATOM 2644 O O . GLN A 1 335 ? 19.069 -53.719 -12.562 1.00 94.25 335 GLN A O 1
ATOM 2649 N N . GLN A 1 336 ? 17.268 -52.374 -12.601 1.00 94.19 336 GLN A N 1
ATOM 2650 C CA . GLN A 1 336 ? 16.641 -53.097 -13.710 1.00 94.19 336 GLN A CA 1
ATOM 2651 C C . GLN A 1 336 ? 17.486 -53.046 -14.985 1.00 94.19 336 GLN A C 1
ATOM 2653 O O . GLN A 1 336 ? 17.669 -54.078 -15.633 1.00 94.19 336 GLN A O 1
ATOM 2658 N N . MET A 1 337 ? 18.045 -51.880 -15.326 1.00 93.81 337 MET A N 1
ATOM 2659 C CA . MET A 1 337 ? 18.945 -51.781 -16.478 1.00 93.81 337 MET A CA 1
ATOM 2660 C C . MET A 1 337 ? 20.193 -52.652 -16.315 1.00 93.81 337 MET A C 1
ATOM 2662 O O . MET A 1 337 ? 20.601 -53.316 -17.267 1.00 93.81 337 MET A O 1
ATOM 2666 N N . GLN A 1 338 ? 20.780 -52.707 -15.116 1.00 93.19 338 GLN A N 1
ATOM 2667 C CA . GLN A 1 338 ? 21.939 -53.565 -14.862 1.00 93.19 338 GLN A CA 1
ATOM 2668 C C . GLN A 1 338 ? 21.600 -55.055 -14.993 1.00 93.19 338 GLN A C 1
ATOM 2670 O O . GLN A 1 338 ? 22.378 -55.802 -15.587 1.00 93.19 338 GLN A O 1
ATOM 2675 N N . GLN A 1 339 ? 20.432 -55.496 -14.513 1.00 91.56 339 GLN A N 1
ATOM 2676 C CA . GLN A 1 339 ? 19.995 -56.881 -14.717 1.00 91.56 339 GLN A CA 1
ATOM 2677 C C . GLN A 1 339 ? 19.776 -57.206 -16.197 1.00 91.56 339 GLN A C 1
ATOM 2679 O O . GLN A 1 339 ? 20.208 -58.267 -16.647 1.00 91.56 339 GLN A O 1
ATOM 2684 N N . GLN A 1 340 ? 19.169 -56.298 -16.971 1.00 90.38 340 GLN A N 1
ATOM 2685 C CA . GLN A 1 340 ? 19.026 -56.499 -18.416 1.00 90.38 340 GLN A CA 1
ATOM 2686 C C . GLN A 1 340 ? 20.381 -56.606 -19.117 1.00 90.38 340 GLN A C 1
ATOM 2688 O O . GLN A 1 340 ? 20.561 -57.494 -19.948 1.00 90.38 340 GLN A O 1
ATOM 2693 N N . GLN A 1 341 ? 21.352 -55.762 -18.759 1.00 91.50 341 GLN A N 1
ATOM 2694 C CA . GLN A 1 341 ? 22.705 -55.877 -19.307 1.00 91.50 341 GLN A CA 1
ATOM 2695 C C . GLN A 1 341 ? 23.356 -57.214 -18.958 1.00 91.50 341 GLN A C 1
ATOM 2697 O O . GLN A 1 341 ? 23.988 -57.826 -19.818 1.00 91.50 341 GLN A O 1
ATOM 2702 N N . MET A 1 342 ? 23.186 -57.695 -17.725 1.00 90.94 342 MET A N 1
ATOM 2703 C CA . MET A 1 342 ? 23.758 -58.975 -17.317 1.00 90.94 342 MET A CA 1
ATOM 2704 C C . MET A 1 342 ? 23.133 -60.148 -18.089 1.00 90.94 342 MET A C 1
ATOM 2706 O O . MET A 1 342 ? 23.856 -61.018 -18.572 1.00 90.94 342 MET A O 1
ATOM 2710 N N . LEU A 1 343 ? 21.809 -60.137 -18.281 1.00 86.62 343 LEU A N 1
ATOM 2711 C CA . LEU A 1 343 ? 21.105 -61.117 -19.118 1.00 86.62 343 LEU A CA 1
ATOM 2712 C C . LEU A 1 343 ? 21.602 -61.085 -20.567 1.00 86.62 343 LEU A C 1
ATOM 2714 O O . LEU A 1 343 ? 21.828 -62.132 -21.173 1.00 86.62 343 LEU A O 1
ATOM 2718 N N . GLN A 1 344 ? 21.830 -59.893 -21.114 1.00 84.56 344 GLN A N 1
ATOM 2719 C CA . GLN A 1 344 ? 22.323 -59.737 -22.479 1.00 84.56 344 GLN A CA 1
ATOM 2720 C C . GLN A 1 344 ? 23.753 -60.283 -22.634 1.00 84.56 344 GLN A C 1
ATOM 2722 O O . GLN A 1 344 ? 24.055 -60.943 -23.628 1.00 84.56 344 GLN A O 1
ATOM 2727 N N . GLN A 1 345 ? 24.608 -60.104 -21.622 1.00 84.94 345 GLN A N 1
ATOM 2728 C CA . GLN A 1 345 ? 25.948 -60.699 -21.602 1.00 84.94 345 GLN A CA 1
ATOM 2729 C C . GLN A 1 345 ? 25.921 -62.226 -21.464 1.00 84.94 345 GLN A C 1
ATOM 2731 O O . GLN A 1 345 ? 26.755 -62.893 -22.069 1.00 84.94 345 GLN A O 1
ATOM 2736 N N . GLN A 1 346 ? 24.959 -62.798 -20.732 1.00 81.88 346 GLN A N 1
ATOM 2737 C CA . GLN A 1 346 ? 24.812 -64.257 -20.652 1.00 81.88 346 GLN A CA 1
ATOM 2738 C C . GLN A 1 346 ? 24.295 -64.879 -21.957 1.00 81.88 346 GLN A C 1
ATOM 2740 O O . GLN A 1 346 ? 24.662 -66.008 -22.277 1.00 81.88 346 GLN A O 1
ATOM 2745 N N . MET A 1 347 ? 23.491 -64.155 -22.744 1.00 75.56 347 MET A N 1
ATOM 2746 C CA . MET A 1 347 ? 23.015 -64.650 -24.044 1.00 75.56 347 MET A CA 1
ATOM 2747 C C . MET A 1 347 ? 24.052 -64.530 -25.174 1.00 75.56 347 MET A C 1
ATOM 2749 O O . MET A 1 347 ? 23.986 -65.282 -26.147 1.00 75.56 347 MET A O 1
ATOM 2753 N N . ALA A 1 348 ? 25.040 -63.640 -25.048 1.00 73.81 348 ALA A N 1
ATOM 2754 C CA . ALA A 1 348 ? 26.077 -63.431 -26.061 1.00 73.81 348 ALA A CA 1
ATOM 2755 C C . ALA A 1 348 ? 26.918 -64.688 -26.409 1.00 73.81 348 ALA A C 1
ATOM 2757 O O . ALA A 1 348 ? 27.058 -64.988 -27.599 1.00 73.81 348 ALA A O 1
ATOM 2758 N N . PRO A 1 349 ? 27.442 -65.483 -25.452 1.00 63.25 349 PRO A N 1
ATOM 2759 C CA . PRO A 1 349 ? 28.204 -66.687 -25.791 1.00 63.25 349 PRO A CA 1
ATOM 2760 C C . PRO A 1 349 ? 27.341 -67.785 -26.433 1.00 63.25 349 PRO A C 1
ATOM 2762 O O . PRO A 1 349 ? 27.854 -68.569 -27.231 1.00 63.25 349 PRO A O 1
ATOM 2765 N N . MET A 1 350 ? 26.028 -67.811 -26.169 1.00 67.12 350 MET A N 1
ATOM 2766 C CA . MET A 1 350 ? 25.109 -68.770 -26.794 1.00 67.12 350 MET A CA 1
ATOM 2767 C C . MET A 1 350 ? 24.939 -68.497 -28.300 1.00 67.12 350 MET A C 1
ATOM 2769 O O . MET A 1 350 ? 24.950 -69.431 -29.100 1.00 67.12 350 MET A O 1
ATOM 2773 N N . GLN A 1 351 ? 24.882 -67.225 -28.716 1.00 65.06 351 GLN A N 1
ATOM 2774 C CA . GLN A 1 351 ? 24.881 -66.865 -30.143 1.00 65.06 351 GLN A CA 1
ATOM 2775 C C . GLN A 1 351 ? 26.224 -67.150 -30.826 1.00 65.06 351 GLN A C 1
ATOM 2777 O O . GLN A 1 351 ? 26.259 -67.576 -31.982 1.00 65.06 351 GLN A O 1
ATOM 2782 N N . GLN A 1 352 ? 27.342 -66.958 -30.122 1.00 65.06 352 GLN A N 1
ATOM 2783 C CA . GLN A 1 352 ? 28.665 -67.176 -30.706 1.00 65.06 352 GLN A CA 1
ATOM 2784 C C . GLN A 1 352 ? 28.973 -68.668 -30.918 1.00 65.06 352 GLN A C 1
ATOM 2786 O O . GLN A 1 352 ? 29.597 -69.036 -31.915 1.00 65.06 352 GLN A O 1
ATOM 2791 N N . GLN A 1 353 ? 28.465 -69.545 -30.046 1.00 61.53 353 GLN A N 1
ATOM 2792 C CA . GLN A 1 353 ? 28.560 -70.993 -30.236 1.00 61.53 353 GLN A CA 1
ATOM 2793 C C . GLN A 1 353 ? 27.708 -71.481 -31.424 1.00 61.53 353 GLN A C 1
ATOM 2795 O O . GLN A 1 353 ? 28.088 -72.440 -32.095 1.00 61.53 353 GLN A O 1
ATOM 2800 N N . GLN A 1 354 ? 26.611 -70.784 -31.744 1.00 58.41 354 GLN A N 1
ATOM 2801 C CA . GLN A 1 354 ? 25.789 -71.082 -32.920 1.00 58.41 354 GLN A CA 1
ATOM 2802 C C . GLN A 1 354 ? 26.453 -70.614 -34.227 1.00 58.41 354 GLN A C 1
ATOM 2804 O O . GLN A 1 354 ? 26.414 -71.334 -35.223 1.00 58.41 354 GLN A O 1
ATOM 2809 N N . MET A 1 355 ? 27.146 -69.468 -34.223 1.00 59.44 355 MET A N 1
ATOM 2810 C CA . MET A 1 355 ? 27.920 -69.026 -35.393 1.00 59.44 355 MET A CA 1
ATOM 2811 C C . MET A 1 355 ? 29.163 -69.887 -35.661 1.00 59.44 355 MET A C 1
ATOM 2813 O O . MET A 1 355 ? 29.524 -70.073 -36.821 1.00 59.44 355 MET A O 1
ATOM 2817 N N . MET A 1 356 ? 29.783 -70.491 -34.641 1.00 56.88 356 MET A N 1
ATOM 2818 C CA . MET A 1 356 ? 30.872 -71.452 -34.873 1.00 56.88 356 MET A CA 1
ATOM 2819 C C . MET A 1 356 ? 30.415 -72.769 -35.527 1.00 56.88 356 MET A C 1
ATOM 2821 O O . MET A 1 356 ? 31.253 -73.462 -36.096 1.00 56.88 356 MET A O 1
ATOM 2825 N N . GLN A 1 357 ? 29.115 -73.094 -35.550 1.00 53.34 357 GLN A N 1
ATOM 2826 C CA . GLN A 1 357 ? 28.598 -74.211 -36.360 1.00 53.34 357 GLN A CA 1
ATOM 2827 C C . GLN A 1 357 ? 28.466 -73.888 -37.858 1.00 53.34 357 GLN A C 1
ATOM 2829 O O . GLN A 1 357 ? 28.306 -74.808 -38.654 1.00 53.34 357 GLN A O 1
ATOM 2834 N N . GLN A 1 358 ? 28.575 -72.620 -38.272 1.00 53.59 358 GLN A N 1
ATOM 2835 C CA . GLN A 1 358 ? 28.546 -72.231 -39.693 1.00 53.59 358 GLN A CA 1
ATOM 2836 C C . GLN A 1 358 ? 29.940 -72.024 -40.304 1.00 53.59 358 GLN A C 1
ATOM 2838 O O . GLN A 1 358 ? 30.065 -71.705 -41.483 1.00 53.59 358 GLN A O 1
ATOM 2843 N N . GLY A 1 359 ? 31.003 -72.229 -39.524 1.00 53.78 359 GLY A N 1
ATOM 2844 C CA . GLY A 1 359 ? 32.382 -72.071 -39.968 1.00 53.78 359 GLY A CA 1
ATOM 2845 C C . GLY A 1 359 ? 33.031 -73.361 -40.460 1.00 53.78 359 GLY A C 1
ATOM 2846 O O . GLY A 1 359 ? 34.073 -73.718 -39.927 1.00 53.78 359 GLY A O 1
ATOM 2847 N N . GLN A 1 360 ? 32.484 -74.040 -41.471 1.00 43.38 360 GLN A N 1
ATOM 2848 C CA . GLN A 1 360 ? 33.277 -74.948 -42.313 1.00 43.38 360 GLN A CA 1
ATOM 2849 C C . GLN A 1 360 ? 32.768 -74.955 -43.763 1.00 43.38 360 GLN A C 1
ATOM 2851 O O . GLN A 1 360 ? 31.570 -75.040 -44.005 1.00 43.38 360 GLN A O 1
ATOM 2856 N N . VAL A 1 361 ? 33.742 -74.955 -44.688 1.00 42.59 361 VAL A N 1
ATOM 2857 C CA . VAL A 1 361 ? 33.692 -75.057 -46.166 1.00 42.59 361 VAL A CA 1
ATOM 2858 C C . VAL A 1 361 ? 33.692 -73.691 -46.899 1.00 42.59 361 VAL A C 1
ATOM 2860 O O . VAL A 1 361 ? 32.653 -73.065 -47.053 1.00 42.59 361 VAL A O 1
ATOM 2863 N N . GLN A 1 362 ? 34.855 -73.049 -47.149 1.00 40.41 362 GLN A N 1
ATOM 2864 C CA . GLN A 1 362 ? 35.793 -73.209 -48.304 1.00 40.41 362 GLN A CA 1
ATOM 2865 C C . GLN A 1 362 ? 35.123 -73.096 -49.693 1.00 40.41 362 GLN A C 1
ATOM 2867 O O . GLN A 1 362 ? 34.053 -73.641 -49.885 1.00 40.41 362 GLN A O 1
ATOM 2872 N N . MET A 1 363 ? 35.695 -72.538 -50.767 1.00 37.81 363 MET A N 1
ATOM 2873 C CA . MET A 1 363 ? 36.898 -71.746 -51.067 1.00 37.81 363 MET A CA 1
ATOM 2874 C C . MET A 1 363 ? 36.767 -71.274 -52.547 1.00 37.81 363 MET A C 1
ATOM 2876 O O . MET A 1 363 ? 36.022 -71.882 -53.305 1.00 37.81 363 MET A O 1
ATOM 2880 N N . GLN A 1 364 ? 37.598 -70.301 -52.953 1.00 34.00 364 GLN A N 1
ATOM 2881 C CA . GLN A 1 364 ? 38.079 -69.995 -54.324 1.00 34.00 364 GLN A CA 1
ATOM 2882 C C . GLN A 1 364 ? 37.168 -69.325 -55.379 1.00 34.00 364 GLN A C 1
ATOM 2884 O O . GLN A 1 364 ? 36.143 -69.857 -55.779 1.00 34.00 364 GLN A O 1
ATOM 2889 N N . GLY A 1 365 ? 37.707 -68.249 -55.985 1.00 32.31 365 GLY A N 1
ATOM 2890 C CA . GLY A 1 365 ? 37.638 -68.061 -57.445 1.00 32.31 365 GLY A CA 1
ATOM 2891 C C . GLY A 1 365 ? 37.264 -66.674 -57.999 1.00 32.31 365 GLY A C 1
ATOM 2892 O O . GLY A 1 365 ? 36.095 -66.381 -58.164 1.00 32.31 365 GLY A O 1
ATOM 2893 N N . GLN A 1 366 ? 38.289 -65.912 -58.412 1.00 34.94 366 GLN A N 1
ATOM 2894 C CA . GLN A 1 366 ? 38.408 -65.183 -59.698 1.00 34.94 366 GLN A CA 1
ATOM 2895 C C . GLN A 1 366 ? 37.494 -63.988 -60.112 1.00 34.94 366 GLN A C 1
ATOM 2897 O O . GLN A 1 366 ? 36.324 -64.131 -60.420 1.00 34.94 366 GLN A O 1
ATOM 2902 N N . MET A 1 367 ? 38.185 -62.851 -60.317 1.00 35.19 367 MET A N 1
ATOM 2903 C CA . MET A 1 367 ? 38.225 -61.946 -61.494 1.00 35.19 367 MET A CA 1
ATOM 2904 C C . MET A 1 367 ? 37.013 -61.114 -62.006 1.00 35.19 367 MET A C 1
ATOM 2906 O O . MET A 1 367 ? 36.042 -61.643 -62.523 1.00 35.19 367 MET A O 1
ATOM 2910 N N . VAL A 1 368 ? 37.302 -59.797 -62.120 1.00 35.09 368 VAL A N 1
ATOM 2911 C CA . VAL A 1 368 ? 37.126 -58.890 -63.293 1.00 35.09 368 VAL A CA 1
ATOM 2912 C C . VAL A 1 368 ? 35.846 -58.034 -63.443 1.00 35.09 368 VAL A C 1
ATOM 2914 O O . VAL A 1 368 ? 34.731 -58.523 -63.350 1.00 35.09 368 VAL A O 1
ATOM 2917 N N . MET A 1 369 ? 36.105 -56.765 -63.838 1.00 35.66 369 MET A N 1
ATOM 2918 C CA . MET A 1 369 ? 35.237 -55.720 -64.443 1.00 35.66 369 MET A CA 1
ATOM 2919 C C . MET A 1 369 ? 34.098 -55.157 -63.577 1.00 35.66 369 MET A C 1
ATOM 2921 O O . MET A 1 369 ? 33.598 -55.825 -62.692 1.00 35.66 369 MET A O 1
ATOM 2925 N N . GLN A 1 370 ? 33.535 -53.966 -63.791 1.00 37.34 370 GLN A N 1
ATOM 2926 C CA . GLN A 1 370 ? 33.816 -52.685 -64.465 1.00 37.34 370 GLN A CA 1
ATOM 2927 C C . GLN A 1 370 ? 32.527 -51.857 -64.210 1.00 37.34 370 GLN A C 1
ATOM 2929 O O . GLN A 1 370 ? 31.475 -52.435 -63.959 1.00 37.34 370 GLN A O 1
ATOM 2934 N N . GLN A 1 371 ? 32.594 -50.536 -64.398 1.00 34.75 371 GLN A N 1
ATOM 2935 C CA . GLN A 1 371 ? 31.483 -49.664 -64.837 1.00 34.75 371 GLN A CA 1
ATOM 2936 C C . GLN A 1 371 ? 30.608 -48.931 -63.787 1.00 34.75 371 GLN A C 1
ATOM 2938 O O . GLN A 1 371 ? 29.785 -49.506 -63.095 1.00 34.75 371 GLN A O 1
ATOM 2943 N N . GLN A 1 372 ? 30.827 -47.604 -63.764 1.00 36.38 372 GLN A N 1
ATOM 2944 C CA . GLN A 1 372 ? 29.890 -46.482 -64.006 1.00 36.38 372 GLN A CA 1
ATOM 2945 C C . GLN A 1 372 ? 28.511 -46.403 -63.317 1.00 36.38 372 GLN A C 1
ATOM 2947 O O . GLN A 1 372 ? 27.719 -47.331 -63.345 1.00 36.38 372 GLN A O 1
ATOM 2952 N N . GLY A 1 373 ? 28.164 -45.171 -62.904 1.00 33.50 373 GLY A N 1
ATOM 2953 C CA . GLY A 1 373 ? 26.781 -44.710 -62.690 1.00 33.50 373 GLY A CA 1
ATOM 2954 C C . GLY A 1 373 ? 26.642 -43.822 -61.449 1.00 33.50 373 GLY A C 1
ATOM 2955 O O . GLY A 1 373 ? 26.449 -44.336 -60.362 1.00 33.50 373 GLY A O 1
ATOM 2956 N N . GLN A 1 374 ? 26.969 -42.530 -61.516 1.00 37.16 374 GLN A N 1
ATOM 2957 C CA . GLN A 1 374 ? 26.078 -41.399 -61.847 1.00 37.16 374 GLN A CA 1
ATOM 2958 C C . GLN A 1 374 ? 25.472 -40.685 -60.624 1.00 37.16 374 GLN A C 1
ATOM 2960 O O . GLN A 1 374 ? 25.159 -41.267 -59.594 1.00 37.16 374 GLN A O 1
ATOM 2965 N N . MET A 1 375 ? 25.409 -39.364 -60.788 1.00 48.72 375 MET A N 1
ATOM 2966 C CA . MET A 1 375 ? 25.158 -38.315 -59.805 1.00 48.72 375 MET A CA 1
ATOM 2967 C C . MET A 1 375 ? 23.667 -38.099 -59.522 1.00 48.72 375 MET A C 1
ATOM 2969 O O . MET A 1 375 ? 22.834 -38.317 -60.396 1.00 48.72 375 MET A O 1
ATOM 2973 N N . ALA A 1 376 ? 23.359 -37.496 -58.370 1.00 36.91 376 ALA A N 1
ATOM 2974 C CA . ALA A 1 376 ? 22.145 -36.703 -58.193 1.00 36.91 376 ALA A CA 1
ATOM 2975 C C . ALA A 1 376 ? 22.462 -35.436 -57.379 1.00 36.91 376 ALA A C 1
ATOM 2977 O O . ALA A 1 376 ? 22.824 -35.504 -56.206 1.00 36.91 376 ALA A O 1
ATOM 2978 N N . MET A 1 377 ? 22.345 -34.282 -58.040 1.00 50.00 377 MET A N 1
ATOM 2979 C CA . MET A 1 377 ? 22.341 -32.943 -57.442 1.00 50.00 377 MET A CA 1
ATOM 2980 C C . MET A 1 377 ? 20.894 -32.488 -57.194 1.00 50.00 377 MET A C 1
ATOM 2982 O O . MET A 1 377 ? 20.016 -32.846 -57.982 1.00 50.00 377 MET A O 1
ATOM 2986 N N . PRO A 1 378 ? 20.620 -31.654 -56.177 1.00 48.94 378 PRO A N 1
ATOM 2987 C CA . PRO A 1 378 ? 19.340 -30.967 -56.056 1.00 48.94 378 PRO A CA 1
ATOM 2988 C C . PRO A 1 378 ? 19.274 -29.695 -56.925 1.00 48.94 378 PRO A C 1
ATOM 2990 O O . PRO A 1 378 ? 20.214 -28.902 -56.984 1.00 48.94 378 PRO A O 1
ATOM 2993 N N . MET A 1 379 ? 18.129 -29.526 -57.595 1.00 45.97 379 MET A N 1
ATOM 2994 C CA . MET A 1 379 ? 17.771 -28.415 -58.483 1.00 45.97 379 MET A CA 1
ATOM 2995 C C . MET A 1 379 ? 17.639 -27.063 -57.764 1.00 45.97 379 MET A C 1
ATOM 2997 O O . MET A 1 379 ? 16.990 -26.958 -56.725 1.00 45.97 379 MET A O 1
ATOM 3001 N N . GLN A 1 380 ? 18.152 -26.015 -58.415 1.00 42.31 380 GLN A N 1
ATOM 3002 C CA . GLN A 1 380 ? 17.807 -24.610 -58.186 1.00 42.31 380 GLN A CA 1
ATOM 3003 C C . GLN A 1 380 ? 16.659 -24.189 -59.120 1.00 42.31 380 GLN A C 1
ATOM 3005 O O . GLN A 1 380 ? 16.643 -24.556 -60.294 1.00 42.31 380 GLN A O 1
ATOM 3010 N N . GLN A 1 381 ? 15.716 -23.401 -58.599 1.00 49.44 381 GLN A N 1
ATOM 3011 C CA . GLN A 1 381 ? 14.657 -22.734 -59.367 1.00 49.44 381 GLN A CA 1
ATOM 3012 C C . GLN A 1 381 ? 15.113 -21.345 -59.863 1.00 49.44 381 GLN A C 1
ATOM 3014 O O . GLN A 1 381 ? 15.909 -20.698 -59.179 1.00 49.44 381 GLN A O 1
ATOM 3019 N N . PRO A 1 382 ? 14.593 -20.848 -61.003 1.00 49.53 382 PRO A N 1
ATOM 3020 C CA . PRO A 1 382 ? 14.896 -19.511 -61.510 1.00 49.53 382 PRO A CA 1
ATOM 3021 C C . PRO A 1 382 ? 13.940 -18.433 -60.950 1.00 49.53 382 PRO A C 1
ATOM 3023 O O . PRO A 1 382 ? 12.752 -18.711 -60.767 1.00 49.53 382 PRO A O 1
ATOM 3026 N N . PRO A 1 383 ? 14.402 -17.185 -60.733 1.00 46.12 383 PRO A N 1
ATOM 3027 C CA . PRO A 1 383 ? 13.531 -16.052 -60.442 1.00 46.12 383 PRO A CA 1
ATOM 3028 C C . PRO A 1 383 ? 13.009 -15.391 -61.728 1.00 46.12 383 PRO A C 1
ATOM 3030 O O . PRO A 1 383 ? 13.676 -15.369 -62.764 1.00 46.12 383 PRO A O 1
ATOM 3033 N N . GLY A 1 384 ? 11.788 -14.859 -61.648 1.00 48.38 384 GLY A N 1
ATOM 3034 C CA . GLY A 1 384 ? 11.056 -14.280 -62.771 1.00 48.38 384 GLY A CA 1
ATOM 3035 C C . GLY A 1 384 ? 11.318 -12.780 -63.051 1.00 48.38 384 GLY A C 1
ATOM 3036 O O . GLY A 1 384 ? 11.814 -12.065 -62.182 1.00 48.38 384 GLY A O 1
ATOM 3037 N N . PRO A 1 385 ? 10.901 -12.290 -64.239 1.00 55.31 385 PRO A N 1
ATOM 3038 C CA . PRO A 1 385 ? 11.025 -10.952 -64.805 1.00 55.31 385 PRO A CA 1
ATOM 3039 C C . PRO A 1 385 ? 10.872 -9.590 -64.134 1.00 55.31 385 PRO A C 1
ATOM 3041 O O . PRO A 1 385 ? 11.163 -8.647 -64.852 1.00 55.31 385 PRO A O 1
ATOM 3044 N N . TRP A 1 386 ? 10.239 -9.358 -62.980 1.00 48.59 386 TRP A N 1
ATOM 3045 C CA . TRP A 1 386 ? 9.558 -8.047 -62.795 1.00 48.59 386 TRP A CA 1
ATOM 3046 C C . TRP A 1 386 ? 9.940 -7.312 -61.507 1.00 48.59 386 TRP A C 1
ATOM 3048 O O . TRP A 1 386 ? 9.276 -7.470 -60.490 1.00 48.59 386 TRP A O 1
ATOM 3058 N N . ALA A 1 387 ? 10.972 -6.464 -61.567 1.00 39.25 387 ALA A N 1
ATOM 3059 C CA . ALA A 1 387 ? 11.143 -5.315 -60.666 1.00 39.25 387 ALA A CA 1
ATOM 3060 C C . ALA A 1 387 ? 12.235 -4.364 -61.193 1.00 39.25 387 ALA A C 1
ATOM 3062 O O . ALA A 1 387 ? 13.362 -4.336 -60.704 1.00 39.25 387 ALA A O 1
ATOM 3063 N N . GLN A 1 388 ? 11.913 -3.577 -62.221 1.00 45.28 388 GLN A N 1
ATOM 3064 C CA . GLN A 1 388 ? 12.684 -2.378 -62.548 1.00 45.28 388 GLN A CA 1
ATOM 3065 C C . GLN A 1 388 ? 12.238 -1.233 -61.630 1.00 45.28 388 GLN A C 1
ATOM 3067 O O . GLN A 1 388 ? 11.062 -0.881 -61.615 1.00 45.28 388 GLN A O 1
ATOM 3072 N N . GLY A 1 389 ? 13.197 -0.618 -60.932 1.00 48.94 389 GLY A N 1
ATOM 3073 C CA . GLY A 1 389 ? 13.117 0.807 -60.602 1.00 48.94 389 GLY A CA 1
ATOM 3074 C C . GLY A 1 389 ? 12.865 1.200 -59.147 1.00 48.94 389 GLY A C 1
ATOM 3075 O O . GLY A 1 389 ? 11.981 2.009 -58.904 1.00 48.94 389 GLY A O 1
ATOM 3076 N N . MET A 1 390 ? 13.686 0.746 -58.195 1.00 42.12 390 MET A N 1
ATOM 3077 C CA . MET A 1 390 ? 14.026 1.565 -57.022 1.00 42.12 390 MET A CA 1
ATOM 3078 C C . MET A 1 390 ? 15.518 1.419 -56.726 1.00 42.12 390 MET A C 1
ATOM 3080 O O . MET A 1 390 ? 16.018 0.312 -56.545 1.00 42.12 390 MET A O 1
ATOM 3084 N N . MET A 1 391 ? 16.235 2.544 -56.741 1.00 49.44 391 MET A N 1
ATOM 3085 C CA . MET A 1 391 ? 17.635 2.609 -56.320 1.00 49.44 391 MET A CA 1
ATOM 3086 C C . MET A 1 391 ? 17.725 2.112 -54.869 1.00 49.44 391 MET A C 1
ATOM 3088 O O . MET A 1 391 ? 16.964 2.608 -54.032 1.00 49.44 391 MET A O 1
ATOM 3092 N N . PRO A 1 392 ? 18.620 1.167 -54.539 1.00 44.09 392 PRO A N 1
ATOM 3093 C CA . PRO A 1 392 ? 18.854 0.812 -53.151 1.00 44.09 392 PRO A CA 1
ATOM 3094 C C . PRO A 1 392 ? 19.455 2.034 -52.452 1.00 44.09 392 PRO A C 1
ATOM 3096 O O . PRO A 1 392 ? 20.577 2.440 -52.753 1.00 44.09 392 PRO A O 1
ATOM 3099 N N . MET A 1 393 ? 18.706 2.645 -51.529 1.00 50.19 393 MET A N 1
ATOM 3100 C CA . MET A 1 393 ? 19.353 3.447 -50.496 1.00 50.19 393 MET A CA 1
ATOM 3101 C C . MET A 1 393 ? 20.280 2.507 -49.732 1.00 50.19 393 MET A C 1
ATOM 3103 O O . MET A 1 393 ? 19.838 1.453 -49.267 1.00 50.19 393 MET A O 1
ATOM 3107 N N . GLU A 1 394 ? 21.556 2.875 -49.622 1.00 42.06 394 GLU A N 1
ATOM 3108 C CA . GLU A 1 394 ? 22.465 2.204 -48.700 1.00 42.06 394 GLU A CA 1
ATOM 3109 C C . GLU A 1 394 ? 21.806 2.156 -47.313 1.00 42.06 394 GLU A C 1
ATOM 3111 O O . GLU A 1 394 ? 21.362 3.197 -46.812 1.00 42.06 394 GLU A O 1
ATOM 3116 N N . PRO A 1 395 ? 21.691 0.974 -46.684 1.00 49.62 395 PRO A N 1
ATOM 3117 C CA . PRO A 1 395 ? 21.166 0.889 -45.337 1.00 49.62 395 PRO A CA 1
ATOM 3118 C C . PRO A 1 395 ? 22.136 1.615 -44.405 1.00 49.62 395 PRO A C 1
ATOM 3120 O O . PRO A 1 395 ? 23.228 1.127 -44.116 1.00 49.62 395 PRO A O 1
ATOM 3123 N N . VAL A 1 396 ? 21.732 2.795 -43.931 1.00 43.19 396 VAL A N 1
ATOM 3124 C CA . VAL A 1 396 ? 22.430 3.497 -42.852 1.00 43.19 396 VAL A CA 1
ATOM 3125 C C . VAL A 1 396 ? 22.512 2.527 -41.668 1.00 43.19 396 VAL A C 1
ATOM 3127 O O . VAL A 1 396 ? 21.462 2.034 -41.238 1.00 43.19 396 VAL A O 1
ATOM 3130 N N . PRO A 1 397 ? 23.710 2.219 -41.136 1.00 50.00 397 PRO A N 1
ATOM 3131 C CA . PRO A 1 397 ? 23.848 1.287 -40.027 1.00 50.00 397 PRO A CA 1
ATOM 3132 C C . PRO A 1 397 ? 23.019 1.776 -38.837 1.00 50.00 397 PRO A C 1
ATOM 3134 O O . PRO A 1 397 ? 23.338 2.789 -38.212 1.00 50.00 397 PRO A O 1
ATOM 3137 N N . GLN A 1 398 ? 21.923 1.081 -38.528 1.00 72.81 398 GLN A N 1
ATOM 3138 C CA . GLN A 1 398 ? 21.131 1.412 -37.353 1.00 72.81 398 GLN A CA 1
ATOM 3139 C C . GLN A 1 398 ? 21.924 1.022 -36.106 1.00 72.81 398 GLN A C 1
ATOM 3141 O O . GLN A 1 398 ? 22.178 -0.154 -35.848 1.00 72.81 398 GLN A O 1
ATOM 3146 N N . MET A 1 399 ? 22.326 2.026 -35.328 1.00 79.12 399 MET A N 1
ATOM 3147 C CA . MET A 1 399 ? 22.901 1.817 -34.002 1.00 79.12 399 MET A CA 1
ATOM 3148 C C . MET A 1 399 ? 21.908 1.050 -33.124 1.00 79.12 399 MET A C 1
ATOM 3150 O O . MET A 1 399 ? 20.723 1.391 -33.092 1.00 79.12 399 MET A O 1
ATOM 3154 N N . SER A 1 400 ? 22.391 0.049 -32.383 1.00 82.75 400 SER A N 1
ATOM 3155 C CA . SER A 1 400 ? 21.571 -0.653 -31.391 1.00 82.75 400 SER A CA 1
ATOM 3156 C C . SER A 1 400 ? 21.071 0.307 -30.307 1.00 82.75 400 SER A C 1
ATOM 3158 O O . SER A 1 400 ? 21.674 1.358 -30.064 1.00 82.75 400 SER A O 1
ATOM 3160 N N . ALA A 1 401 ? 19.987 -0.062 -29.616 1.00 74.00 401 ALA A N 1
ATOM 3161 C CA . ALA A 1 401 ? 19.477 0.713 -28.487 1.00 74.00 401 ALA A CA 1
ATOM 3162 C C . ALA A 1 401 ? 20.593 0.961 -27.453 1.00 74.00 401 ALA A C 1
ATOM 3164 O O . ALA A 1 401 ? 20.847 2.100 -27.064 1.00 74.00 401 ALA A O 1
ATOM 3165 N N . TRP A 1 402 ? 21.368 -0.068 -27.099 1.00 79.00 402 TRP A N 1
ATOM 3166 C CA . TRP A 1 402 ? 22.522 0.109 -26.222 1.00 79.00 402 TRP A CA 1
ATOM 3167 C C . TRP A 1 402 ? 23.580 1.086 -26.739 1.00 79.00 402 TRP A C 1
ATOM 3169 O O . TRP A 1 402 ? 24.067 1.922 -25.978 1.00 79.00 402 TRP A O 1
ATOM 3179 N N . ALA A 1 403 ? 23.905 1.041 -28.032 1.00 77.75 403 ALA A N 1
ATOM 3180 C CA . ALA A 1 403 ? 24.863 1.970 -28.623 1.00 77.75 403 ALA A CA 1
ATOM 3181 C C . ALA A 1 403 ? 24.372 3.427 -28.552 1.00 77.75 403 ALA A C 1
ATOM 3183 O O . ALA A 1 403 ? 25.182 4.326 -28.342 1.00 77.75 403 ALA A O 1
ATOM 3184 N N . ARG A 1 404 ? 23.056 3.670 -28.647 1.00 80.00 404 ARG A N 1
ATOM 3185 C CA . ARG A 1 404 ? 22.466 5.009 -28.461 1.00 80.00 404 ARG A CA 1
ATOM 3186 C C . ARG A 1 404 ? 22.588 5.511 -27.020 1.00 80.00 404 ARG A C 1
ATOM 3188 O O . ARG A 1 404 ? 22.896 6.681 -26.820 1.00 80.00 404 ARG A O 1
ATOM 3195 N N . VAL A 1 405 ? 22.410 4.637 -26.023 1.00 77.56 405 VAL A N 1
ATOM 3196 C CA . VAL A 1 405 ? 22.637 4.990 -24.606 1.00 77.56 405 VAL A CA 1
ATOM 3197 C C . VAL A 1 405 ? 24.091 5.372 -24.375 1.00 77.56 405 VAL A C 1
ATOM 3199 O O . VAL A 1 405 ? 24.359 6.413 -23.783 1.00 77.56 405 VAL A O 1
ATOM 3202 N N . LEU A 1 406 ? 25.027 4.553 -24.860 1.00 80.44 406 LEU A N 1
ATOM 3203 C CA . LEU A 1 406 ? 26.456 4.827 -24.716 1.00 80.44 406 LEU A CA 1
ATOM 3204 C C . LEU A 1 406 ? 26.851 6.139 -25.406 1.00 80.44 406 LEU A C 1
ATOM 3206 O O . LEU A 1 406 ? 27.523 6.956 -24.784 1.00 80.44 406 LEU A O 1
ATOM 3210 N N . ALA A 1 407 ? 26.361 6.380 -26.625 1.00 79.25 407 ALA A N 1
ATOM 3211 C CA . ALA A 1 407 ? 26.610 7.622 -27.353 1.00 79.25 407 ALA A CA 1
ATOM 3212 C C . ALA A 1 407 ? 26.029 8.854 -26.638 1.00 79.25 407 ALA A C 1
ATOM 3214 O O . ALA A 1 407 ? 26.673 9.900 -26.592 1.00 79.25 407 ALA A O 1
ATOM 3215 N N . HIS A 1 408 ? 24.839 8.747 -26.032 1.00 77.06 408 HIS A N 1
ATOM 3216 C CA . HIS A 1 408 ? 24.262 9.837 -25.236 1.00 77.06 408 HIS A CA 1
ATOM 3217 C C . HIS A 1 408 ? 25.116 10.152 -24.010 1.00 77.06 408 HIS A C 1
ATOM 3219 O O . HIS A 1 408 ? 25.438 11.311 -23.768 1.00 77.06 408 HIS A O 1
ATOM 3225 N N . LEU A 1 409 ? 25.533 9.132 -23.261 1.00 76.88 409 LEU A N 1
ATOM 3226 C CA . LEU A 1 409 ? 26.391 9.302 -22.086 1.00 76.88 409 LEU A CA 1
ATOM 3227 C C . LEU A 1 409 ? 27.743 9.920 -22.453 1.00 76.88 409 LEU A C 1
ATOM 3229 O O . LEU A 1 409 ? 28.191 10.858 -21.795 1.00 76.88 409 LEU A O 1
ATOM 3233 N N . GLU A 1 410 ? 28.342 9.459 -23.550 1.00 82.31 410 GLU A N 1
ATOM 3234 C CA . GLU A 1 410 ? 29.573 10.016 -24.108 1.00 82.31 410 GLU A CA 1
ATOM 3235 C C . GLU A 1 410 ? 29.392 11.480 -24.536 1.00 82.31 410 GLU A C 1
ATOM 3237 O O . GLU A 1 410 ? 30.214 12.323 -24.177 1.00 82.31 410 GLU A O 1
ATOM 3242 N N . SER A 1 411 ? 28.272 11.828 -25.183 1.00 85.62 411 SER A N 1
ATOM 3243 C CA . SER A 1 411 ? 27.960 13.216 -25.567 1.00 85.62 411 SER A CA 1
ATOM 3244 C C . SER A 1 411 ? 27.821 14.167 -24.371 1.00 85.62 411 SER A C 1
ATOM 3246 O O . SER A 1 411 ? 28.032 15.372 -24.499 1.00 85.62 411 SER A O 1
ATOM 3248 N N . LYS A 1 412 ? 27.489 13.626 -23.192 1.00 78.31 412 LYS A N 1
ATOM 3249 C CA . LYS A 1 412 ? 27.394 14.361 -21.923 1.00 78.31 412 LYS A CA 1
ATOM 3250 C C . LYS A 1 412 ? 28.700 14.328 -21.122 1.00 78.31 412 LYS A C 1
ATOM 3252 O O . LYS A 1 412 ? 28.746 14.894 -20.032 1.00 78.31 412 LYS A O 1
ATOM 3257 N N . GLY A 1 413 ? 29.742 13.665 -21.628 1.00 84.19 413 GLY A N 1
ATOM 3258 C CA . GLY A 1 413 ? 31.011 13.481 -20.927 1.00 84.19 413 GLY A CA 1
ATOM 3259 C C . GLY A 1 413 ? 30.900 12.589 -19.687 1.00 84.19 413 GLY A C 1
ATOM 3260 O O . GLY A 1 413 ? 31.661 12.780 -18.742 1.00 84.19 413 GLY A O 1
ATOM 3261 N N . ILE A 1 414 ? 29.944 11.652 -19.661 1.00 75.50 414 ILE A N 1
ATOM 3262 C CA . ILE A 1 414 ? 29.702 10.726 -18.547 1.00 75.50 414 ILE A CA 1
ATOM 3263 C C . ILE A 1 414 ? 30.217 9.332 -18.941 1.00 75.50 414 ILE A C 1
ATOM 3265 O O . ILE A 1 414 ? 29.569 8.636 -19.728 1.00 75.50 414 ILE A O 1
ATOM 3269 N N . PRO A 1 415 ? 31.360 8.873 -18.402 1.00 79.50 415 PRO A N 1
ATOM 3270 C CA . PRO A 1 415 ? 31.848 7.520 -18.638 1.00 79.50 415 PRO A CA 1
ATOM 3271 C C . PRO A 1 415 ? 30.834 6.466 -18.176 1.00 79.50 415 PRO A C 1
ATOM 3273 O O . PRO A 1 415 ? 30.356 6.495 -17.043 1.00 79.50 415 PRO A O 1
ATOM 3276 N N . PHE A 1 416 ? 30.560 5.451 -19.004 1.00 74.31 416 PHE A N 1
ATOM 3277 C CA . PHE A 1 416 ? 29.666 4.349 -18.611 1.00 74.31 416 PHE A CA 1
ATOM 3278 C C . PHE A 1 416 ? 30.126 3.638 -17.322 1.00 74.31 416 PHE A C 1
ATOM 3280 O O . PHE A 1 416 ? 29.312 3.156 -16.532 1.00 74.31 416 PHE A O 1
ATOM 3287 N N . ALA A 1 417 ? 31.440 3.599 -17.079 1.00 77.75 417 ALA A N 1
ATOM 3288 C CA . ALA A 1 417 ? 32.023 3.037 -15.865 1.00 77.75 417 ALA A CA 1
ATOM 3289 C C . ALA A 1 417 ? 31.491 3.686 -14.573 1.00 77.75 417 ALA A C 1
ATOM 3291 O O . ALA A 1 417 ? 31.417 2.990 -13.558 1.00 77.75 417 ALA A O 1
ATOM 3292 N N . ASP A 1 418 ? 31.067 4.950 -14.639 1.00 76.56 418 ASP A N 1
ATOM 3293 C CA . ASP A 1 418 ? 30.611 5.736 -13.489 1.00 76.56 418 ASP A CA 1
ATOM 3294 C C . ASP A 1 418 ? 29.152 5.445 -13.126 1.00 76.56 418 ASP A C 1
ATOM 3296 O O . ASP A 1 418 ? 28.731 5.641 -11.988 1.00 76.56 418 ASP A O 1
ATOM 3300 N N . ILE A 1 419 ? 28.380 4.914 -14.075 1.00 73.38 419 ILE A N 1
ATOM 3301 C CA . ILE A 1 419 ? 26.943 4.665 -13.911 1.00 73.38 419 ILE A CA 1
ATOM 3302 C C . ILE A 1 419 ? 26.571 3.188 -14.004 1.00 73.38 419 ILE A C 1
ATOM 3304 O O . ILE A 1 419 ? 25.469 2.821 -13.622 1.00 73.38 419 ILE A O 1
ATOM 3308 N N . LYS A 1 420 ? 27.456 2.292 -14.460 1.00 75.31 420 LYS A N 1
ATOM 3309 C CA . LYS A 1 420 ? 27.141 0.854 -14.605 1.00 75.31 420 LYS A CA 1
ATOM 3310 C C . LYS A 1 420 ? 26.597 0.202 -13.321 1.00 75.31 420 LYS A C 1
ATOM 3312 O O . LYS A 1 420 ? 25.874 -0.791 -13.392 1.00 75.31 420 LYS A O 1
ATOM 3317 N N . GLY A 1 421 ? 26.962 0.752 -12.159 1.00 69.88 421 GLY A N 1
ATOM 3318 C CA . GLY A 1 421 ? 26.517 0.329 -10.829 1.00 69.88 421 GLY A CA 1
ATOM 3319 C C . GLY A 1 421 ? 25.490 1.254 -10.173 1.00 69.88 421 GLY A C 1
ATOM 3320 O O . GLY A 1 421 ? 25.230 1.089 -8.983 1.00 69.88 421 GLY A O 1
ATOM 3321 N N . CYS A 1 422 ? 24.937 2.232 -10.898 1.00 69.81 422 CYS A N 1
ATOM 3322 C CA . CYS A 1 422 ? 23.979 3.177 -10.338 1.00 69.81 422 CYS A CA 1
ATOM 3323 C C . CYS A 1 422 ? 22.666 2.489 -9.938 1.00 69.81 422 CYS A C 1
ATOM 3325 O O . CYS A 1 422 ? 22.329 1.395 -10.410 1.00 69.81 422 CYS A O 1
ATOM 3327 N N . HIS A 1 423 ? 21.915 3.154 -9.059 1.00 74.56 423 HIS A N 1
ATOM 3328 C CA . HIS A 1 423 ? 20.586 2.715 -8.651 1.00 74.56 423 HIS A CA 1
ATOM 3329 C C . HIS A 1 423 ? 19.646 2.594 -9.864 1.00 74.56 423 HIS A C 1
ATOM 3331 O O . HIS A 1 423 ? 19.858 3.231 -10.903 1.00 74.56 423 HIS A O 1
ATOM 3337 N N . MET A 1 424 ? 18.599 1.775 -9.727 1.00 62.38 424 MET A N 1
ATOM 3338 C CA . MET A 1 424 ? 17.619 1.532 -10.791 1.00 62.38 424 MET A CA 1
ATOM 3339 C C . MET A 1 424 ? 16.964 2.833 -11.277 1.00 62.38 424 MET A C 1
ATOM 3341 O O . MET A 1 424 ? 16.752 2.988 -12.475 1.00 62.38 424 MET A O 1
ATOM 3345 N N . ASP A 1 425 ? 16.740 3.797 -10.383 1.00 55.00 425 ASP A N 1
ATOM 3346 C CA . ASP A 1 425 ? 16.126 5.085 -10.731 1.00 55.00 425 ASP A CA 1
ATOM 3347 C C . ASP A 1 425 ? 17.037 5.979 -11.572 1.00 55.00 425 ASP A C 1
ATOM 3349 O O . ASP A 1 425 ? 16.605 6.481 -12.602 1.00 55.00 425 ASP A O 1
ATOM 3353 N N . THR A 1 426 ? 18.323 6.099 -11.220 1.00 70.62 426 THR A N 1
ATOM 3354 C CA . THR A 1 426 ? 19.304 6.854 -12.023 1.00 70.62 426 THR A CA 1
ATOM 3355 C C . THR A 1 426 ? 19.379 6.308 -13.445 1.00 70.62 426 THR A C 1
ATOM 3357 O O . THR A 1 426 ? 19.417 7.049 -14.425 1.00 70.62 426 THR A O 1
ATOM 3360 N N . ARG A 1 427 ? 19.340 4.983 -13.569 1.00 76.62 427 ARG A N 1
ATOM 3361 C CA . ARG A 1 427 ? 19.283 4.309 -14.859 1.00 76.62 427 ARG A CA 1
ATOM 3362 C C . ARG A 1 427 ? 17.973 4.587 -15.594 1.00 76.62 427 ARG A C 1
ATOM 3364 O O . ARG A 1 427 ? 17.995 4.821 -16.799 1.00 76.62 427 ARG A O 1
ATOM 3371 N N . ARG A 1 428 ? 16.844 4.566 -14.884 1.00 68.31 428 ARG A N 1
ATOM 3372 C CA . ARG A 1 428 ? 15.523 4.885 -15.434 1.00 68.31 428 ARG A CA 1
ATOM 3373 C C . ARG A 1 428 ? 15.500 6.299 -16.006 1.00 68.31 428 ARG A C 1
ATOM 3375 O O . ARG A 1 428 ? 14.935 6.488 -17.078 1.00 68.31 428 ARG A O 1
ATOM 3382 N N . ASP A 1 429 ? 16.143 7.250 -15.339 1.00 74.81 429 ASP A N 1
ATOM 3383 C CA . ASP A 1 429 ? 16.218 8.644 -15.776 1.00 74.81 429 ASP A CA 1
ATOM 3384 C C . ASP A 1 429 ? 17.114 8.815 -17.010 1.00 74.81 429 ASP A C 1
ATOM 3386 O O . ASP A 1 429 ? 16.704 9.472 -17.964 1.00 74.81 429 ASP A O 1
ATOM 3390 N N . ILE A 1 430 ? 18.258 8.121 -17.073 1.00 78.81 430 ILE A N 1
ATOM 3391 C CA . ILE A 1 430 ? 19.093 8.064 -18.289 1.00 78.81 430 ILE A CA 1
ATOM 3392 C C . ILE A 1 430 ? 18.289 7.496 -19.462 1.00 78.81 430 ILE A C 1
ATOM 3394 O O . ILE A 1 430 ? 18.256 8.070 -20.545 1.00 78.81 430 ILE A O 1
ATOM 3398 N N . LEU A 1 431 ? 17.598 6.375 -19.252 1.00 76.06 431 LEU A N 1
ATOM 3399 C CA . LEU A 1 431 ? 16.796 5.736 -20.293 1.00 76.06 431 LEU A CA 1
ATOM 3400 C C . LEU A 1 431 ? 15.605 6.605 -20.730 1.00 76.06 431 LEU A C 1
ATOM 3402 O O . LEU A 1 431 ? 15.242 6.585 -21.906 1.00 76.06 431 LEU A O 1
ATOM 3406 N N . LYS A 1 432 ? 15.011 7.382 -19.814 1.00 74.00 432 LYS A N 1
ATOM 3407 C CA . LYS A 1 432 ? 13.985 8.386 -20.139 1.00 74.00 432 LYS A CA 1
ATOM 3408 C C . LYS A 1 432 ? 14.548 9.506 -21.007 1.00 74.00 432 LYS A C 1
ATOM 3410 O O . LYS A 1 432 ? 13.889 9.879 -21.968 1.00 74.00 432 LYS A O 1
ATOM 3415 N N . GLU A 1 433 ? 15.734 10.023 -20.688 1.00 76.75 433 GLU A N 1
ATOM 3416 C CA . GLU A 1 433 ? 16.356 11.104 -21.461 1.00 76.75 433 GLU A CA 1
ATOM 3417 C C . GLU A 1 433 ? 16.733 10.634 -22.875 1.00 76.75 433 GLU A C 1
ATOM 3419 O O . GLU A 1 433 ? 16.405 11.305 -23.850 1.00 76.75 433 GLU A O 1
ATOM 3424 N N . VAL A 1 434 ? 17.351 9.452 -23.000 1.00 77.56 434 VAL A N 1
ATOM 3425 C CA . VAL A 1 434 ? 17.820 8.902 -24.288 1.00 77.56 434 VAL A CA 1
ATOM 3426 C C . VAL A 1 434 ? 16.657 8.538 -25.212 1.00 77.56 434 VAL A C 1
ATOM 3428 O O . VAL A 1 434 ? 16.709 8.795 -26.412 1.00 77.56 434 VAL A O 1
ATOM 3431 N N . PHE A 1 435 ? 15.602 7.934 -24.663 1.00 80.44 435 PHE A N 1
ATOM 3432 C CA . PHE A 1 435 ? 14.513 7.343 -25.444 1.00 80.44 435 PHE A CA 1
ATOM 3433 C C . PHE A 1 435 ? 13.161 7.987 -25.159 1.00 80.44 435 PHE A C 1
ATOM 3435 O O . PHE A 1 435 ? 12.129 7.314 -25.210 1.00 80.44 435 PHE A O 1
ATOM 3442 N N . ALA A 1 436 ? 13.141 9.293 -24.879 1.00 72.19 436 ALA A N 1
ATOM 3443 C CA . ALA A 1 436 ? 11.920 10.031 -24.547 1.00 72.19 436 ALA A CA 1
ATOM 3444 C C . ALA A 1 436 ? 10.778 9.808 -25.562 1.00 72.19 436 ALA A C 1
ATOM 3446 O O . ALA A 1 436 ? 9.606 9.823 -25.192 1.00 72.19 436 ALA A O 1
ATOM 3447 N N . LYS A 1 437 ? 11.117 9.559 -26.836 1.00 74.50 437 LYS A N 1
ATOM 3448 C CA . LYS A 1 437 ? 10.168 9.342 -27.941 1.00 74.50 437 LYS A CA 1
ATOM 3449 C C . LYS A 1 437 ? 10.119 7.897 -28.460 1.00 74.50 437 LYS A C 1
ATOM 3451 O O . LYS A 1 437 ? 9.412 7.631 -29.425 1.00 74.50 437 LYS A O 1
ATOM 3456 N N . GLU A 1 438 ? 10.856 6.966 -27.852 1.00 71.12 438 GLU A N 1
ATOM 3457 C CA . GLU A 1 438 ? 11.068 5.609 -28.382 1.00 71.12 438 GLU A CA 1
ATOM 3458 C C . GLU A 1 438 ? 10.917 4.530 -27.277 1.00 71.12 438 GLU A C 1
ATOM 3460 O O . GLU A 1 438 ? 11.894 3.884 -26.888 1.00 71.12 438 GLU A O 1
ATOM 3465 N N . PRO A 1 439 ? 9.701 4.293 -26.744 1.00 60.53 439 PRO A N 1
ATOM 3466 C CA . PRO A 1 439 ? 9.486 3.445 -25.562 1.00 60.53 439 PRO A CA 1
ATOM 3467 C C . PRO A 1 439 ? 9.911 1.977 -25.747 1.00 60.53 439 PRO A C 1
ATOM 3469 O O . PRO A 1 439 ? 10.403 1.359 -24.804 1.00 60.53 439 PRO A O 1
ATOM 3472 N N . LEU A 1 440 ? 9.794 1.428 -26.962 1.00 58.03 440 LEU A N 1
ATOM 3473 C CA . LEU A 1 440 ? 10.257 0.068 -27.269 1.00 58.03 440 LEU A CA 1
ATOM 3474 C C . LEU A 1 440 ? 11.789 -0.044 -27.209 1.00 58.03 440 LEU A C 1
ATOM 3476 O O . LEU A 1 440 ? 12.320 -0.991 -26.629 1.00 58.03 440 LEU A O 1
ATOM 3480 N N . LEU A 1 441 ? 12.510 0.953 -27.736 1.00 62.97 441 LEU A N 1
ATOM 3481 C CA . LEU A 1 441 ? 13.975 0.996 -27.663 1.00 62.97 441 LEU A CA 1
ATOM 3482 C C . LEU A 1 441 ? 14.457 1.245 -26.233 1.00 62.97 441 LEU A C 1
ATOM 3484 O O . LEU A 1 441 ? 15.474 0.687 -25.822 1.00 62.97 441 LEU A O 1
ATOM 3488 N N . ARG A 1 442 ? 13.683 1.994 -25.441 1.00 73.31 442 ARG A N 1
ATOM 3489 C CA . ARG A 1 442 ? 13.918 2.150 -24.005 1.00 73.31 442 ARG A CA 1
ATOM 3490 C C . ARG A 1 442 ? 13.888 0.810 -23.270 1.00 73.31 442 ARG A C 1
ATOM 3492 O O . ARG A 1 442 ? 14.830 0.497 -22.544 1.00 73.31 442 ARG A O 1
ATOM 3499 N N . ALA A 1 443 ? 12.839 0.014 -23.483 1.00 64.88 443 ALA A N 1
ATOM 3500 C CA . ALA A 1 443 ? 12.694 -1.310 -22.875 1.00 64.88 443 ALA A CA 1
ATOM 3501 C C . ALA A 1 443 ? 13.791 -2.287 -23.344 1.00 64.88 443 ALA A C 1
ATOM 3503 O O . ALA A 1 443 ? 14.329 -3.066 -22.550 1.00 64.88 443 ALA A O 1
ATOM 3504 N N . GLN A 1 444 ? 14.186 -2.208 -24.620 1.00 67.25 444 GLN A N 1
ATOM 3505 C CA . GLN A 1 444 ? 15.300 -2.988 -25.156 1.00 67.25 444 GLN A CA 1
ATOM 3506 C C . GLN A 1 444 ? 16.635 -2.611 -24.495 1.00 67.25 444 GLN A C 1
ATOM 3508 O O . GLN A 1 444 ? 17.354 -3.496 -24.027 1.00 67.25 444 GLN A O 1
ATOM 3513 N N . ALA A 1 445 ? 16.948 -1.316 -24.389 1.00 72.62 445 ALA A N 1
ATOM 3514 C CA . ALA A 1 445 ? 18.154 -0.831 -23.721 1.00 72.62 445 ALA A CA 1
ATOM 3515 C C . ALA A 1 445 ? 18.178 -1.196 -22.227 1.00 72.62 445 ALA A C 1
ATOM 3517 O O . ALA A 1 445 ? 19.233 -1.495 -21.662 1.00 72.62 445 ALA A O 1
ATOM 3518 N N . GLU A 1 446 ? 17.014 -1.241 -21.577 1.00 75.75 446 GLU A N 1
ATOM 3519 C CA . GLU A 1 446 ? 16.886 -1.747 -20.214 1.00 75.75 446 GLU A CA 1
ATOM 3520 C C . GLU A 1 446 ? 17.171 -3.261 -20.141 1.00 75.75 446 GLU A C 1
ATOM 3522 O O . GLU A 1 446 ? 17.939 -3.738 -19.305 1.00 75.75 446 GLU A O 1
ATOM 3527 N N . SER A 1 447 ? 16.659 -4.049 -21.073 1.00 70.50 447 SER A N 1
ATOM 3528 C CA . SER A 1 447 ? 16.964 -5.483 -21.122 1.00 70.50 447 SER A CA 1
ATOM 3529 C C . SER A 1 447 ? 18.456 -5.756 -21.391 1.00 70.50 447 SER A C 1
ATOM 3531 O O . SER A 1 447 ? 19.045 -6.690 -20.840 1.00 70.50 447 SER A O 1
ATOM 3533 N N . GLU A 1 448 ? 19.094 -4.938 -22.230 1.00 76.88 448 GLU A N 1
ATOM 3534 C CA . GLU A 1 448 ? 20.520 -5.035 -22.579 1.00 76.88 448 GLU A CA 1
ATOM 3535 C C . GLU A 1 448 ? 21.429 -4.621 -21.413 1.00 76.88 448 GLU A C 1
ATOM 3537 O O . GLU A 1 448 ? 22.382 -5.334 -21.091 1.00 76.88 448 GLU A O 1
ATOM 3542 N N . TRP A 1 449 ? 21.092 -3.549 -20.693 1.00 78.06 449 TRP A N 1
ATOM 3543 C CA . TRP A 1 449 ? 21.844 -3.133 -19.506 1.00 78.06 449 TRP A CA 1
ATOM 3544 C C . TRP A 1 449 ? 21.737 -4.162 -18.368 1.00 78.06 449 TRP A C 1
ATOM 3546 O O . TRP A 1 449 ? 22.751 -4.467 -17.736 1.00 78.06 449 TRP A O 1
ATOM 3556 N N . MET A 1 450 ? 20.569 -4.779 -18.131 1.00 69.75 450 MET A N 1
ATOM 3557 C CA . MET A 1 450 ? 20.451 -5.859 -17.130 1.00 69.75 450 MET A CA 1
ATOM 3558 C C . MET A 1 450 ? 21.333 -7.059 -17.488 1.00 69.75 450 MET A C 1
ATOM 3560 O O . MET A 1 450 ? 22.032 -7.590 -16.622 1.00 69.75 450 MET A O 1
ATOM 3564 N N . ARG A 1 451 ? 21.363 -7.448 -18.769 1.00 73.31 451 ARG A N 1
ATOM 3565 C CA . ARG A 1 451 ? 22.259 -8.503 -19.265 1.00 73.31 451 ARG A CA 1
ATOM 3566 C C . ARG A 1 451 ? 23.730 -8.142 -19.060 1.00 73.31 451 ARG A C 1
ATOM 3568 O O . ARG A 1 451 ? 24.469 -8.953 -18.510 1.00 73.31 451 ARG A O 1
ATOM 3575 N N . ALA A 1 452 ? 24.145 -6.924 -19.413 1.00 71.12 452 ALA A N 1
ATOM 3576 C CA . ALA A 1 452 ? 25.522 -6.460 -19.224 1.00 71.12 452 ALA A CA 1
ATOM 3577 C C . ALA A 1 452 ? 25.951 -6.473 -17.743 1.00 71.12 452 ALA A C 1
ATOM 3579 O O . ALA A 1 452 ? 27.056 -6.913 -17.417 1.00 71.12 452 ALA A O 1
ATOM 3580 N N . LYS A 1 453 ? 25.058 -6.061 -16.834 1.00 69.94 453 LYS A N 1
ATOM 3581 C CA . LYS A 1 453 ? 25.282 -6.107 -15.381 1.00 69.94 453 LYS A CA 1
ATOM 3582 C C . LYS A 1 453 ? 25.465 -7.542 -14.875 1.00 69.94 453 LYS A C 1
ATOM 3584 O O . LYS A 1 453 ? 26.414 -7.810 -14.140 1.00 69.94 453 LYS A O 1
ATOM 3589 N N . ASN A 1 454 ? 24.591 -8.460 -15.285 1.00 68.75 454 ASN A N 1
ATOM 3590 C CA . ASN A 1 454 ? 24.649 -9.863 -14.866 1.00 68.75 454 ASN A CA 1
ATOM 3591 C C . ASN A 1 454 ? 25.914 -10.562 -15.391 1.00 68.75 454 ASN A C 1
ATOM 3593 O O . ASN A 1 454 ? 26.582 -11.269 -14.635 1.00 68.75 454 ASN A O 1
ATOM 3597 N N . SER A 1 455 ? 26.307 -10.293 -16.640 1.00 73.75 455 SER A N 1
ATOM 3598 C CA . SER A 1 455 ? 27.560 -10.795 -17.220 1.00 73.75 455 SER A CA 1
ATOM 3599 C C . SER A 1 455 ? 28.797 -10.284 -16.475 1.00 73.75 455 SER A C 1
ATOM 3601 O O . SER A 1 455 ? 29.738 -11.044 -16.252 1.00 73.75 455 SER A O 1
ATOM 3603 N N . ALA A 1 456 ? 28.789 -9.024 -16.026 1.00 66.31 456 ALA A N 1
ATOM 3604 C CA . ALA A 1 456 ? 29.884 -8.449 -15.245 1.00 66.31 456 ALA A CA 1
ATOM 3605 C C . ALA A 1 456 ? 29.977 -9.031 -13.820 1.00 66.31 456 ALA A C 1
ATOM 3607 O O . ALA A 1 456 ? 31.076 -9.185 -13.288 1.00 66.31 456 ALA A O 1
ATOM 3608 N N . MET A 1 457 ? 28.847 -9.389 -13.199 1.00 62.91 457 MET A N 1
ATOM 3609 C CA . MET A 1 457 ? 28.836 -10.039 -11.880 1.00 62.91 457 MET A CA 1
ATOM 3610 C C . MET A 1 457 ? 29.290 -11.505 -11.936 1.00 62.91 457 MET A C 1
ATOM 3612 O O . MET A 1 457 ? 29.925 -11.974 -10.995 1.00 62.91 457 MET A O 1
ATOM 3616 N N . GLY A 1 458 ? 29.032 -12.213 -13.040 1.00 59.81 458 GLY A N 1
ATOM 3617 C CA . GLY A 1 458 ? 29.460 -13.605 -13.228 1.00 59.81 458 GLY A CA 1
ATOM 3618 C C . GLY A 1 458 ? 30.977 -13.797 -13.359 1.00 59.81 458 GLY A C 1
ATOM 3619 O O . GLY A 1 458 ? 31.482 -14.884 -13.090 1.00 59.81 458 GLY A O 1
ATOM 3620 N N . GLN A 1 459 ? 31.724 -12.749 -13.716 1.00 52.47 459 GLN A N 1
ATOM 3621 C CA . GLN A 1 459 ? 33.172 -12.828 -13.950 1.00 52.47 459 GLN A CA 1
ATOM 3622 C C . GLN A 1 459 ? 34.036 -12.582 -12.695 1.00 52.47 459 GLN A C 1
ATOM 3624 O O . GLN A 1 459 ? 35.251 -12.756 -12.753 1.00 52.47 459 GLN A O 1
ATOM 3629 N N . SER A 1 460 ? 33.459 -12.221 -11.540 1.00 48.19 460 SER A N 1
ATOM 3630 C CA . SER A 1 460 ? 34.233 -11.803 -10.352 1.00 48.19 460 SER A CA 1
ATOM 3631 C C . SER A 1 460 ? 34.547 -12.903 -9.319 1.00 48.19 460 SER A C 1
ATOM 3633 O O . SER A 1 460 ? 35.109 -12.608 -8.266 1.00 48.19 460 SER A O 1
ATOM 3635 N N . SER A 1 461 ? 34.265 -14.183 -9.591 1.00 42.53 461 SER A N 1
ATOM 3636 C CA . SER A 1 461 ? 34.435 -15.278 -8.608 1.00 42.53 461 SER A CA 1
ATOM 3637 C C . SER A 1 461 ? 35.744 -16.089 -8.714 1.00 42.53 461 SER A C 1
ATOM 3639 O O . SER A 1 461 ? 35.848 -17.177 -8.151 1.00 42.53 461 SER A O 1
ATOM 3641 N N . GLY A 1 462 ? 36.778 -15.556 -9.376 1.00 45.41 462 GLY A N 1
ATOM 3642 C CA . GLY A 1 462 ? 38.024 -16.281 -9.675 1.00 45.41 462 GLY A CA 1
ATOM 3643 C C . GLY A 1 462 ? 39.268 -15.987 -8.821 1.00 45.41 462 GLY A C 1
ATOM 3644 O O . GLY A 1 462 ? 40.346 -16.419 -9.216 1.00 45.41 462 GLY A O 1
ATOM 3645 N N . ALA A 1 463 ? 39.196 -15.266 -7.691 1.00 38.88 463 ALA A N 1
ATOM 3646 C CA . ALA A 1 463 ? 40.407 -14.899 -6.936 1.00 38.88 463 ALA A CA 1
ATOM 3647 C C . ALA A 1 463 ? 40.328 -15.137 -5.411 1.00 38.88 463 ALA A C 1
ATOM 3649 O O . ALA A 1 463 ? 39.677 -14.411 -4.669 1.00 38.88 463 ALA A O 1
ATOM 3650 N N . SER A 1 464 ? 41.103 -16.137 -4.967 1.00 41.62 464 SER A N 1
ATOM 3651 C CA . SER A 1 464 ? 41.821 -16.236 -3.682 1.00 41.62 464 SER A CA 1
ATOM 3652 C C . SER A 1 464 ? 41.026 -16.101 -2.368 1.00 41.62 464 SER A C 1
ATOM 3654 O O . SER A 1 464 ? 41.017 -15.064 -1.704 1.00 41.62 464 SER A O 1
ATOM 3656 N N . ARG A 1 465 ? 40.465 -17.222 -1.891 1.00 34.84 465 ARG A N 1
ATOM 3657 C CA . ARG A 1 465 ? 40.128 -17.404 -0.467 1.00 34.84 465 ARG A CA 1
ATOM 3658 C C . ARG A 1 465 ? 41.404 -17.709 0.329 1.00 34.84 465 ARG A C 1
ATOM 3660 O O . ARG A 1 465 ? 41.836 -18.857 0.388 1.00 34.84 465 ARG A O 1
ATOM 3667 N N . ARG A 1 466 ? 41.983 -16.703 0.994 1.00 36.75 466 ARG A N 1
ATOM 3668 C CA . ARG A 1 466 ? 42.925 -16.925 2.108 1.00 36.75 466 ARG A CA 1
ATOM 3669 C C . ARG A 1 466 ? 42.153 -17.190 3.402 1.00 36.75 466 ARG A C 1
ATOM 3671 O O . ARG A 1 466 ? 41.311 -16.395 3.810 1.00 36.75 466 ARG A O 1
ATOM 3678 N N . ALA A 1 467 ? 42.477 -18.310 4.042 1.00 42.50 467 ALA A N 1
ATOM 3679 C CA . ALA A 1 467 ? 42.004 -18.701 5.363 1.00 42.50 467 ALA A CA 1
ATOM 3680 C C . ALA A 1 467 ? 42.412 -17.669 6.431 1.00 42.50 467 ALA A C 1
ATOM 3682 O O . ALA A 1 467 ? 43.564 -17.237 6.471 1.00 42.50 467 ALA A O 1
ATOM 3683 N N . ARG A 1 468 ? 41.484 -17.297 7.324 1.00 34.31 468 ARG A N 1
ATOM 3684 C CA . ARG A 1 468 ? 41.801 -16.587 8.572 1.00 34.31 468 ARG A CA 1
ATOM 3685 C C . ARG A 1 468 ? 41.425 -17.451 9.771 1.00 34.31 468 ARG A C 1
ATOM 3687 O O . ARG A 1 468 ? 40.258 -17.754 10.006 1.00 34.31 468 ARG A O 1
ATOM 3694 N N . SER A 1 469 ? 42.466 -17.837 10.496 1.00 33.09 469 SER A N 1
ATOM 3695 C CA . SER A 1 469 ? 42.485 -18.524 11.781 1.00 33.09 469 SER A CA 1
ATOM 3696 C C . SER A 1 469 ? 41.975 -17.626 12.912 1.00 33.09 469 SER A C 1
ATOM 3698 O O . SER A 1 469 ? 42.304 -16.443 12.981 1.00 33.09 469 SER A O 1
ATOM 3700 N N . ARG A 1 470 ? 41.190 -18.210 13.822 1.00 32.97 470 ARG A N 1
ATOM 3701 C CA . ARG A 1 470 ? 40.731 -17.591 15.073 1.00 32.97 470 ARG A CA 1
ATOM 3702 C C . ARG A 1 470 ? 41.834 -17.697 16.131 1.00 32.97 470 ARG A C 1
ATOM 3704 O O . ARG A 1 470 ? 42.220 -18.812 16.469 1.00 32.97 470 ARG A O 1
ATOM 3711 N N . SER A 1 471 ? 42.285 -16.567 16.674 1.00 30.03 471 SER A N 1
ATOM 3712 C CA . SER A 1 471 ? 43.075 -16.519 17.911 1.00 30.03 471 SER A CA 1
ATOM 3713 C C . SER A 1 471 ? 42.162 -16.162 19.086 1.00 30.03 471 SER A C 1
ATOM 3715 O O . SER A 1 471 ? 41.377 -15.217 19.005 1.00 30.03 471 SER A O 1
ATOM 3717 N N . ARG A 1 472 ? 42.238 -16.969 20.147 1.00 39.78 472 ARG A N 1
ATOM 3718 C CA . ARG A 1 472 ? 41.702 -16.704 21.486 1.00 39.78 472 ARG A CA 1
ATOM 3719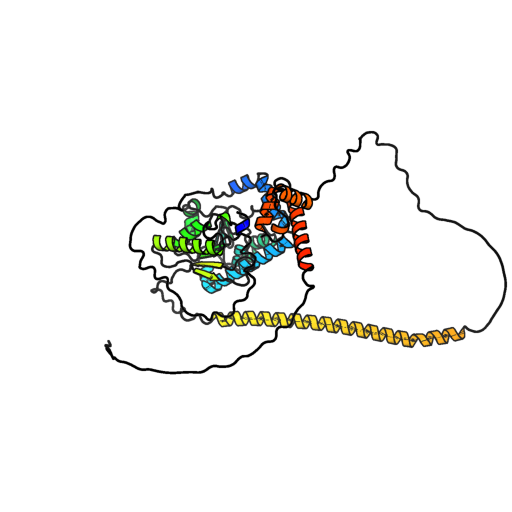 C C . ARG A 1 472 ? 42.786 -15.955 22.248 1.00 39.78 472 ARG A C 1
ATOM 3721 O O . ARG A 1 472 ? 43.882 -16.492 22.327 1.00 39.78 472 ARG A O 1
ATOM 3728 N N . ASP A 1 473 ? 42.445 -14.852 22.907 1.00 33.00 473 ASP A N 1
ATOM 3729 C CA . ASP A 1 473 ? 43.278 -14.343 23.993 1.00 33.00 473 ASP A CA 1
ATOM 3730 C C . ASP A 1 473 ? 42.485 -14.079 25.270 1.00 33.00 473 ASP A C 1
ATOM 3732 O O . ASP A 1 473 ? 41.350 -13.596 25.264 1.00 33.00 473 ASP A O 1
ATOM 3736 N N . ARG A 1 474 ? 43.113 -14.516 26.362 1.00 34.69 474 ARG A N 1
ATOM 3737 C CA . ARG A 1 474 ? 42.684 -14.463 27.756 1.00 34.69 474 ARG A CA 1
ATOM 3738 C C . ARG A 1 474 ? 43.293 -13.230 28.425 1.00 34.69 474 ARG A C 1
ATOM 3740 O O . ARG A 1 474 ? 44.476 -12.986 28.259 1.00 34.69 474 ARG A O 1
ATOM 3747 N N . GLY A 1 475 ? 42.523 -12.638 29.337 1.00 32.19 475 GLY A N 1
ATOM 3748 C CA . GLY A 1 475 ? 42.995 -12.238 30.667 1.00 32.19 475 GLY A CA 1
ATOM 3749 C C . GLY A 1 475 ? 43.738 -10.908 30.802 1.00 32.19 475 GLY A C 1
ATOM 3750 O O . GLY A 1 475 ? 44.760 -10.687 30.170 1.00 32.19 475 GLY A O 1
ATOM 3751 N N . SER A 1 476 ? 43.278 -10.076 31.741 1.00 32.72 476 SER A N 1
ATOM 3752 C CA . SER A 1 476 ? 44.126 -9.316 32.675 1.00 32.72 476 SER A CA 1
ATOM 3753 C C . SER A 1 476 ? 43.285 -8.788 33.843 1.00 32.72 476 SER A C 1
ATOM 3755 O O . SER A 1 476 ? 42.118 -8.441 33.680 1.00 32.72 476 SER A O 1
ATOM 3757 N N . GLN A 1 477 ? 43.884 -8.835 35.032 1.00 31.78 477 GLN A N 1
ATOM 3758 C CA . GLN A 1 477 ? 43.317 -8.633 36.367 1.00 31.78 477 GLN A CA 1
ATOM 3759 C C . GLN A 1 477 ? 43.643 -7.239 36.953 1.00 31.78 477 GLN A C 1
ATOM 3761 O O . GLN A 1 477 ? 44.685 -6.684 36.618 1.00 31.78 477 GLN A O 1
ATOM 3766 N N . CYS A 1 478 ? 42.823 -6.828 37.944 1.00 28.97 478 CYS A N 1
ATOM 3767 C CA . CYS A 1 478 ? 43.091 -5.971 39.133 1.00 28.97 478 CYS A CA 1
ATOM 3768 C C . CYS A 1 478 ? 43.371 -4.454 38.953 1.00 28.97 478 CYS A C 1
ATOM 3770 O O . CYS A 1 478 ? 43.809 -4.070 37.875 1.00 28.97 478 CYS A O 1
ATOM 3772 N N . PRO A 1 479 ? 43.196 -3.577 39.992 1.00 45.16 479 PRO A N 1
ATOM 3773 C CA . PRO A 1 479 ? 42.916 -3.811 41.432 1.00 45.16 479 PRO A CA 1
ATOM 3774 C C . PRO A 1 479 ? 41.805 -2.909 42.082 1.00 45.16 479 PRO A C 1
ATOM 3776 O O . PRO A 1 479 ? 41.148 -2.141 41.380 1.00 45.16 479 PRO A O 1
ATOM 3779 N N . PRO A 1 480 ? 41.571 -3.012 43.420 1.00 52.28 480 PRO A N 1
ATOM 3780 C CA . PRO A 1 480 ? 40.453 -2.394 44.151 1.00 52.28 480 PRO A CA 1
ATOM 3781 C C . PRO A 1 480 ? 40.830 -1.194 45.058 1.00 52.28 480 PRO A C 1
ATOM 3783 O O . PRO A 1 480 ? 41.986 -1.015 45.432 1.00 52.28 480 PRO A O 1
ATOM 3786 N N . GLY A 1 481 ? 39.807 -0.449 45.507 1.00 32.41 481 GLY A N 1
ATOM 3787 C CA . GLY A 1 481 ? 39.851 0.568 46.583 1.00 32.41 481 GLY A CA 1
ATOM 3788 C C . GLY A 1 481 ? 39.179 1.887 46.153 1.00 32.41 481 GLY A C 1
ATOM 3789 O O . GLY A 1 481 ? 39.300 2.262 45.001 1.00 32.41 481 GLY A O 1
ATOM 3790 N N . ALA A 1 482 ? 38.447 2.661 46.959 1.00 33.09 482 ALA A N 1
ATOM 3791 C CA . ALA A 1 482 ? 38.129 2.616 48.378 1.00 33.09 482 ALA A CA 1
ATOM 3792 C C . ALA A 1 482 ? 36.915 3.539 48.679 1.00 33.09 482 ALA A C 1
ATOM 3794 O O . ALA A 1 482 ? 36.780 4.603 48.093 1.00 33.09 482 ALA A O 1
ATOM 3795 N N . ARG A 1 483 ? 36.076 3.077 49.618 1.00 34.75 483 ARG A N 1
ATOM 3796 C CA . ARG A 1 483 ? 35.355 3.744 50.730 1.00 34.75 483 ARG A CA 1
ATOM 3797 C C . ARG A 1 483 ? 34.725 5.158 50.640 1.00 34.75 483 ARG A C 1
ATOM 3799 O O . ARG A 1 483 ? 35.337 6.133 50.229 1.00 34.75 483 ARG A O 1
ATOM 3806 N N . SER A 1 484 ? 33.623 5.223 51.411 1.00 31.62 484 SER A N 1
ATOM 3807 C CA . SER A 1 484 ? 32.956 6.353 52.104 1.00 31.62 484 SER A CA 1
ATOM 3808 C C . SER A 1 484 ? 31.866 7.075 51.302 1.00 31.62 484 SER A C 1
ATOM 3810 O O . SER A 1 484 ? 32.061 7.368 50.136 1.00 31.62 484 SER A O 1
ATOM 3812 N N . GLY A 1 485 ? 30.675 7.363 51.829 1.00 31.45 485 GLY A N 1
ATOM 3813 C CA . GLY A 1 485 ? 30.070 7.146 53.146 1.00 31.45 485 GLY A CA 1
ATOM 3814 C C . GLY A 1 485 ? 28.637 7.720 53.146 1.00 31.45 485 GLY A C 1
ATOM 3815 O O . GLY A 1 485 ? 28.332 8.507 52.263 1.00 31.45 485 GLY A O 1
ATOM 3816 N N . ALA A 1 486 ? 27.813 7.275 54.111 1.00 31.73 486 ALA A N 1
ATOM 3817 C CA . ALA A 1 486 ? 26.626 7.900 54.747 1.00 31.73 486 ALA A CA 1
ATOM 3818 C C . ALA A 1 486 ? 25.658 8.778 53.894 1.00 31.73 486 ALA A C 1
ATOM 3820 O O . ALA A 1 486 ? 26.069 9.646 53.149 1.00 31.73 486 ALA A O 1
ATOM 3821 N N . ALA A 1 487 ? 24.330 8.717 54.014 1.00 34.03 487 ALA A N 1
ATOM 3822 C CA . ALA A 1 487 ? 23.535 8.632 55.231 1.00 34.03 487 ALA A CA 1
ATOM 3823 C C . ALA A 1 487 ? 22.072 8.245 54.928 1.00 34.03 487 ALA A C 1
ATOM 3825 O O . ALA A 1 487 ? 21.581 8.352 53.807 1.00 34.03 487 ALA A O 1
ATOM 3826 N N . ALA A 1 488 ? 21.410 7.796 55.990 1.00 34.00 488 ALA A N 1
ATOM 3827 C CA . ALA A 1 488 ? 20.038 7.326 56.075 1.00 34.00 488 ALA A CA 1
ATOM 3828 C C . ALA A 1 488 ? 18.970 8.414 55.851 1.00 34.00 488 ALA A C 1
ATOM 3830 O O . ALA A 1 488 ? 19.196 9.593 56.102 1.00 34.00 488 ALA A O 1
ATOM 3831 N N . GLY A 1 489 ? 17.766 7.969 55.483 1.00 30.02 489 GLY A N 1
ATOM 3832 C CA . GLY A 1 489 ? 16.561 8.795 55.427 1.00 30.02 489 GLY A CA 1
ATOM 3833 C C . GLY A 1 489 ? 15.303 7.965 55.176 1.00 30.02 489 GLY A C 1
ATOM 3834 O O . GLY A 1 489 ? 14.708 8.039 54.110 1.00 30.02 489 GLY A O 1
ATOM 3835 N N . LEU A 1 490 ? 14.934 7.134 56.155 1.00 33.09 490 LEU A N 1
ATOM 3836 C CA . LEU A 1 490 ? 13.626 6.484 56.264 1.00 33.09 490 LEU A CA 1
ATOM 3837 C C . LEU A 1 490 ? 12.532 7.539 56.477 1.00 33.09 490 LEU A C 1
ATOM 3839 O O . LEU A 1 490 ? 12.634 8.341 57.404 1.00 33.09 490 LEU A O 1
ATOM 3843 N N . THR A 1 491 ? 11.424 7.461 55.739 1.00 34.19 491 THR A N 1
ATOM 3844 C CA . THR A 1 491 ? 10.111 7.796 56.312 1.00 34.19 491 THR A CA 1
ATOM 3845 C C . THR A 1 491 ? 9.002 6.990 55.640 1.00 34.19 491 THR A C 1
ATOM 3847 O O . THR A 1 491 ? 8.718 7.117 54.455 1.00 34.19 491 THR A O 1
ATOM 3850 N N . TYR A 1 492 ? 8.412 6.119 56.450 1.00 34.19 492 TYR A N 1
ATOM 3851 C CA . TYR A 1 492 ? 7.171 5.382 56.246 1.00 34.19 492 TYR A CA 1
ATOM 3852 C C . TYR A 1 492 ? 6.009 6.291 56.655 1.00 34.19 492 TYR A C 1
ATOM 3854 O O . TYR A 1 492 ? 6.087 6.814 57.761 1.00 34.19 492 TYR A O 1
ATOM 3862 N N . ILE A 1 493 ? 4.918 6.375 55.884 1.00 35.19 493 ILE A N 1
ATOM 3863 C CA . ILE A 1 493 ? 3.549 6.483 56.431 1.00 35.19 493 ILE A CA 1
ATOM 3864 C C . ILE A 1 493 ? 2.588 5.716 55.508 1.00 35.19 493 ILE A C 1
ATOM 3866 O O . ILE A 1 493 ? 2.430 6.040 54.336 1.00 35.19 493 ILE A O 1
ATOM 3870 N N . ARG A 1 494 ? 1.948 4.692 56.086 1.00 36.28 494 ARG A N 1
ATOM 3871 C CA . ARG A 1 494 ? 0.709 4.053 55.623 1.00 36.28 494 ARG A CA 1
ATOM 3872 C C . ARG A 1 494 ? -0.482 4.952 55.964 1.00 36.28 494 ARG A C 1
ATOM 3874 O O . ARG A 1 494 ? -0.585 5.372 57.117 1.00 36.28 494 ARG A O 1
ATOM 3881 N N . ARG A 1 495 ? -1.444 5.055 55.053 1.00 43.06 495 ARG A N 1
ATOM 3882 C CA . ARG A 1 495 ? -2.813 4.563 55.266 1.00 43.06 495 ARG A CA 1
ATOM 3883 C C . ARG A 1 495 ? -3.426 4.192 53.931 1.00 43.06 495 ARG A C 1
ATOM 3885 O O . ARG A 1 495 ? -3.188 4.953 52.971 1.00 43.06 495 ARG A O 1
#

Organism: Alexandrium catenella (NCBI:txid2925)

Radius of gyration: 35.98 Å; chains: 1; bounding box: 68×108×121 Å

pLDDT: mean 73.76, std 24.33, range [23.64, 98.69]

Foldseek 3Di:
DLVVPPPPVPPPPDDDDDDDDDDDDDPPPPPPPDDDDDPPPPPPPPVPPDQALVSLVVLCVDPLNVLQLVCLLVPCPDPVNVVVLVLLLQQLLLVLVVCCLPPNPVLQLFFLHEEEEQCPQPSNLLNCLQQQTAYEYEALCHVPSNNHDPVRVCSLVDVVSNVSHDPPHDRYHYHNGHPAPVQCVDPVSVSSVVRYSEYEYEADDPCLLVCLLVCLLVLHWYKYHHHPQPLVQADPVGSHPVSSVVVSQVSSVVSNVVNVHDWGWDWDAGPPRDPDRTMTTTDHDDDPVPPPVCVPVVPPVVVVVVVVVVVVVVVVVVVVVVVVVVVVVVVVVVVVVVVVVVVVVVCVVVVVVVVVVVPDDDDDDDDDDDDDDDDDDDDDDDDDDDDPDDDDDDPDPDDALQSLLCVVCVVVVHHCVSPLPPDPSVLVVSLCVSQVPPSPSSVVNVVVSVVVSVVVVVPPPPDDDDDDDDDDDDDDDDDDDDDDDDDDDDDDDDD